Protein AF-A0A849ZE10-F1 (afdb_monomer_lite)

Secondary structure (DSSP, 8-state):
-----S-HHHHHHHHHHHHHS-S---TTTTTTTT-----TTSTTGGGS-HHHHHHHHHHHHHHHHHSS--SSHHHHHHHHHGGGSHHHHHHHHHHHHHHH-SS--S-SS---TT---HHHHHHHH-TTEEEEEEPPPGGG-SS---EEEEEE-TTTS-GGGGGS-HHHHHHHHHHHHHHHHHHHHHHHHHT-GGGGTSPPPHHHHHHHHHHHHHHHHHHHHHH---TTTSSSPPSS-SB---TTSPEEEE---TTTTHHHHHHHHHHHHHHHHHHHH-GGGGG-S-SEEEEETHHHHHHHHHHHHH-TT-PPPHHHHHHHHHHHT-SS--SSHHHHHHHHHHHHTT--GGGT-EE----HHHHHHH----TT------SEE-HHHIIIIIHHHHHHHHHHHHHB--EEEEEEEETTTTEEEEEEHHHHTT-----S------TTS-S---TTTHHHHHHHHHS--TTTBPPPSEE--SSSTT-EES-EEEGGGT-SS-HHHHHHHSPPPTT-SS---EEEEEEEESSPPPPSS--SHHHHHHHHHHHHHHHHHHHHHHHHHHHHHHHHHHHHHHHHHHHTPEEE----------TTSSEEEEEEPTTS-HHHHSTTS----HHHHHHHHHHHHHHHHHHHH-SSS-HHHHTT-HHHHHHHT-TTSHHHHHHHHHHHHHHHHHHHHHHHS--SHHHHHHHHHHHHHHHHTTTT----

Foldseek 3Di:
DDDDDDPPPVVVVVVCVLQPPDDDDDLLCLLQQNFDADDCPDPLVVVDDLLFLLLQSLLQRQLLLQAALAPALQLSLVQLLLCLDPVNLVLLQQLLLLVVCPDPPPDPDDDDPDDDPPVVSCCVSQPQKHKDFDADDCPVPDDDDTWIFIAGNCVPGDPSLVPGDLQNNLSSVLSSSSSSNSLNSVQCNHPNPVSSVDPHDPSNSNSNSLSSNLSSLLSSLVRDPDCPQWPDDDDALPADANLLFFEEWEFEALFFSLLVLLLLLLVLVLLVLLCVVPVCSLNHAHLEYEAFACRLVLQLLSLLLSLQPDAFDPVLQVLLCVQLVPPDGDRGSNVSSSSVSLSLLQDAVLQQKFFADADCPPDVPPDPPDPVPPGPNAGIERVSNLVSPLLVNCVRCVVSSSSHSHWYWFWKAFPSSRGTGTAILSLLRSADADDPPDDDDDLQDQDQDGSSVQSSNSNSLRHADPHHYFFRQFHANNSDNRGRGGGIHHSLLRALICLLSRLSRRHDDLVLPAFRAYEIEYRAALDDDQDPDQPDPVSVVVSSSSVSSNVNHVVSLVSSLVVRVVSSVSSVVSSSNSVSHIDDPDVPPPPPRDSPRRYDYDYQDPPPDVCLLPVPPRRHDSLSSLVSSLSSNVVQLVLLPDPVRNVCVSSVSVSSNCSLVPPVCNNVVVSVVSVVVSVVSVVVSVVVHQPDPVSSVVVVVVVVVVSVVRNPPDDD

Sequence (716 aa):
MSKWGWARPAIAATILGVIGASCFPSYKDAFVGATYSVPKDGPQWALFDPDAIVPMRVLATIGPYLVTGFDDPAKAGECIAGFSDDAQVARMRTFGTCLSETTPPAGPACAEPGGERWDQCMAASFEWITCSCVPTPATCAQGRPDTVSCSVDATKLPTACAALGGVDKLRMLTAIGHAAEAMVTYELETFGPAALEAPMAQDVRDSFKKAIGQAATTLRCDGTNSATQCATQSTSRARKIPADAPALALSGGAANGAYPAGFLYELLMARAEGIRVDARAKAEGFSVTTGTSVGALLAPIVDLALSDDTTPSAVALDWCKVRTRATTRPGTAHECALDFLEYVSKVNEWDLLCVEDASFLSDFVQGPSDADSAGKPSFGRFWPMEDDIVRPFYEYFGPVLSQNDMTRVVMTSDTQSKTLQGLDERTCRTAQTPAPNTTKYSCSAGAPGTQLDCLPCGVAASVPNPLFARAPNRIWSGVRATGEAGSFFDGGLRSGLPALRAVQLSAIRPDLKEYTAVLAFSTEKAQSTPSTAPRSGLELALVSLDSLVQQGHHWELGFASLFEQQRRKRARYASAAVLGQPVCTQGVAQPTPALGGAISFSFMPEKINGMELGAGGYQFDPTVTTGLFLAGRKAFLDQASSQKRNVLTFLRWKYVKQAIEAPDGSGKTWLAKRLDKYNADFATWDATFPKTPAAWKAHIQERHDLLDDKIEECPE

Structure (mmCIF, N/CA/C/O backbone):
data_AF-A0A849ZE10-F1
#
_entry.id   AF-A0A849ZE10-F1
#
loop_
_atom_site.group_PDB
_atom_site.id
_atom_site.type_symbol
_atom_site.label_atom_id
_atom_site.label_alt_id
_atom_site.label_comp_id
_atom_site.label_asym_id
_atom_site.label_entity_id
_atom_site.label_seq_id
_atom_site.pdbx_PDB_ins_code
_atom_site.Cartn_x
_atom_site.Cartn_y
_atom_site.Cartn_z
_atom_site.occupancy
_atom_site.B_iso_or_equiv
_atom_site.auth_seq_id
_atom_site.auth_comp_id
_atom_site.auth_asym_id
_atom_site.auth_atom_id
_atom_site.pdbx_PDB_model_num
ATOM 1 N N . MET A 1 1 ? 28.220 3.587 -37.598 1.00 35.00 1 MET A N 1
ATOM 2 C CA . MET A 1 1 ? 27.205 4.661 -37.482 1.00 35.00 1 MET A CA 1
ATOM 3 C C . MET A 1 1 ? 27.258 5.594 -38.700 1.00 35.00 1 MET A C 1
ATOM 5 O O . MET A 1 1 ? 28.093 6.483 -38.703 1.00 35.00 1 MET A O 1
ATOM 9 N N . SER A 1 2 ? 26.418 5.396 -39.729 1.00 29.62 2 SER A N 1
ATOM 10 C CA . SER A 1 2 ? 26.047 6.423 -40.740 1.00 29.62 2 SER A CA 1
ATOM 11 C C . SER A 1 2 ? 25.112 5.841 -41.816 1.00 29.62 2 SER A C 1
ATOM 13 O O . SER A 1 2 ? 25.544 5.554 -42.923 1.00 29.62 2 SER A O 1
ATOM 15 N N . LYS A 1 3 ? 23.825 5.622 -41.502 1.00 27.23 3 LYS A N 1
ATOM 16 C CA . LYS A 1 3 ? 22.769 5.332 -42.505 1.00 27.23 3 LYS A CA 1
ATOM 17 C C . LYS A 1 3 ? 21.362 5.354 -41.881 1.00 27.23 3 LYS A C 1
ATOM 19 O O . LYS A 1 3 ? 20.634 4.381 -41.953 1.00 27.23 3 LYS A O 1
ATOM 24 N N . TRP A 1 4 ? 20.973 6.452 -41.233 1.00 28.44 4 TRP A N 1
ATOM 25 C CA . TRP A 1 4 ? 19.593 6.627 -40.750 1.00 28.44 4 TRP A CA 1
ATOM 26 C C . TRP A 1 4 ? 19.150 8.069 -40.980 1.00 28.44 4 TRP A C 1
ATOM 28 O O . TRP A 1 4 ? 19.408 8.960 -40.173 1.00 28.44 4 TRP A O 1
ATOM 38 N N . GLY A 1 5 ? 18.543 8.300 -42.141 1.00 29.23 5 GLY A N 1
ATOM 39 C CA . GLY A 1 5 ? 17.979 9.578 -42.544 1.00 29.23 5 GLY A CA 1
ATOM 40 C C . GLY A 1 5 ? 16.455 9.498 -42.661 1.00 29.23 5 GLY A C 1
ATOM 41 O O . GLY A 1 5 ? 15.934 8.549 -43.233 1.00 29.23 5 GLY A O 1
ATOM 42 N N . TRP A 1 6 ? 15.786 10.545 -42.168 1.00 27.05 6 TRP A N 1
ATOM 43 C CA . TRP A 1 6 ? 14.471 11.030 -42.626 1.00 27.05 6 TRP A CA 1
ATOM 44 C C . TRP A 1 6 ? 13.155 10.379 -42.137 1.00 27.05 6 TRP A C 1
ATOM 46 O O . TRP A 1 6 ? 12.125 10.612 -42.756 1.00 27.05 6 TRP A O 1
ATOM 56 N N . ALA A 1 7 ? 13.105 9.716 -40.972 1.00 29.67 7 ALA A N 1
ATOM 57 C CA . ALA A 1 7 ? 11.830 9.263 -40.359 1.00 29.67 7 ALA A CA 1
ATOM 58 C C . ALA A 1 7 ? 11.433 9.986 -39.043 1.00 29.67 7 ALA A C 1
ATOM 60 O O . ALA A 1 7 ? 10.728 9.434 -38.206 1.00 29.67 7 ALA A O 1
ATOM 61 N N . ARG A 1 8 ? 11.906 11.217 -38.800 1.00 39.25 8 ARG A N 1
ATOM 62 C CA . ARG A 1 8 ? 11.860 11.854 -37.461 1.00 39.25 8 ARG A CA 1
ATOM 63 C C . ARG A 1 8 ? 10.528 12.507 -37.002 1.00 39.25 8 ARG A C 1
ATOM 65 O O . ARG A 1 8 ? 10.317 12.507 -35.794 1.00 39.25 8 ARG A O 1
ATOM 72 N N . PRO A 1 9 ? 9.614 13.025 -37.853 1.00 31.06 9 PRO A N 1
ATOM 73 C CA . PRO A 1 9 ? 8.391 13.685 -37.354 1.00 31.06 9 PRO A CA 1
ATOM 74 C C . PRO A 1 9 ? 7.225 12.737 -37.010 1.00 31.06 9 PRO A C 1
ATOM 76 O O . PRO A 1 9 ? 6.489 12.988 -36.061 1.00 31.06 9 PRO A O 1
ATOM 79 N N . ALA A 1 10 ? 7.056 11.635 -37.749 1.00 32.47 10 ALA A N 1
ATOM 80 C CA . ALA A 1 10 ? 5.913 10.724 -37.577 1.00 32.47 10 ALA A CA 1
ATOM 81 C C . ALA A 1 10 ? 6.025 9.832 -36.321 1.00 32.47 10 ALA A C 1
ATOM 83 O O . ALA A 1 10 ? 5.022 9.463 -35.711 1.00 32.47 10 ALA A O 1
ATOM 84 N N . ILE A 1 11 ? 7.256 9.533 -35.895 1.00 39.03 11 ILE A N 1
ATOM 85 C CA . ILE A 1 11 ? 7.554 8.685 -34.730 1.00 39.03 11 ILE A CA 1
ATOM 86 C C . ILE A 1 11 ? 7.250 9.426 -33.421 1.00 39.03 11 ILE A C 1
ATOM 88 O O . ILE A 1 11 ? 6.609 8.870 -32.531 1.00 39.03 11 ILE A O 1
ATOM 92 N N . ALA A 1 12 ? 7.616 10.711 -33.334 1.00 33.72 12 ALA A N 1
ATOM 93 C CA . ALA A 1 12 ? 7.243 11.558 -32.203 1.00 33.72 12 ALA A CA 1
ATOM 94 C C . ALA A 1 12 ? 5.716 11.690 -32.085 1.00 33.72 12 ALA A C 1
ATOM 96 O O . ALA A 1 12 ? 5.190 11.602 -30.984 1.00 33.72 12 ALA A O 1
ATOM 97 N N . ALA A 1 13 ? 4.998 11.809 -33.208 1.00 30.80 13 ALA A N 1
ATOM 98 C CA . ALA A 1 13 ? 3.537 11.898 -33.229 1.00 30.80 13 ALA A CA 1
ATOM 99 C C . ALA A 1 13 ? 2.822 10.592 -32.827 1.00 30.80 13 ALA A C 1
ATOM 101 O O . ALA A 1 13 ? 1.711 10.655 -32.316 1.00 30.80 13 ALA A O 1
ATOM 102 N N . THR A 1 14 ? 3.443 9.422 -33.011 1.00 37.62 14 THR A N 1
ATOM 103 C CA . THR A 1 14 ? 2.853 8.126 -32.617 1.00 37.62 14 THR A CA 1
ATOM 104 C C . THR A 1 14 ? 3.075 7.846 -31.130 1.00 37.62 14 THR A C 1
ATOM 106 O O . THR A 1 14 ? 2.138 7.474 -30.430 1.00 37.62 14 THR A O 1
ATOM 109 N N . ILE A 1 15 ? 4.274 8.141 -30.612 1.00 36.06 15 ILE A N 1
ATOM 110 C CA . ILE A 1 15 ? 4.567 8.104 -29.169 1.00 36.06 15 ILE A CA 1
ATOM 111 C C . ILE A 1 15 ? 3.700 9.138 -28.433 1.00 36.06 15 ILE A C 1
ATOM 113 O O . ILE A 1 15 ? 3.044 8.801 -27.455 1.00 36.06 15 ILE A O 1
ATOM 117 N N . LEU A 1 16 ? 3.583 10.362 -28.959 1.00 35.12 16 LEU A N 1
ATOM 118 C CA . LEU A 1 16 ? 2.656 11.382 -28.454 1.00 35.12 16 LEU A CA 1
ATOM 119 C C . LEU A 1 16 ? 1.181 11.069 -28.753 1.00 35.12 16 LEU A C 1
ATOM 121 O O . LEU A 1 16 ? 0.315 11.659 -28.130 1.00 35.12 16 LEU A O 1
ATOM 125 N N . GLY A 1 17 ? 0.855 10.159 -29.668 1.00 31.92 17 GLY A N 1
ATOM 126 C CA . GLY A 1 17 ? -0.521 9.721 -29.931 1.00 31.92 17 GLY A CA 1
ATOM 127 C C . GLY A 1 17 ? -0.997 8.677 -28.919 1.00 31.92 17 GLY A C 1
ATOM 128 O O . GLY A 1 17 ? -2.141 8.723 -28.474 1.00 31.92 17 GLY A O 1
ATOM 129 N N . VAL A 1 18 ? -0.092 7.787 -28.497 1.00 37.44 18 VAL A N 1
ATOM 130 C CA . VAL A 1 18 ? -0.307 6.831 -27.397 1.00 37.44 18 VAL A CA 1
ATOM 131 C C . VAL A 1 18 ? -0.253 7.534 -26.032 1.00 37.44 18 VAL A C 1
ATOM 133 O O . VAL A 1 18 ? -0.996 7.161 -25.128 1.00 37.44 18 VAL A O 1
ATOM 136 N N . ILE A 1 19 ? 0.573 8.580 -25.892 1.00 37.00 19 ILE A N 1
ATOM 137 C CA . ILE A 1 19 ? 0.791 9.311 -24.629 1.00 37.00 19 ILE A CA 1
ATOM 138 C C . ILE A 1 19 ? -0.075 10.585 -24.502 1.00 37.00 19 ILE A C 1
ATOM 140 O O . ILE A 1 19 ? -0.379 11.012 -23.394 1.00 37.00 19 ILE A O 1
ATOM 144 N N . GLY A 1 20 ? -0.503 11.208 -25.603 1.00 26.94 20 GLY A N 1
ATOM 145 C CA . GLY A 1 20 ? -0.954 12.611 -25.625 1.00 26.94 20 GLY A CA 1
ATOM 146 C C . GLY A 1 20 ? -2.387 12.885 -26.090 1.00 26.94 20 GLY A C 1
ATOM 147 O O . GLY A 1 20 ? -2.733 14.050 -26.268 1.00 26.94 20 GLY A O 1
ATOM 148 N N . ALA A 1 21 ? -3.252 11.880 -26.260 1.00 26.31 21 ALA A N 1
ATOM 149 C CA . ALA A 1 21 ? -4.639 12.130 -26.684 1.00 26.31 21 ALA A CA 1
ATOM 150 C C . ALA A 1 21 ? -5.613 12.554 -25.557 1.00 26.31 21 ALA A C 1
ATOM 152 O O . ALA A 1 21 ? -6.759 12.883 -25.851 1.00 26.31 21 ALA A O 1
ATOM 153 N N . SER A 1 22 ? -5.179 12.625 -24.293 1.00 30.33 22 SER A N 1
ATOM 154 C CA . SER A 1 22 ? -5.935 13.294 -23.219 1.00 30.33 22 SER A CA 1
ATOM 155 C C . SER A 1 22 ? -5.038 13.575 -22.009 1.00 30.33 22 SER A C 1
ATOM 157 O O . SER A 1 22 ? -5.073 12.866 -21.004 1.00 30.33 22 SER A O 1
ATOM 159 N N . CYS A 1 23 ? -4.205 14.613 -22.097 1.00 29.61 23 CYS A N 1
ATOM 160 C CA . CYS A 1 23 ? -3.684 15.245 -20.886 1.00 29.61 23 CYS A CA 1
ATOM 161 C C . CYS A 1 23 ? -4.893 15.760 -20.089 1.00 29.61 23 CYS A C 1
ATOM 163 O O . CYS A 1 23 ? -5.725 16.450 -20.669 1.00 29.61 23 CYS A O 1
ATOM 165 N N . PHE A 1 24 ? -4.962 15.429 -18.799 1.00 35.31 24 PHE A N 1
ATOM 166 C CA . PHE A 1 24 ? -6.081 15.615 -17.856 1.00 35.31 24 PHE A CA 1
ATOM 167 C C . PHE A 1 24 ? -7.096 14.460 -17.822 1.00 35.31 24 PHE A C 1
ATOM 169 O O . PHE A 1 24 ? -8.107 14.498 -18.525 1.00 35.31 24 PHE A O 1
ATOM 176 N N . PRO A 1 25 ? -6.890 13.475 -16.926 1.00 37.78 25 PRO A N 1
ATOM 177 C CA . PRO A 1 25 ? -8.000 12.719 -16.377 1.00 37.78 25 PRO A CA 1
ATOM 178 C C . PRO A 1 25 ? -8.882 13.707 -15.600 1.00 37.78 25 PRO A C 1
ATOM 180 O O . PRO A 1 25 ? -8.409 14.454 -14.739 1.00 37.78 25 PRO A O 1
ATOM 183 N N . SER A 1 26 ? -10.163 13.765 -15.929 1.00 35.25 26 SER A N 1
ATOM 184 C CA . SER A 1 26 ? -11.157 14.443 -15.106 1.00 35.25 26 SER A CA 1
ATOM 185 C C . SER A 1 26 ? -11.247 13.768 -13.727 1.00 35.25 26 SER A C 1
ATOM 187 O O . SER A 1 26 ? -10.808 12.634 -13.549 1.00 35.25 26 SER A O 1
ATOM 189 N N . TYR A 1 27 ? -11.870 14.426 -12.740 1.00 35.72 27 TYR A N 1
ATOM 190 C CA . TYR A 1 27 ? -12.186 13.831 -11.423 1.00 35.72 27 TYR A CA 1
ATOM 191 C C . TYR A 1 27 ? -12.869 12.446 -11.531 1.00 35.72 27 TYR A C 1
ATOM 193 O O . TYR A 1 27 ? -12.771 11.638 -10.613 1.00 35.72 27 TYR A O 1
ATOM 201 N N . LYS A 1 28 ? -13.514 12.173 -12.675 1.00 37.50 28 LYS A N 1
ATOM 202 C CA . LYS A 1 28 ? -14.145 10.908 -13.065 1.00 37.50 28 LYS A CA 1
ATOM 203 C C . LYS A 1 28 ? -13.110 9.782 -13.262 1.00 37.50 28 LYS A C 1
ATOM 205 O O . LYS A 1 28 ? -13.170 8.775 -12.568 1.00 37.50 28 LYS A O 1
ATOM 210 N N . ASP A 1 29 ? -12.062 10.037 -14.044 1.00 38.62 29 ASP A N 1
ATOM 211 C CA . ASP A 1 29 ? -11.053 9.048 -14.465 1.00 38.62 29 ASP A CA 1
ATOM 212 C C . ASP A 1 29 ? -10.135 8.553 -13.318 1.00 38.62 29 ASP A C 1
ATOM 214 O O . ASP A 1 29 ? -9.444 7.535 -13.442 1.00 38.62 29 ASP A O 1
ATOM 218 N N . ALA A 1 30 ? -10.120 9.264 -12.182 1.00 36.94 30 ALA A N 1
ATOM 219 C CA . ALA A 1 30 ? -9.412 8.872 -10.959 1.00 36.94 30 ALA A CA 1
ATOM 220 C C . ALA A 1 30 ? -10.169 7.812 -10.130 1.00 36.94 30 ALA A C 1
ATOM 222 O O . ALA A 1 30 ? -9.542 7.049 -9.393 1.00 36.94 30 ALA A O 1
ATOM 223 N N . PHE A 1 31 ? -11.502 7.735 -10.251 1.00 38.41 31 PHE A N 1
ATOM 224 C CA . PHE A 1 31 ? -12.320 6.738 -9.544 1.00 38.41 31 PHE A CA 1
ATOM 225 C C . PHE A 1 31 ? -12.229 5.344 -10.175 1.00 38.41 31 PHE A C 1
ATOM 227 O O . PHE A 1 31 ? -12.391 4.342 -9.477 1.00 38.41 31 PHE A O 1
ATOM 234 N N . VAL A 1 32 ? -11.936 5.280 -11.473 1.00 41.81 32 VAL A N 1
ATOM 235 C CA . VAL A 1 32 ? -11.876 4.049 -12.266 1.00 41.81 32 VAL A CA 1
ATOM 236 C C . VAL A 1 32 ? -10.515 4.004 -12.949 1.00 41.81 32 VAL A C 1
ATOM 238 O O . VAL A 1 32 ? -10.404 4.234 -14.144 1.00 41.81 32 VAL A O 1
ATOM 241 N N . GLY A 1 33 ? -9.458 3.785 -12.156 1.00 39.25 33 GLY A N 1
ATOM 242 C CA . GLY A 1 33 ? -8.046 3.770 -12.567 1.00 39.25 33 GLY A CA 1
ATOM 243 C C . GLY A 1 33 ? -7.787 3.899 -14.073 1.00 39.25 33 GLY A C 1
ATOM 244 O O . GLY A 1 33 ? -7.603 2.883 -14.736 1.00 39.25 33 GLY A O 1
ATOM 245 N N . ALA A 1 34 ? -7.789 5.130 -14.600 1.00 30.98 34 ALA A N 1
ATOM 246 C CA . ALA A 1 34 ? -7.516 5.485 -15.994 1.00 30.98 34 ALA A CA 1
ATOM 247 C C . ALA A 1 34 ? -8.028 4.470 -17.046 1.00 30.98 34 ALA A C 1
ATOM 249 O O . ALA A 1 34 ? -7.250 3.941 -17.856 1.00 30.98 34 ALA A O 1
ATOM 250 N N . THR A 1 35 ? -9.321 4.148 -17.059 1.00 35.31 35 THR A N 1
ATOM 251 C CA . THR A 1 35 ? -9.891 3.367 -18.162 1.00 35.31 35 THR A CA 1
ATOM 252 C C . THR A 1 35 ? -9.997 4.223 -19.417 1.00 35.31 35 THR A C 1
ATOM 254 O O . THR A 1 35 ? -10.880 5.062 -19.536 1.00 35.31 35 THR A O 1
ATOM 257 N N . TYR A 1 36 ? -9.149 3.970 -20.419 1.00 35.53 36 TYR A N 1
ATOM 258 C CA . TYR A 1 36 ? -9.509 4.416 -21.763 1.00 35.53 36 TYR A CA 1
ATOM 259 C C . TYR A 1 36 ? -10.661 3.523 -22.231 1.00 35.53 36 TYR A C 1
ATOM 261 O O . TYR A 1 36 ? -10.533 2.289 -22.277 1.00 35.53 36 TYR A O 1
ATOM 269 N N . SER A 1 37 ? -11.778 4.143 -22.588 1.00 36.19 37 SER A N 1
ATOM 270 C CA . SER A 1 37 ? -12.846 3.489 -23.325 1.00 36.19 37 SER A CA 1
ATOM 271 C C . SER A 1 37 ? -12.279 3.001 -24.663 1.00 36.19 37 SER A C 1
ATOM 273 O O . SER A 1 37 ? -11.759 3.770 -25.469 1.00 36.19 37 SER A O 1
ATOM 275 N N . VAL A 1 38 ? -12.304 1.686 -24.883 1.00 40.56 38 VAL A N 1
ATOM 276 C CA . VAL A 1 38 ? -12.194 1.127 -26.234 1.00 40.56 38 VAL A CA 1
ATOM 277 C C . VAL A 1 38 ? -13.640 1.010 -26.698 1.00 40.56 38 VAL A C 1
ATOM 279 O O . VAL A 1 38 ? -14.391 0.264 -26.067 1.00 40.56 38 VAL A O 1
ATOM 282 N N . PRO A 1 39 ? -14.074 1.771 -27.717 1.00 46.56 39 PRO A N 1
ATOM 283 C CA . PRO A 1 39 ? -15.421 1.636 -28.248 1.00 46.56 39 PRO A CA 1
ATOM 284 C C . PRO A 1 39 ? -15.670 0.175 -28.619 1.00 46.56 39 PRO A C 1
ATOM 286 O O . PRO A 1 39 ? -14.830 -0.437 -29.284 1.00 46.56 39 PRO A O 1
ATOM 289 N N . LYS A 1 40 ? -16.820 -0.369 -28.205 1.00 47.34 40 LYS A N 1
ATOM 290 C CA . LYS A 1 40 ? -17.232 -1.758 -28.477 1.00 47.34 40 LYS A CA 1
ATOM 291 C C . LYS A 1 40 ? -17.221 -2.095 -29.980 1.00 47.34 40 LYS A C 1
ATOM 293 O O . LYS A 1 40 ? -17.086 -3.255 -30.353 1.00 47.34 40 LYS A O 1
ATOM 298 N N . ASP A 1 41 ? -17.280 -1.062 -30.819 1.00 47.03 41 ASP A N 1
ATOM 299 C CA . ASP A 1 41 ? -17.350 -1.148 -32.279 1.00 47.03 41 ASP A CA 1
ATOM 300 C C . ASP A 1 41 ? -15.983 -0.941 -32.969 1.00 47.03 41 ASP A C 1
ATOM 302 O O . ASP A 1 41 ? -15.889 -0.942 -34.196 1.00 47.03 41 ASP A O 1
ATOM 306 N N . GLY A 1 42 ? -14.906 -0.727 -32.204 1.00 48.44 42 GLY A N 1
ATOM 307 C CA . GLY A 1 42 ? -13.561 -0.547 -32.747 1.00 48.44 42 GLY A CA 1
ATOM 308 C C . GLY A 1 42 ? -12.889 -1.883 -33.097 1.00 48.44 42 GLY A C 1
ATOM 309 O O . GLY A 1 42 ? -13.049 -2.853 -32.358 1.00 48.44 42 GLY A O 1
ATOM 310 N N . PRO A 1 43 ? -12.044 -1.953 -34.145 1.00 44.12 43 PRO A N 1
ATOM 311 C CA . PRO A 1 43 ? -11.319 -3.178 -34.520 1.00 44.12 43 PRO A CA 1
ATOM 312 C C . PRO A 1 43 ? -10.393 -3.706 -33.410 1.00 44.12 43 PRO A C 1
ATOM 314 O O . PRO A 1 43 ? -10.025 -4.875 -33.411 1.00 44.12 43 PRO A O 1
ATOM 317 N N . GLN A 1 44 ? -10.051 -2.859 -32.434 1.00 45.91 44 GLN A N 1
ATOM 318 C CA . GLN A 1 44 ? -9.290 -3.245 -31.249 1.00 45.91 44 GLN A CA 1
ATOM 319 C C . GLN A 1 44 ? -10.121 -4.089 -30.269 1.00 45.91 44 GLN A C 1
ATOM 321 O O . GLN A 1 44 ? -9.549 -4.936 -29.600 1.00 45.91 44 GLN A O 1
ATOM 326 N N . TRP A 1 45 ? -11.452 -3.925 -30.208 1.00 45.03 45 TRP A N 1
ATOM 327 C CA . TRP A 1 45 ? -12.328 -4.700 -29.315 1.00 45.03 45 TRP A CA 1
ATOM 328 C C . TRP A 1 45 ? -12.287 -6.208 -29.611 1.00 45.03 45 TRP A C 1
ATOM 330 O O . TRP A 1 45 ? -12.346 -7.018 -28.693 1.00 45.03 45 TRP A O 1
ATOM 340 N N . ALA A 1 46 ? -12.104 -6.585 -30.881 1.00 47.34 46 ALA A N 1
ATOM 341 C CA . ALA A 1 46 ? -12.003 -7.979 -31.320 1.00 47.34 46 ALA A CA 1
ATOM 342 C C . ALA A 1 46 ? -10.688 -8.679 -30.916 1.00 47.34 46 ALA A C 1
ATOM 344 O O . ALA A 1 46 ? -10.614 -9.903 -30.979 1.00 47.34 46 ALA A O 1
ATOM 345 N N . LEU A 1 47 ? -9.659 -7.926 -30.508 1.00 44.31 47 LEU A N 1
ATOM 346 C CA . LEU A 1 47 ? -8.390 -8.475 -30.006 1.00 44.31 47 LEU A CA 1
ATOM 347 C C . LEU A 1 47 ? -8.446 -8.821 -28.512 1.00 44.31 47 LEU A C 1
ATOM 349 O O . LEU A 1 47 ? -7.497 -9.390 -27.976 1.00 44.31 47 LEU A O 1
ATOM 353 N N . PHE A 1 48 ? -9.536 -8.466 -27.837 1.00 56.34 48 PHE A N 1
ATOM 354 C CA . PHE A 1 48 ? -9.692 -8.650 -26.406 1.00 56.34 48 PHE A CA 1
ATOM 355 C C . PHE A 1 48 ? -10.677 -9.776 -26.101 1.00 56.34 48 PHE A C 1
ATOM 357 O O . PHE A 1 48 ? -11.676 -9.929 -26.794 1.00 56.34 48 PHE A O 1
ATOM 364 N N . ASP A 1 49 ? -10.415 -10.535 -25.035 1.00 61.41 49 ASP A N 1
ATOM 365 C CA . ASP A 1 49 ? -11.399 -11.435 -24.430 1.00 61.41 49 ASP A CA 1
ATOM 366 C C . ASP A 1 49 ? -12.336 -10.588 -23.539 1.00 61.41 49 ASP A C 1
ATOM 368 O O . ASP A 1 49 ? -11.937 -10.201 -22.430 1.00 61.41 49 ASP A O 1
ATOM 372 N N . PRO A 1 50 ? -13.559 -10.232 -23.990 1.00 60.59 50 PRO A N 1
ATOM 373 C CA . PRO A 1 50 ? -14.482 -9.432 -23.188 1.00 60.59 50 PRO A CA 1
ATOM 374 C C . PRO A 1 50 ? -14.865 -10.139 -21.882 1.00 60.59 50 PRO A C 1
ATOM 376 O O . PRO A 1 50 ? -15.112 -9.460 -20.881 1.00 60.59 50 PRO A O 1
ATOM 379 N N . ASP A 1 51 ? -14.804 -11.475 -21.841 1.00 64.12 51 ASP A N 1
ATOM 380 C CA . ASP A 1 51 ? -15.046 -12.247 -20.625 1.00 64.12 51 ASP A CA 1
ATOM 381 C C . ASP A 1 51 ? -13.909 -12.079 -19.600 1.00 64.12 51 ASP A C 1
ATOM 383 O O . ASP A 1 51 ? -14.047 -12.522 -18.453 1.00 64.12 51 ASP A O 1
ATOM 387 N N . ALA A 1 52 ? -12.762 -11.494 -19.981 1.00 63.44 52 ALA A N 1
ATOM 388 C CA . ALA A 1 52 ? -11.599 -11.247 -19.114 1.00 63.44 52 ALA A CA 1
ATOM 389 C C . ALA A 1 52 ? -11.554 -9.817 -18.599 1.00 63.44 52 ALA A C 1
ATOM 391 O O . ALA A 1 52 ? -11.360 -9.569 -17.409 1.00 63.44 52 ALA A O 1
ATOM 392 N N . ILE A 1 53 ? -11.748 -8.868 -19.509 1.00 69.81 53 ILE A N 1
ATOM 393 C CA . ILE A 1 53 ? -11.484 -7.459 -19.233 1.00 69.81 53 ILE A CA 1
ATOM 394 C C . ILE A 1 53 ? -12.562 -6.849 -18.343 1.00 69.81 53 ILE A C 1
ATOM 396 O O . ILE A 1 53 ? -12.237 -6.090 -17.426 1.00 69.81 53 ILE A O 1
ATOM 400 N N . VAL A 1 54 ? -13.838 -7.167 -18.589 1.00 73.88 54 VAL A N 1
ATOM 401 C CA . VAL A 1 54 ? -14.949 -6.580 -17.824 1.00 73.88 54 VAL A CA 1
ATOM 402 C C . VAL A 1 54 ? -14.891 -7.012 -16.351 1.00 73.88 54 VAL A C 1
ATOM 404 O O . VAL A 1 54 ? -14.885 -6.123 -15.495 1.00 73.88 54 VAL A O 1
ATOM 407 N N . PRO A 1 55 ? -14.729 -8.309 -16.009 1.00 75.94 55 PRO A N 1
ATOM 408 C CA . PRO A 1 55 ? -14.586 -8.726 -14.614 1.00 75.94 55 PRO A CA 1
ATOM 409 C C . PRO A 1 55 ? -13.386 -8.101 -13.902 1.00 75.94 55 PRO A C 1
ATOM 411 O O . PRO A 1 55 ? -13.527 -7.658 -12.765 1.00 75.94 55 PRO A O 1
ATOM 414 N N . MET A 1 56 ? -12.227 -8.012 -14.563 1.00 73.12 56 MET A N 1
ATOM 415 C CA . MET A 1 56 ? -11.030 -7.390 -13.986 1.00 73.12 56 MET A CA 1
ATOM 416 C C . MET A 1 56 ? -11.211 -5.896 -13.705 1.00 73.12 56 MET A C 1
ATOM 418 O O . MET A 1 56 ? -10.810 -5.409 -12.646 1.00 73.12 56 MET A O 1
ATOM 422 N N . ARG A 1 57 ? -11.821 -5.157 -14.640 1.00 77.56 57 ARG A N 1
ATOM 423 C CA . ARG A 1 57 ? -12.140 -3.731 -14.463 1.00 77.56 57 ARG A CA 1
ATOM 424 C C . ARG A 1 57 ? -13.079 -3.529 -13.284 1.00 77.56 57 ARG A C 1
ATOM 426 O O . ARG A 1 57 ? -12.824 -2.698 -12.415 1.00 77.56 57 ARG A O 1
ATOM 433 N N . VAL A 1 58 ? -14.137 -4.329 -13.235 1.00 81.00 58 VAL A N 1
ATOM 434 C CA . VAL A 1 58 ? -15.134 -4.274 -12.171 1.00 81.00 58 VAL A CA 1
ATOM 435 C C . VAL A 1 58 ? -14.519 -4.625 -10.812 1.00 81.00 58 VAL A C 1
ATOM 437 O O . VAL A 1 58 ? -14.728 -3.889 -9.847 1.00 81.00 58 VAL A O 1
ATOM 440 N N . LEU A 1 59 ? -13.697 -5.676 -10.726 1.00 80.12 59 LEU A N 1
ATOM 441 C CA . LEU A 1 59 ? -13.004 -6.047 -9.490 1.00 80.12 59 LEU A CA 1
ATOM 442 C C . LEU A 1 59 ? -12.103 -4.916 -8.984 1.00 80.12 59 LEU A C 1
ATOM 444 O O . LEU A 1 59 ? -12.207 -4.532 -7.820 1.00 80.12 59 LEU A O 1
ATOM 448 N N . ALA A 1 60 ? -11.254 -4.359 -9.853 1.00 77.00 60 ALA A N 1
ATOM 449 C CA . ALA A 1 60 ? -10.346 -3.268 -9.497 1.00 77.00 60 ALA A CA 1
ATOM 450 C C . ALA A 1 60 ? -11.086 -2.005 -9.019 1.00 77.00 60 ALA A C 1
ATOM 452 O O . ALA A 1 60 ? -10.536 -1.230 -8.228 1.00 77.00 60 ALA A O 1
ATOM 453 N N . THR A 1 61 ? -12.325 -1.832 -9.493 1.00 77.06 61 THR A N 1
ATOM 454 C CA . THR A 1 61 ? -13.211 -0.706 -9.184 1.00 77.06 61 THR A CA 1
ATOM 455 C C . THR A 1 61 ? -13.879 -0.864 -7.821 1.00 77.06 61 THR A C 1
ATOM 457 O O . THR A 1 61 ? -13.780 0.039 -6.995 1.00 77.06 61 THR A O 1
ATOM 460 N N . ILE A 1 62 ? -14.545 -1.995 -7.552 1.00 81.62 62 ILE A N 1
ATOM 461 C CA . ILE A 1 62 ? -15.381 -2.138 -6.344 1.00 81.62 62 ILE A CA 1
ATOM 462 C C . ILE A 1 62 ? -14.757 -2.979 -5.228 1.00 81.62 62 ILE A C 1
ATOM 464 O O . ILE A 1 62 ? -15.053 -2.751 -4.056 1.00 81.62 62 ILE A O 1
ATOM 468 N N . GLY A 1 63 ? -13.879 -3.926 -5.565 1.00 84.06 63 GLY A N 1
ATOM 469 C CA . GLY A 1 63 ? -13.261 -4.859 -4.617 1.00 84.06 63 GLY A CA 1
ATOM 470 C C . GLY A 1 63 ? -12.601 -4.191 -3.401 1.00 84.06 63 GLY A C 1
ATOM 471 O O . GLY A 1 63 ? -12.935 -4.569 -2.279 1.00 84.06 63 GLY A O 1
ATOM 472 N N . PRO A 1 64 ? -11.744 -3.166 -3.574 1.00 82.44 64 PRO A N 1
ATOM 473 C CA . PRO A 1 64 ? -11.019 -2.518 -2.476 1.00 82.44 64 PRO A CA 1
ATOM 474 C C . PRO A 1 64 ? -11.915 -1.962 -1.367 1.00 82.44 64 PRO A C 1
ATOM 476 O O . PRO A 1 64 ? -11.505 -1.920 -0.213 1.00 82.44 64 PRO A O 1
ATOM 479 N N . TYR A 1 65 ? -13.136 -1.539 -1.697 1.00 83.50 65 TYR A N 1
ATOM 480 C CA . TYR A 1 65 ? -14.073 -1.013 -0.705 1.00 83.50 65 TYR A CA 1
ATOM 481 C C . TYR A 1 65 ? -14.698 -2.109 0.149 1.00 83.50 65 TYR A C 1
ATOM 483 O O . TYR A 1 65 ? -15.099 -1.848 1.279 1.00 83.50 65 TYR A O 1
ATOM 491 N N . LEU A 1 66 ? -14.818 -3.315 -0.405 1.00 86.69 66 LEU A N 1
ATOM 492 C CA . LEU A 1 66 ? -15.591 -4.402 0.177 1.00 86.69 66 LEU A CA 1
ATOM 493 C C . LEU A 1 66 ? -14.755 -5.330 1.052 1.00 86.69 66 LEU A C 1
ATOM 495 O O . LEU A 1 66 ? -15.336 -6.091 1.810 1.00 86.69 66 LEU A O 1
ATOM 499 N N . VAL A 1 67 ? -13.425 -5.311 0.947 1.00 83.31 67 VAL A N 1
ATOM 500 C CA . VAL A 1 67 ? -12.588 -6.393 1.488 1.00 83.31 67 VAL A CA 1
ATOM 501 C C . VAL A 1 67 ? -11.875 -6.074 2.799 1.00 83.31 67 VAL A C 1
ATOM 503 O O . VAL A 1 67 ? -11.253 -6.972 3.352 1.00 83.31 67 VAL A O 1
ATOM 506 N N . THR A 1 68 ? -11.929 -4.866 3.357 1.00 78.12 68 THR A N 1
ATOM 507 C CA . THR A 1 68 ? -11.119 -4.522 4.546 1.00 78.12 68 THR A CA 1
ATOM 508 C C . THR A 1 68 ? -11.869 -3.778 5.642 1.00 78.12 68 THR A C 1
ATOM 510 O O . THR A 1 68 ? -12.936 -3.200 5.446 1.00 78.12 68 THR A O 1
ATOM 513 N N . GLY A 1 69 ? -11.244 -3.772 6.822 1.00 75.62 69 GLY A N 1
ATOM 514 C CA . GLY A 1 69 ? -11.600 -2.893 7.926 1.00 75.62 69 GLY A CA 1
ATOM 515 C C . GLY A 1 69 ? -12.685 -3.421 8.855 1.00 75.62 69 GLY A C 1
ATOM 516 O O . GLY A 1 69 ? -13.163 -2.639 9.663 1.00 75.62 69 GLY A O 1
ATOM 517 N N . PHE A 1 70 ? -13.071 -4.694 8.760 1.00 82.38 70 PHE A N 1
ATOM 518 C CA . PHE A 1 70 ? -14.080 -5.322 9.622 1.00 82.38 70 PHE A CA 1
ATOM 519 C C . PHE A 1 70 ? -13.444 -5.996 10.844 1.00 82.38 70 PHE A C 1
ATOM 521 O O . PHE A 1 70 ? -12.402 -6.636 10.715 1.00 82.38 70 PHE A O 1
ATOM 528 N N . ASP A 1 71 ? -14.087 -5.892 12.009 1.00 82.25 71 ASP A N 1
ATOM 529 C CA . ASP A 1 71 ? -13.661 -6.590 13.228 1.00 82.25 71 ASP A CA 1
ATOM 530 C C . ASP A 1 71 ? -14.007 -8.095 13.154 1.00 82.25 71 ASP A C 1
ATOM 532 O O . ASP A 1 71 ? -13.268 -8.931 13.677 1.00 82.25 71 ASP A O 1
ATOM 536 N N . ASP A 1 72 ? -15.111 -8.447 12.479 1.00 84.38 72 ASP A N 1
ATOM 537 C CA . ASP A 1 72 ? -15.514 -9.818 12.134 1.00 84.38 72 ASP A CA 1
ATOM 538 C C . ASP A 1 72 ? -15.625 -9.987 10.601 1.00 84.38 72 ASP A C 1
ATOM 540 O O . ASP A 1 72 ? -16.722 -9.909 10.025 1.00 84.38 72 ASP A O 1
ATOM 544 N N . PRO A 1 73 ? -14.491 -10.198 9.902 1.00 85.62 73 PRO A N 1
ATOM 545 C CA . PRO A 1 73 ? -14.479 -10.287 8.446 1.00 85.62 73 PRO A CA 1
ATOM 546 C C . PRO A 1 73 ? -15.292 -11.478 7.926 1.00 85.62 73 PRO A C 1
ATOM 548 O O . PRO A 1 73 ? -15.920 -11.365 6.878 1.00 85.62 73 PRO A O 1
ATOM 551 N N . ALA A 1 74 ? -15.387 -12.588 8.667 1.00 86.44 74 ALA A N 1
ATOM 552 C CA . ALA A 1 74 ? -16.171 -13.743 8.230 1.00 86.44 74 ALA A CA 1
ATOM 553 C C . ALA A 1 74 ? -17.664 -13.407 8.107 1.00 86.44 74 ALA A C 1
ATOM 555 O O . ALA A 1 74 ? -18.264 -13.635 7.052 1.00 86.44 74 ALA A O 1
ATOM 556 N N . LYS A 1 75 ? -18.250 -12.787 9.140 1.00 89.25 75 LYS A N 1
ATOM 557 C CA . LYS A 1 75 ? -19.647 -12.329 9.085 1.00 89.25 75 LYS A CA 1
ATOM 558 C C . LYS A 1 75 ? -19.852 -11.223 8.055 1.00 89.25 75 LYS A C 1
ATOM 560 O O . LYS A 1 75 ? -20.895 -11.178 7.401 1.00 89.25 75 LYS A O 1
ATOM 565 N N . ALA A 1 76 ? -18.868 -10.338 7.882 1.00 90.25 76 ALA A N 1
ATOM 566 C CA . ALA A 1 76 ? -18.911 -9.324 6.832 1.00 90.25 76 ALA A CA 1
ATOM 567 C C . ALA A 1 76 ? -18.982 -9.978 5.444 1.00 90.25 76 ALA A C 1
ATOM 569 O O . ALA A 1 76 ? -19.817 -9.589 4.630 1.00 90.25 76 ALA A O 1
ATOM 570 N N . GLY A 1 77 ? -18.197 -11.032 5.208 1.00 91.00 77 GLY A N 1
ATOM 571 C CA . GLY A 1 77 ? -18.239 -11.814 3.974 1.00 91.00 77 GLY A CA 1
ATOM 572 C C . GLY A 1 77 ? -19.565 -12.553 3.764 1.00 91.00 77 GLY A C 1
ATOM 573 O O . GLY A 1 77 ? -20.068 -12.617 2.644 1.00 91.00 77 GLY A O 1
ATOM 574 N N . GLU A 1 78 ? -20.190 -13.083 4.821 1.00 91.62 78 GLU A N 1
ATOM 575 C CA . GLU A 1 78 ? -21.549 -13.643 4.740 1.00 91.62 78 GLU A CA 1
ATOM 576 C C . GLU A 1 78 ? -22.593 -12.598 4.332 1.00 91.62 78 GLU A C 1
ATOM 578 O O . GLU A 1 78 ? -23.403 -12.861 3.443 1.00 91.62 78 GLU A O 1
ATOM 583 N N . CYS A 1 79 ? -22.533 -11.405 4.926 1.00 92.56 79 CYS A N 1
ATOM 584 C CA . CYS A 1 79 ? -23.393 -10.279 4.576 1.00 92.56 79 CYS A CA 1
ATOM 585 C C . CYS A 1 79 ? -23.165 -9.804 3.127 1.00 92.56 79 CYS A C 1
ATOM 587 O O . CYS A 1 79 ? -24.132 -9.694 2.373 1.00 92.56 79 CYS A O 1
ATOM 589 N N . ILE A 1 80 ? -21.908 -9.602 2.703 1.00 92.50 80 ILE A N 1
ATOM 590 C CA . ILE A 1 80 ? -21.552 -9.145 1.344 1.00 92.50 80 ILE A CA 1
ATOM 591 C C . ILE A 1 80 ? -22.023 -10.125 0.278 1.00 92.50 80 ILE A C 1
ATOM 593 O O . ILE A 1 80 ? -22.530 -9.696 -0.753 1.00 92.50 80 ILE A O 1
ATOM 597 N N . ALA A 1 81 ? -21.926 -11.433 0.520 1.00 92.50 81 ALA A N 1
ATOM 598 C CA . ALA A 1 81 ? -22.401 -12.418 -0.448 1.00 92.50 81 ALA A CA 1
ATOM 599 C C . ALA A 1 81 ? -23.890 -12.252 -0.780 1.00 92.50 81 ALA A C 1
ATOM 601 O O . ALA A 1 81 ? -24.295 -12.510 -1.911 1.00 92.50 81 ALA A O 1
ATOM 602 N N . GLY A 1 82 ? -24.695 -11.780 0.176 1.00 90.31 82 GLY A N 1
ATOM 603 C CA . GLY A 1 82 ? -26.104 -11.477 -0.049 1.00 90.31 82 GLY A CA 1
ATOM 604 C C . GLY A 1 82 ? -26.343 -10.335 -1.039 1.00 90.31 82 GLY A C 1
ATOM 605 O O . GLY A 1 82 ? -27.402 -10.285 -1.644 1.00 90.31 82 GLY A O 1
ATOM 606 N N . PHE A 1 83 ? -25.361 -9.461 -1.275 1.00 89.00 83 PHE A N 1
ATOM 607 C CA . PHE A 1 83 ? -25.456 -8.396 -2.280 1.00 89.00 83 PHE A CA 1
ATOM 608 C C . PHE A 1 83 ? -25.164 -8.869 -3.710 1.00 89.00 83 PHE A C 1
ATOM 610 O O . PHE A 1 83 ? -25.281 -8.086 -4.646 1.00 89.00 83 PHE A O 1
ATOM 617 N N . SER A 1 84 ? -24.796 -10.141 -3.901 1.00 89.75 84 SER A N 1
ATOM 618 C CA . SER A 1 84 ? -24.591 -10.718 -5.237 1.00 89.75 84 SER A CA 1
ATOM 619 C C . SER A 1 84 ? -25.892 -11.138 -5.931 1.00 89.75 84 SER A C 1
ATOM 621 O O . SER A 1 84 ? -25.846 -11.607 -7.068 1.00 89.75 84 SER A O 1
ATOM 623 N N . ASP A 1 85 ? -27.051 -10.993 -5.281 1.00 89.69 85 ASP A N 1
ATOM 624 C CA . ASP A 1 85 ? -28.341 -11.247 -5.921 1.00 89.69 85 ASP A CA 1
ATOM 625 C C . ASP A 1 85 ? -28.734 -10.108 -6.886 1.00 89.69 85 ASP A C 1
ATOM 627 O O . ASP A 1 85 ? -28.326 -8.955 -6.728 1.00 89.69 85 ASP A O 1
ATOM 631 N N . ASP A 1 86 ? -29.522 -10.426 -7.919 1.00 85.06 86 ASP A N 1
ATOM 632 C CA . ASP A 1 86 ? -29.864 -9.451 -8.966 1.00 85.06 86 ASP A CA 1
ATOM 633 C C . ASP A 1 86 ? -30.652 -8.249 -8.419 1.00 85.06 86 ASP A C 1
ATOM 635 O O . ASP A 1 86 ? -30.498 -7.132 -8.916 1.00 85.06 86 ASP A O 1
ATOM 639 N N . ALA A 1 87 ? -31.473 -8.451 -7.384 1.00 86.00 87 ALA A N 1
ATOM 640 C CA . ALA A 1 87 ? -32.259 -7.380 -6.784 1.00 86.00 87 ALA A CA 1
ATOM 641 C C . ALA A 1 87 ? -31.369 -6.407 -5.997 1.00 86.00 87 ALA A C 1
ATOM 643 O O . ALA A 1 87 ? -31.581 -5.199 -6.058 1.00 86.00 87 ALA A O 1
ATOM 644 N N . GLN A 1 88 ? -30.363 -6.904 -5.283 1.00 84.94 88 GLN A N 1
ATOM 645 C CA . GLN A 1 88 ? -29.408 -6.106 -4.526 1.00 84.94 88 GLN A CA 1
ATOM 646 C C . GLN A 1 88 ? -28.441 -5.374 -5.449 1.00 84.94 88 GLN A C 1
ATOM 648 O O . GLN A 1 88 ? -28.204 -4.189 -5.234 1.00 84.94 88 GLN A O 1
ATOM 653 N N . VAL A 1 89 ? -27.964 -6.006 -6.527 1.00 84.44 89 VAL A N 1
ATOM 654 C CA . VAL A 1 89 ? -27.153 -5.313 -7.542 1.00 84.44 89 VAL A CA 1
ATOM 655 C C . VAL A 1 89 ? -27.953 -4.188 -8.205 1.00 84.44 89 VAL A C 1
ATOM 657 O O . VAL A 1 89 ? -27.439 -3.081 -8.365 1.00 84.44 89 VAL A O 1
ATOM 660 N N . ALA A 1 90 ? -29.229 -4.423 -8.529 1.00 83.56 90 ALA A N 1
ATOM 661 C CA . ALA A 1 90 ? -30.109 -3.378 -9.050 1.00 83.56 90 ALA A CA 1
ATOM 662 C C . ALA A 1 90 ? -30.303 -2.230 -8.041 1.00 83.56 90 ALA A C 1
ATOM 664 O O . ALA A 1 90 ? -30.204 -1.065 -8.420 1.00 83.56 90 ALA A O 1
ATOM 665 N N . ARG A 1 91 ? -30.506 -2.538 -6.751 1.00 79.94 91 ARG A N 1
ATOM 666 C CA . ARG A 1 91 ? -30.590 -1.523 -5.683 1.00 79.94 91 ARG A CA 1
ATOM 667 C C . ARG A 1 91 ? -29.295 -0.724 -5.540 1.00 79.94 91 ARG A C 1
ATOM 669 O O . ARG A 1 91 ? -29.354 0.499 -5.453 1.00 79.94 91 ARG A O 1
ATOM 676 N N . MET A 1 92 ? -28.139 -1.391 -5.540 1.00 76.56 92 MET A N 1
ATOM 677 C CA . MET A 1 92 ? -26.825 -0.741 -5.493 1.00 76.56 92 MET A CA 1
ATOM 678 C C . MET A 1 92 ? -26.641 0.208 -6.676 1.00 76.56 92 MET A C 1
ATOM 680 O O . MET A 1 92 ? -26.195 1.335 -6.498 1.00 76.56 92 MET A O 1
ATOM 684 N N . ARG A 1 93 ? -27.043 -0.202 -7.880 1.00 78.44 93 ARG A N 1
ATOM 685 C CA . ARG A 1 93 ? -26.978 0.662 -9.058 1.00 78.44 93 ARG A CA 1
ATOM 686 C C . ARG A 1 93 ? -27.839 1.915 -8.906 1.00 78.44 93 ARG A C 1
ATOM 688 O O . ARG A 1 93 ? -27.319 3.014 -9.049 1.00 78.44 93 ARG A O 1
ATOM 695 N N . THR A 1 94 ? -29.121 1.757 -8.565 1.00 74.56 94 THR A N 1
ATOM 696 C CA . THR A 1 94 ? -30.034 2.889 -8.322 1.00 74.56 94 THR A CA 1
ATOM 697 C C . THR A 1 94 ? -29.455 3.850 -7.286 1.00 74.56 94 THR A C 1
ATOM 699 O O . THR A 1 94 ? -29.516 5.068 -7.454 1.00 74.56 94 THR A O 1
ATOM 702 N N . PHE A 1 95 ? -28.834 3.300 -6.240 1.00 68.25 95 PHE A N 1
ATOM 703 C CA . PHE A 1 95 ? -28.148 4.081 -5.224 1.00 68.25 95 PHE A CA 1
ATOM 704 C C . PHE A 1 95 ? -26.987 4.909 -5.802 1.00 68.25 95 PHE A C 1
ATOM 706 O O . PHE A 1 95 ? -26.913 6.114 -5.562 1.00 68.25 95 PHE A O 1
ATOM 713 N N . GLY A 1 96 ? -26.109 4.296 -6.601 1.00 63.59 96 GLY A N 1
ATOM 714 C CA . GLY A 1 96 ? -25.014 5.006 -7.265 1.00 63.59 96 GLY A CA 1
ATOM 715 C C . GLY A 1 96 ? -25.500 6.095 -8.231 1.00 63.59 96 GLY A C 1
ATOM 716 O O . GLY A 1 96 ? -24.898 7.164 -8.294 1.00 63.59 96 GLY A O 1
ATOM 717 N N . THR A 1 97 ? -26.616 5.871 -8.938 1.00 68.12 97 THR A N 1
ATOM 718 C CA . THR A 1 97 ? -27.172 6.834 -9.902 1.00 68.12 97 THR A CA 1
ATOM 719 C C . THR A 1 97 ? -27.575 8.121 -9.200 1.00 68.12 97 THR A C 1
ATOM 721 O O . THR A 1 97 ? -27.160 9.200 -9.620 1.00 68.12 97 THR A O 1
ATOM 724 N N . CYS A 1 98 ? -28.271 8.019 -8.068 1.00 63.69 98 CYS A N 1
ATOM 725 C CA . CYS A 1 98 ? -28.671 9.200 -7.311 1.00 63.69 98 CYS A CA 1
ATOM 726 C C . CYS A 1 98 ? -27.486 9.934 -6.657 1.00 63.69 98 CYS A C 1
ATOM 728 O O . CYS A 1 98 ? -27.538 11.150 -6.489 1.00 63.69 98 CYS A O 1
ATOM 730 N N . LEU A 1 99 ? -26.392 9.235 -6.328 1.00 59.44 99 LEU A N 1
ATOM 731 C CA . LEU A 1 99 ? -25.149 9.897 -5.911 1.00 59.44 99 LEU A CA 1
ATOM 732 C C . LEU A 1 99 ? -24.469 10.655 -7.063 1.00 59.44 99 LEU A C 1
ATOM 734 O O . LEU A 1 99 ? -23.819 11.670 -6.819 1.00 59.44 99 LEU A O 1
ATOM 738 N N . SER A 1 100 ? -24.601 10.159 -8.297 1.00 55.66 100 SER A N 1
ATOM 739 C CA . SER A 1 100 ? -23.956 10.728 -9.488 1.00 55.66 100 SER A CA 1
ATOM 740 C C . SER A 1 100 ? -24.710 11.913 -10.108 1.00 55.66 100 SER A C 1
ATOM 742 O O . SER A 1 100 ? -24.102 12.739 -10.795 1.00 55.66 100 SER A O 1
ATOM 744 N N . GLU A 1 101 ? -26.019 12.024 -9.866 1.00 55.97 101 GLU A N 1
ATOM 745 C CA . GLU A 1 101 ? -26.848 13.129 -10.348 1.00 55.97 101 GLU A CA 1
ATOM 746 C C . GLU A 1 101 ? -26.499 14.432 -9.611 1.00 55.97 101 GLU A C 1
ATOM 748 O O . GLU A 1 101 ? -27.068 14.798 -8.587 1.00 55.97 101 GLU A O 1
ATOM 753 N N . THR A 1 102 ? -25.565 15.191 -10.181 1.00 44.00 102 THR A N 1
ATOM 754 C CA . THR A 1 102 ? -25.272 16.580 -9.783 1.00 44.00 102 THR A CA 1
ATOM 755 C C . THR A 1 102 ? -26.373 17.567 -10.192 1.00 44.00 102 THR A C 1
ATOM 757 O O . THR A 1 102 ? -26.319 18.743 -9.832 1.00 44.00 102 THR A O 1
ATOM 760 N N . THR A 1 103 ? -27.398 17.097 -10.909 1.00 37.72 103 THR A N 1
ATOM 761 C CA . THR A 1 103 ? -28.558 17.888 -11.327 1.00 37.72 103 THR A CA 1
ATOM 762 C C . THR A 1 103 ? -29.815 17.153 -10.877 1.00 37.72 103 THR A C 1
ATOM 764 O O . THR A 1 103 ? -30.043 16.047 -11.362 1.00 37.72 103 THR A O 1
ATOM 767 N N . PRO A 1 104 ? -30.624 17.717 -9.961 1.00 35.97 104 PRO A N 1
ATOM 768 C CA . PRO A 1 104 ? -31.864 17.076 -9.558 1.00 35.97 104 PRO A CA 1
ATOM 769 C C . PRO A 1 104 ? -32.787 16.954 -10.780 1.00 35.97 104 PRO A C 1
ATOM 771 O O . PRO A 1 104 ? -32.770 17.850 -11.636 1.00 35.97 104 PRO A O 1
ATOM 774 N N . PRO A 1 105 ? -33.618 15.900 -10.868 1.00 34.84 105 PRO A N 1
ATOM 775 C CA . PRO A 1 105 ? -34.646 15.819 -11.893 1.00 34.84 105 PRO A CA 1
ATOM 776 C C . PRO A 1 105 ? -35.467 17.109 -11.867 1.00 34.84 105 PRO A C 1
ATOM 778 O O . PRO A 1 105 ? -35.810 17.618 -10.796 1.00 34.84 105 PRO A O 1
ATOM 781 N N . ALA A 1 106 ? -35.733 17.662 -13.051 1.00 29.56 106 ALA A N 1
ATOM 782 C CA . ALA A 1 106 ? -36.474 18.900 -13.254 1.00 29.56 106 ALA A CA 1
ATOM 783 C C . ALA A 1 106 ? -37.931 18.756 -12.769 1.00 29.56 106 ALA A C 1
ATOM 785 O O . ALA A 1 106 ? -38.860 18.578 -13.549 1.00 29.56 106 ALA A O 1
ATOM 786 N N . GLY A 1 107 ? -38.121 18.806 -11.453 1.00 31.16 107 GLY A N 1
ATOM 787 C CA . GLY A 1 107 ? -39.395 18.824 -10.755 1.00 31.16 107 GLY A CA 1
ATOM 788 C C . GLY A 1 107 ? -39.516 20.124 -9.953 1.00 31.16 107 GLY A C 1
ATOM 789 O O . GLY A 1 107 ? -38.583 20.495 -9.232 1.00 31.16 107 GLY A O 1
ATOM 790 N N . PRO A 1 108 ? -40.636 20.858 -10.054 1.00 32.22 108 PRO A N 1
ATOM 791 C CA . PRO A 1 108 ? -40.786 22.135 -9.379 1.00 32.22 108 PRO A CA 1
ATOM 792 C C . PRO A 1 108 ? -41.163 21.896 -7.913 1.00 32.22 108 PRO A C 1
ATOM 794 O O . PRO A 1 108 ? -42.328 21.652 -7.627 1.00 32.22 108 PRO A O 1
ATOM 797 N N . ALA A 1 109 ? -40.177 21.932 -7.007 1.00 30.17 109 ALA A N 1
ATOM 798 C CA . ALA A 1 109 ? -40.279 22.470 -5.633 1.00 30.17 109 ALA A CA 1
ATOM 799 C C . ALA A 1 109 ? -39.142 21.975 -4.717 1.00 30.17 109 ALA A C 1
ATOM 801 O O . ALA A 1 109 ? -39.414 21.437 -3.652 1.00 30.17 109 ALA A O 1
ATOM 802 N N . CYS A 1 110 ? -37.867 22.116 -5.088 1.00 30.53 110 CYS A N 1
ATOM 803 C CA . CYS A 1 110 ? -36.770 21.686 -4.202 1.00 30.53 110 CYS A CA 1
ATOM 804 C C . CYS A 1 110 ? -35.463 22.490 -4.364 1.00 30.53 110 CYS A C 1
ATOM 806 O O . CYS A 1 110 ? -34.390 21.975 -4.068 1.00 30.53 110 CYS A O 1
ATOM 808 N N . ALA A 1 111 ? -35.531 23.743 -4.823 1.00 28.70 111 ALA A N 1
ATOM 809 C CA . ALA A 1 111 ? -34.349 24.569 -5.069 1.00 28.70 111 ALA A CA 1
ATOM 810 C C . ALA A 1 111 ? -34.276 25.755 -4.091 1.00 28.70 111 ALA A C 1
ATOM 812 O O . ALA A 1 111 ? -34.986 26.742 -4.267 1.00 28.70 111 ALA A O 1
ATOM 813 N N . GLU A 1 112 ? -33.386 25.679 -3.096 1.00 33.25 112 GLU A N 1
ATOM 814 C CA . GLU A 1 112 ? -32.713 26.880 -2.586 1.00 33.25 112 GLU A CA 1
ATOM 815 C C . GLU A 1 112 ? -31.299 26.952 -3.188 1.00 33.25 112 GLU A C 1
ATOM 817 O O . GLU A 1 112 ? -30.641 25.919 -3.352 1.00 33.25 112 GLU A O 1
ATOM 822 N N . PRO A 1 113 ? -30.812 28.152 -3.540 1.00 32.25 113 PRO A N 1
ATOM 823 C CA . PRO A 1 113 ? -29.521 28.316 -4.184 1.00 32.25 113 PRO A CA 1
ATOM 824 C C . PRO A 1 113 ? -28.392 28.207 -3.148 1.00 32.25 113 PRO A C 1
ATOM 826 O O . PRO A 1 113 ? -28.233 29.085 -2.304 1.00 32.25 113 PRO A O 1
ATOM 829 N N . GLY A 1 114 ? -27.581 27.146 -3.238 1.00 39.28 114 GLY A N 1
ATOM 830 C CA . GLY A 1 114 ? -26.257 27.094 -2.597 1.00 39.28 114 GLY A CA 1
ATOM 831 C C . GLY A 1 114 ? -25.981 25.980 -1.579 1.00 39.28 114 GLY A C 1
ATOM 832 O O . GLY A 1 114 ? -24.989 26.086 -0.863 1.00 39.28 114 GLY A O 1
ATOM 833 N N . GLY A 1 115 ? -26.785 24.916 -1.496 1.00 39.75 115 GLY A N 1
ATOM 834 C CA . GLY A 1 115 ? -26.508 23.779 -0.604 1.00 39.75 115 GLY A CA 1
ATOM 835 C C . GLY A 1 115 ? -26.692 22.428 -1.293 1.00 39.75 115 GLY A C 1
ATOM 836 O O . GLY A 1 115 ? -27.790 22.108 -1.733 1.00 39.75 115 GLY A O 1
ATOM 837 N N . GLU A 1 116 ? -25.628 21.626 -1.375 1.00 44.75 116 GLU A N 1
ATOM 838 C CA . GLU A 1 116 ? -25.689 20.224 -1.809 1.00 44.75 116 GLU A CA 1
ATOM 839 C C . GLU A 1 116 ? -26.647 19.430 -0.901 1.00 44.75 116 GLU A C 1
ATOM 841 O O . GLU A 1 116 ? -26.346 19.209 0.277 1.00 44.75 116 GLU A O 1
ATOM 846 N N . ARG A 1 117 ? -27.783 18.969 -1.443 1.00 54.31 117 ARG A N 1
ATOM 847 C CA . ARG A 1 117 ? -28.790 18.148 -0.739 1.00 54.31 117 ARG A CA 1
ATOM 848 C C . ARG A 1 117 ? -28.381 16.678 -0.624 1.00 54.31 117 ARG A C 1
ATOM 850 O O . ARG A 1 117 ? -29.080 15.758 -1.043 1.00 54.31 117 ARG A O 1
ATOM 857 N N . TRP A 1 118 ? -27.207 16.464 -0.042 1.00 46.84 118 TRP A N 1
ATOM 858 C CA . TRP A 1 118 ? -26.669 15.135 0.242 1.00 46.84 118 TRP A CA 1
ATOM 859 C C . TRP A 1 118 ? -27.587 14.342 1.189 1.00 46.84 118 TRP A C 1
ATOM 861 O O . TRP A 1 118 ? -27.737 13.138 1.051 1.00 46.84 118 TRP A O 1
ATOM 871 N N . ASP A 1 119 ? -28.253 15.029 2.114 1.00 45.31 119 ASP A N 1
ATOM 872 C CA . ASP A 1 119 ? -29.269 14.515 3.036 1.00 45.31 119 ASP A CA 1
ATOM 873 C C . ASP A 1 119 ? -30.503 13.931 2.327 1.00 45.31 119 ASP A C 1
ATOM 875 O O . ASP A 1 119 ? -31.022 12.896 2.749 1.00 45.31 119 ASP A O 1
ATOM 879 N N . GLN A 1 120 ? -30.938 14.535 1.220 1.00 47.75 120 GLN A N 1
ATOM 880 C CA . GLN A 1 120 ? -32.083 14.047 0.447 1.00 47.75 120 GLN A CA 1
ATOM 881 C C . GLN A 1 120 ? -31.722 12.914 -0.503 1.00 47.75 120 GLN A C 1
ATOM 883 O O . GLN A 1 120 ? -32.483 11.955 -0.588 1.00 47.75 120 GLN A O 1
ATOM 888 N N . CYS A 1 121 ? -30.545 12.962 -1.140 1.00 48.88 121 CYS A N 1
ATOM 889 C CA . CYS A 1 121 ? -30.015 11.797 -1.849 1.00 48.88 121 CYS A CA 1
ATOM 890 C C . CYS A 1 121 ? -29.851 10.625 -0.875 1.00 48.88 121 CYS A C 1
ATOM 892 O O . CYS A 1 121 ? -30.302 9.529 -1.171 1.00 48.88 121 CYS A O 1
ATOM 894 N N . MET A 1 122 ? -29.313 10.827 0.329 1.00 49.38 122 MET A N 1
ATOM 895 C CA . MET A 1 122 ? -29.217 9.756 1.330 1.00 49.38 122 MET A CA 1
ATOM 896 C C . MET A 1 122 ? -30.583 9.162 1.692 1.00 49.38 122 MET A C 1
ATOM 898 O O . MET A 1 122 ? -30.735 7.945 1.666 1.00 49.38 122 MET A O 1
ATOM 902 N N . ALA A 1 123 ? -31.572 10.008 1.990 1.00 46.75 123 ALA A N 1
ATOM 903 C CA . ALA A 1 123 ? -32.915 9.581 2.382 1.00 46.75 123 ALA A CA 1
ATOM 904 C C . ALA A 1 123 ? -33.704 8.899 1.247 1.00 46.75 123 ALA A C 1
ATOM 906 O O . ALA A 1 123 ? -34.513 8.014 1.514 1.00 46.75 123 ALA A O 1
ATOM 907 N N . ALA A 1 124 ? -33.490 9.320 -0.004 1.00 43.97 124 ALA A N 1
ATOM 908 C CA . ALA A 1 124 ? -34.172 8.783 -1.181 1.00 43.97 124 ALA A CA 1
ATOM 909 C C . ALA A 1 124 ? -33.465 7.557 -1.788 1.00 43.97 124 ALA A C 1
ATOM 911 O O . ALA A 1 124 ? -34.120 6.726 -2.413 1.00 43.97 124 ALA A O 1
ATOM 912 N N . SER A 1 125 ? -32.148 7.427 -1.601 1.00 44.25 125 SER A N 1
ATOM 913 C CA . SER A 1 125 ? -31.325 6.430 -2.310 1.00 44.25 125 SER A CA 1
ATOM 914 C C . SER A 1 125 ? -30.985 5.224 -1.460 1.00 44.25 125 SER A C 1
ATOM 916 O O . SER A 1 125 ? -30.829 4.122 -1.985 1.00 44.25 125 SER A O 1
ATOM 918 N N . PHE A 1 126 ? -30.864 5.396 -0.145 1.00 54.50 126 PHE A N 1
ATOM 919 C CA . PHE A 1 126 ? -30.777 4.250 0.737 1.00 54.50 126 PHE A CA 1
ATOM 920 C C . PHE A 1 126 ? -32.188 3.730 0.974 1.00 54.50 126 PHE A C 1
ATOM 922 O O . PHE A 1 126 ? -32.831 4.076 1.958 1.00 54.50 126 PHE A O 1
ATOM 929 N N . GLU A 1 127 ? -32.659 2.805 0.139 1.00 54.97 127 GLU A N 1
ATOM 930 C CA . GLU A 1 127 ? -33.848 2.031 0.508 1.00 54.97 127 GLU A CA 1
ATOM 931 C C . GLU A 1 127 ? -33.696 1.414 1.914 1.00 54.97 127 GLU A C 1
ATOM 933 O O . GLU A 1 127 ? -34.694 1.215 2.603 1.00 54.97 127 GLU A O 1
ATOM 938 N N . TRP A 1 128 ? -32.455 1.140 2.333 1.00 64.69 128 TRP A N 1
ATOM 939 C CA . TRP A 1 128 ? -32.078 0.521 3.602 1.00 64.69 128 TRP A CA 1
ATOM 940 C C . TRP A 1 128 ? -31.836 1.543 4.715 1.00 64.69 128 TRP A C 1
ATOM 942 O O . TRP A 1 128 ? -31.538 1.124 5.824 1.00 64.69 128 TRP A O 1
ATOM 952 N N . ILE A 1 129 ? -31.912 2.852 4.450 1.00 63.34 129 ILE A N 1
ATOM 953 C CA . ILE A 1 129 ? -31.813 3.914 5.458 1.00 63.34 129 ILE A CA 1
ATOM 954 C C . ILE A 1 129 ? -32.978 4.876 5.254 1.00 63.34 129 ILE A C 1
ATOM 956 O O . ILE A 1 129 ? -32.967 5.725 4.370 1.00 63.34 129 ILE A O 1
ATOM 960 N N . THR A 1 130 ? -33.974 4.787 6.121 1.00 64.81 130 THR A N 1
ATOM 961 C CA . THR A 1 130 ? -35.064 5.755 6.172 1.00 64.81 130 THR A CA 1
ATOM 962 C C . THR A 1 130 ? -34.638 6.954 7.001 1.00 64.81 130 THR A C 1
ATOM 964 O O . THR A 1 130 ? -34.421 6.821 8.204 1.00 64.81 130 THR A O 1
ATOM 967 N N . CYS A 1 131 ? -34.534 8.126 6.378 1.00 58.72 131 CYS A N 1
ATOM 968 C CA . CYS A 1 131 ? -34.329 9.381 7.093 1.00 58.72 131 CYS A CA 1
ATOM 969 C C . CYS A 1 131 ? -35.630 10.188 7.149 1.00 58.72 131 CYS A C 1
ATOM 971 O O . CYS A 1 131 ? -36.294 10.385 6.135 1.00 58.72 131 CYS A O 1
ATOM 973 N N . SER A 1 132 ? -35.991 10.669 8.334 1.00 60.38 132 SER A N 1
ATOM 974 C CA . SER A 1 132 ? -37.096 11.590 8.564 1.00 60.38 132 SER A CA 1
ATOM 975 C C . SER A 1 132 ? -36.570 12.906 9.136 1.00 60.38 132 SER A C 1
ATOM 977 O O . SER A 1 132 ? -35.729 12.936 10.038 1.00 60.38 132 SER A O 1
ATOM 979 N N . CYS A 1 133 ? -37.059 14.020 8.596 1.00 55.72 133 CYS A N 1
ATOM 980 C CA . CYS A 1 133 ? -36.855 15.329 9.202 1.00 55.72 133 CYS A CA 1
ATOM 981 C C . CYS A 1 133 ? -37.759 15.415 10.432 1.00 55.72 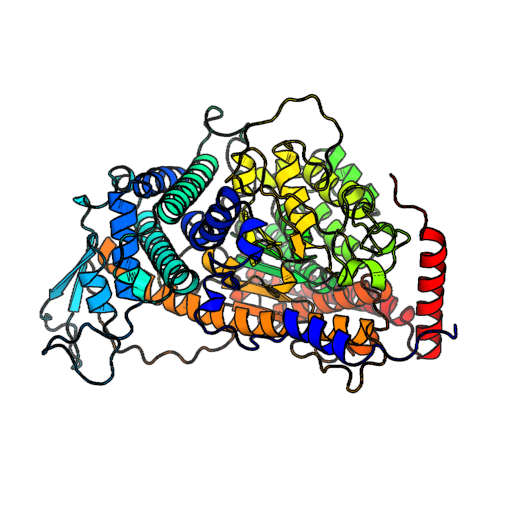133 CYS A C 1
ATOM 983 O O . CYS A 1 133 ? -38.985 15.394 10.314 1.00 55.72 133 CYS A O 1
ATOM 985 N N . VAL A 1 134 ? -37.156 15.489 11.614 1.00 55.53 134 VAL A N 1
ATOM 986 C CA . VAL A 1 134 ? -37.875 15.707 12.866 1.00 55.53 134 VAL A CA 1
ATOM 987 C C . VAL A 1 134 ? -37.831 17.209 13.165 1.00 55.53 134 VAL A C 1
ATOM 989 O O . VAL A 1 134 ? -36.734 17.758 13.313 1.00 55.53 134 VAL A O 1
ATOM 992 N N . PRO A 1 135 ? -38.987 17.892 13.272 1.00 51.06 135 PRO A N 1
ATOM 993 C CA . PRO A 1 135 ? -39.040 19.269 13.754 1.00 51.06 135 PRO A CA 1
ATOM 994 C C . PRO A 1 135 ? -38.400 19.342 15.144 1.00 51.06 135 PRO A C 1
ATOM 996 O O . PRO A 1 135 ? -38.762 18.582 16.045 1.00 51.06 135 PRO A O 1
ATOM 999 N N . THR A 1 136 ? -37.406 20.206 15.319 1.00 48.06 136 THR A N 1
ATOM 1000 C CA . THR A 1 136 ? -36.520 20.180 16.488 1.00 48.06 136 THR A CA 1
ATOM 1001 C C . THR A 1 136 ? -37.243 20.498 17.808 1.00 48.06 136 THR A C 1
ATOM 1003 O O . THR A 1 136 ? -37.962 21.496 17.885 1.00 48.06 136 THR A O 1
ATOM 1006 N N . PRO A 1 137 ? -36.970 19.762 18.904 1.00 45.06 137 PRO A N 1
ATOM 1007 C CA . PRO A 1 137 ? -37.066 20.286 20.267 1.00 45.06 137 PRO A CA 1
ATOM 1008 C C . PRO A 1 137 ? -36.001 21.377 20.495 1.00 45.06 137 PRO A C 1
ATOM 1010 O O . PRO A 1 137 ? -34.974 21.401 19.823 1.00 45.06 137 PRO A O 1
ATOM 1013 N N . ALA A 1 138 ? -36.209 22.268 21.467 1.00 49.16 138 ALA A N 1
ATOM 1014 C CA . ALA A 1 138 ? -35.444 23.504 21.714 1.00 49.16 138 ALA A CA 1
ATOM 1015 C C . ALA A 1 138 ? -33.908 23.388 21.938 1.00 49.16 138 ALA A C 1
ATOM 1017 O O . ALA A 1 138 ? -33.259 24.387 22.236 1.00 49.16 138 ALA A O 1
ATOM 1018 N N . THR A 1 139 ? -33.289 22.214 21.805 1.00 48.47 139 THR A N 1
ATOM 1019 C CA . THR A 1 139 ? -31.853 21.984 22.042 1.00 48.47 139 THR A CA 1
ATOM 1020 C C . THR A 1 139 ? -30.939 22.359 20.866 1.00 48.47 139 THR A C 1
ATOM 1022 O O . THR A 1 139 ? -29.744 22.537 21.082 1.00 48.47 139 THR A O 1
ATOM 1025 N N . CYS A 1 140 ? -31.462 22.584 19.653 1.00 46.00 140 CYS A N 1
ATOM 1026 C CA . CYS A 1 140 ? -30.709 23.168 18.523 1.00 46.00 140 CYS A CA 1
ATOM 1027 C C . CYS A 1 140 ? -30.885 24.699 18.433 1.00 46.00 140 CYS A C 1
ATOM 1029 O O . CYS A 1 140 ? -31.041 25.269 17.351 1.00 46.00 140 CYS A O 1
ATOM 1031 N N . ALA A 1 141 ? -30.916 25.378 19.582 1.00 42.50 141 ALA A N 1
ATOM 1032 C CA . ALA A 1 141 ? -31.164 26.812 19.699 1.00 42.50 141 ALA A CA 1
ATOM 1033 C C . ALA A 1 141 ? -29.980 27.657 19.196 1.00 42.50 141 ALA A C 1
ATOM 1035 O O . ALA A 1 141 ? -29.203 28.162 19.998 1.00 42.50 141 ALA A O 1
ATOM 1036 N N . GLN A 1 142 ? -29.837 27.811 17.873 1.00 47.03 142 GLN A N 1
ATOM 1037 C CA . GLN A 1 142 ? -29.040 28.887 17.251 1.00 47.03 142 GLN A CA 1
ATOM 1038 C C . GLN A 1 142 ? -29.363 29.137 15.757 1.00 47.03 142 GLN A C 1
ATOM 1040 O O . GLN A 1 142 ? -28.526 29.621 15.004 1.00 47.03 142 GLN A O 1
ATOM 1045 N N . GLY A 1 143 ? -30.603 28.875 15.323 1.00 43.16 143 GLY A N 1
ATOM 1046 C CA . GLY A 1 143 ? -31.168 29.533 14.134 1.00 43.16 143 GLY A CA 1
ATOM 1047 C C . GLY A 1 143 ? -30.805 28.998 12.736 1.00 43.16 143 GLY A C 1
ATOM 1048 O O . GLY A 1 143 ? -30.675 29.833 11.845 1.00 43.16 143 GLY A O 1
ATOM 1049 N N . ARG A 1 144 ? -30.672 27.668 12.527 1.00 42.84 144 ARG A N 1
ATOM 1050 C CA . ARG A 1 144 ? -30.818 26.887 11.248 1.00 42.84 144 ARG A CA 1
ATOM 1051 C C . ARG A 1 144 ? -30.302 25.430 11.419 1.00 42.84 144 ARG A C 1
ATOM 1053 O O . ARG A 1 144 ? -29.400 25.254 12.238 1.00 42.84 144 ARG A O 1
ATOM 1060 N N . PRO A 1 145 ? -30.644 24.456 10.539 1.00 52.16 145 PRO A N 1
ATOM 1061 C CA . PRO A 1 145 ? -31.949 23.952 10.084 1.00 52.16 145 PRO A CA 1
ATOM 1062 C C . PRO A 1 145 ? -32.273 22.559 10.709 1.00 52.16 145 PRO A C 1
ATOM 1064 O O . PRO A 1 145 ? -31.624 22.149 11.670 1.00 52.16 145 PRO A O 1
ATOM 1067 N N . ASP A 1 146 ? -33.312 21.891 10.197 1.00 51.50 146 ASP A N 1
ATOM 1068 C CA . ASP A 1 146 ? -33.967 20.658 10.675 1.00 51.50 146 ASP A CA 1
ATOM 1069 C C . ASP A 1 146 ? -33.048 19.522 11.159 1.00 51.50 146 ASP A C 1
ATOM 1071 O O . ASP A 1 146 ? -31.952 19.291 10.651 1.00 51.50 146 ASP A O 1
ATOM 1075 N N . THR A 1 147 ? -33.534 18.755 12.139 1.00 54.81 147 THR A N 1
ATOM 1076 C CA . THR A 1 147 ? -32.838 17.556 12.616 1.00 54.81 147 THR A CA 1
ATOM 1077 C C . THR A 1 147 ? -33.200 16.375 11.734 1.00 54.81 147 THR A C 1
ATOM 1079 O O . THR A 1 147 ? -34.370 16.006 11.648 1.00 54.81 147 THR A O 1
ATOM 1082 N N . VAL A 1 148 ? -32.211 15.746 11.104 1.00 57.78 148 VAL A N 1
ATOM 1083 C CA . VAL A 1 148 ? -32.443 14.520 10.334 1.00 57.78 148 VAL A CA 1
ATOM 1084 C C . VAL A 1 148 ? -32.220 13.325 11.258 1.00 57.78 148 VAL A C 1
ATOM 1086 O O . VAL A 1 148 ? -31.119 13.124 11.775 1.00 57.78 148 VAL A O 1
ATOM 1089 N N . SER A 1 149 ? -33.277 12.550 11.499 1.00 63.59 149 SER A N 1
ATOM 1090 C CA . SER A 1 149 ? -33.191 11.236 12.135 1.00 63.59 149 SER A CA 1
ATOM 1091 C C . SER A 1 149 ? -33.142 10.187 11.039 1.00 63.59 149 SER A C 1
ATOM 1093 O O . SER A 1 149 ? -34.021 10.161 10.189 1.00 63.59 149 SER A O 1
ATOM 1095 N N . CYS A 1 150 ? -32.125 9.333 11.041 1.00 66.31 150 CYS A N 1
ATOM 1096 C CA . CYS A 1 150 ? -32.028 8.219 10.107 1.00 66.31 150 CYS A CA 1
ATOM 1097 C C . CYS A 1 150 ? -32.134 6.895 10.868 1.00 66.31 150 CYS A C 1
ATOM 1099 O O . CYS A 1 150 ? -31.679 6.792 12.008 1.00 66.31 150 CYS A O 1
ATOM 1101 N N . SER A 1 151 ? -32.706 5.876 10.238 1.00 71.50 151 SER A N 1
ATOM 1102 C CA . SER A 1 151 ? -32.763 4.507 10.749 1.00 71.50 151 SER A CA 1
ATOM 1103 C C . SER A 1 151 ? -32.503 3.514 9.626 1.00 71.50 151 SER A C 1
ATOM 1105 O O . SER A 1 151 ? -32.897 3.744 8.487 1.00 71.50 151 SER A O 1
ATOM 1107 N N . VAL A 1 152 ? -31.833 2.404 9.935 1.00 75.50 152 VAL A N 1
ATOM 1108 C CA . VAL A 1 152 ? -31.597 1.329 8.963 1.00 75.50 152 VAL A CA 1
ATOM 1109 C C . VAL A 1 152 ? -32.834 0.426 8.864 1.00 75.50 152 VAL A C 1
ATOM 1111 O O . VAL A 1 152 ? -33.242 -0.166 9.864 1.00 75.50 152 VAL A O 1
ATOM 1114 N N . ASP A 1 153 ? -33.399 0.263 7.668 1.00 80.06 153 ASP A N 1
ATOM 1115 C CA . ASP A 1 153 ? -34.430 -0.736 7.380 1.00 80.06 153 ASP A CA 1
ATOM 1116 C C . ASP A 1 153 ? -33.783 -2.118 7.210 1.00 80.06 153 ASP A C 1
ATOM 1118 O O . ASP A 1 153 ? -33.326 -2.518 6.134 1.00 80.06 153 ASP A O 1
ATOM 1122 N N . ALA A 1 154 ? -33.745 -2.864 8.314 1.00 77.94 154 ALA A N 1
ATOM 1123 C CA . ALA A 1 154 ? -33.154 -4.194 8.367 1.00 77.94 154 ALA A CA 1
ATOM 1124 C C . ALA A 1 154 ? -33.841 -5.216 7.442 1.00 77.94 154 ALA A C 1
ATOM 1126 O O . ALA A 1 154 ? -33.233 -6.242 7.148 1.00 77.94 154 ALA A O 1
ATOM 1127 N N . THR A 1 155 ? -35.069 -4.960 6.971 1.00 80.62 155 THR A N 1
ATOM 1128 C CA . THR A 1 155 ? -35.796 -5.893 6.089 1.00 80.62 155 THR A CA 1
ATOM 1129 C C . THR A 1 155 ? -35.254 -5.915 4.664 1.00 80.62 155 THR A C 1
ATOM 1131 O O . THR A 1 155 ? -35.470 -6.884 3.939 1.00 80.62 155 THR A O 1
ATOM 1134 N N . LYS A 1 156 ? -34.532 -4.864 4.263 1.00 79.88 156 LYS A N 1
ATOM 1135 C CA . LYS A 1 156 ? -33.963 -4.735 2.915 1.00 79.88 156 LYS A CA 1
ATOM 1136 C C . LYS A 1 156 ? -32.494 -5.131 2.830 1.00 79.88 156 LYS A C 1
ATOM 1138 O O . LYS A 1 156 ? -31.967 -5.276 1.727 1.00 79.88 156 LYS A O 1
ATOM 1143 N N . LEU A 1 157 ? -31.846 -5.328 3.977 1.00 82.62 157 LEU A N 1
ATOM 1144 C CA . LEU A 1 157 ? -30.505 -5.893 4.045 1.00 82.62 157 LEU A CA 1
ATOM 1145 C C . LEU A 1 157 ? -30.563 -7.421 3.926 1.00 82.62 157 LEU A C 1
ATOM 1147 O O . LEU A 1 157 ? -31.513 -8.037 4.416 1.00 82.62 157 LEU A O 1
ATOM 1151 N N . PRO A 1 158 ? -29.528 -8.058 3.351 1.00 89.44 158 PRO A N 1
ATOM 1152 C CA . PRO A 1 158 ? -29.392 -9.503 3.438 1.00 89.44 158 PRO A CA 1
ATOM 1153 C C . PRO A 1 158 ? -29.481 -9.988 4.888 1.00 89.44 158 PRO A C 1
ATOM 1155 O O . PRO A 1 158 ? -28.889 -9.396 5.792 1.00 89.44 158 PRO A O 1
ATOM 1158 N N . THR A 1 159 ? -30.184 -11.098 5.123 1.00 89.31 159 THR A N 1
ATOM 1159 C CA . THR A 1 159 ? -30.445 -11.614 6.480 1.00 89.31 159 THR A CA 1
ATOM 1160 C C . THR A 1 159 ? -29.159 -11.857 7.276 1.00 89.31 159 THR A C 1
ATOM 1162 O O . THR A 1 159 ? -29.118 -11.594 8.477 1.00 89.31 159 THR A O 1
ATOM 1165 N N . ALA A 1 160 ? -28.078 -12.274 6.608 1.00 89.38 160 ALA A N 1
ATOM 1166 C CA . ALA A 1 160 ? -26.765 -12.473 7.224 1.00 89.38 160 ALA A CA 1
ATOM 1167 C C . ALA A 1 160 ? -26.189 -11.192 7.865 1.00 89.38 160 ALA A C 1
ATOM 1169 O O . ALA A 1 160 ? -25.477 -11.258 8.866 1.00 89.38 160 ALA A O 1
ATOM 1170 N N . CYS A 1 161 ? -26.557 -10.007 7.371 1.00 89.75 161 CYS A N 1
ATOM 1171 C CA . CYS A 1 161 ? -26.114 -8.727 7.925 1.00 89.75 161 CYS A CA 1
ATOM 1172 C C . CYS A 1 161 ? -26.678 -8.444 9.329 1.00 89.75 161 CYS A C 1
ATOM 1174 O O . CYS A 1 161 ? -26.176 -7.561 10.030 1.00 89.75 161 CYS A O 1
ATOM 1176 N N . ALA A 1 162 ? -27.700 -9.186 9.776 1.00 88.38 162 ALA A N 1
ATOM 1177 C CA . ALA A 1 162 ? -28.212 -9.095 11.142 1.00 88.38 162 ALA A CA 1
ATOM 1178 C C . ALA A 1 162 ? -27.175 -9.538 12.190 1.00 88.38 162 ALA A C 1
ATOM 1180 O O . ALA A 1 162 ? -27.211 -9.041 13.314 1.00 88.38 162 ALA A O 1
ATOM 1181 N N . ALA A 1 163 ? -26.234 -10.414 11.817 1.00 88.50 163 ALA A N 1
ATOM 1182 C CA . ALA A 1 163 ? -25.194 -10.930 12.706 1.00 88.50 163 ALA A CA 1
ATOM 1183 C C . ALA A 1 163 ? -24.012 -9.959 12.913 1.00 88.50 163 ALA A C 1
ATOM 1185 O O . ALA A 1 163 ? -23.162 -10.203 13.774 1.00 88.50 163 ALA A O 1
ATOM 1186 N N . LEU A 1 164 ? -23.944 -8.865 12.143 1.00 88.44 164 LEU A N 1
ATOM 1187 C CA . LEU A 1 164 ? -22.897 -7.853 12.274 1.00 88.44 164 LEU A CA 1
ATOM 1188 C C . LEU A 1 164 ? -23.110 -6.977 13.510 1.00 88.44 164 LEU A C 1
ATOM 1190 O O . LEU A 1 164 ? -24.208 -6.461 13.746 1.00 88.44 164 LEU A O 1
ATOM 1194 N N . GLY A 1 165 ? -22.025 -6.738 14.251 1.00 85.69 165 GLY A N 1
ATOM 1195 C CA . GLY A 1 165 ? -21.989 -5.714 15.295 1.00 85.69 165 GLY A CA 1
ATOM 1196 C C . GLY A 1 165 ? -22.222 -4.312 14.720 1.00 85.69 165 GLY A C 1
ATOM 1197 O O . GLY A 1 165 ? -22.058 -4.085 13.523 1.00 85.69 165 GLY A O 1
ATOM 1198 N N . GLY A 1 166 ? -22.595 -3.344 15.565 1.00 82.31 166 GLY A N 1
ATOM 1199 C CA . GLY A 1 166 ? -22.939 -1.986 15.109 1.00 82.31 166 GLY A CA 1
ATOM 1200 C C . GLY A 1 166 ? -21.825 -1.297 14.306 1.00 82.31 166 GLY A C 1
ATOM 1201 O O . GLY A 1 166 ? -22.103 -0.679 13.281 1.00 82.31 166 GLY A O 1
ATOM 1202 N N . VAL A 1 167 ? -20.565 -1.462 14.724 1.00 81.25 167 VAL A N 1
ATOM 1203 C CA . VAL A 1 167 ? -19.387 -0.905 14.033 1.00 81.25 167 VAL A CA 1
ATOM 1204 C C . VAL A 1 167 ? -19.187 -1.537 12.654 1.00 81.25 167 VAL A C 1
ATOM 1206 O O . VAL A 1 167 ? -19.058 -0.819 11.664 1.00 81.25 167 VAL A O 1
ATOM 1209 N N . ASP A 1 168 ? -19.224 -2.864 12.557 1.00 84.88 168 ASP A N 1
ATOM 1210 C CA . ASP A 1 168 ? -19.059 -3.549 11.272 1.00 84.88 168 ASP A CA 1
ATOM 1211 C C . ASP A 1 168 ? -20.245 -3.332 10.339 1.00 84.88 168 ASP A C 1
ATOM 1213 O O . ASP A 1 168 ? -20.058 -3.194 9.135 1.00 84.88 168 ASP A O 1
ATOM 1217 N N . LYS A 1 169 ? -21.461 -3.202 10.876 1.00 85.62 169 LYS A N 1
ATOM 1218 C CA . LYS A 1 169 ? -22.640 -2.815 10.095 1.00 85.62 169 LYS A CA 1
ATOM 1219 C C . LYS A 1 169 ? -22.479 -1.414 9.497 1.00 85.62 169 LYS A C 1
ATOM 1221 O O . LYS A 1 169 ? -22.784 -1.214 8.326 1.00 85.62 169 LYS A O 1
ATOM 1226 N N . LEU A 1 170 ? -21.952 -0.458 10.263 1.00 81.69 170 LEU A N 1
ATOM 1227 C CA . LEU A 1 170 ? -21.632 0.886 9.770 1.00 81.69 170 LEU A CA 1
ATOM 1228 C C . LEU A 1 170 ? -20.584 0.852 8.646 1.00 81.69 170 LEU A C 1
ATOM 1230 O O . LEU A 1 170 ? -20.762 1.474 7.593 1.00 81.69 170 LEU A O 1
ATOM 1234 N N . ARG A 1 171 ? -19.490 0.119 8.866 1.00 83.50 171 ARG A N 1
ATOM 1235 C CA . ARG A 1 171 ? -18.422 -0.051 7.873 1.00 83.50 171 ARG A CA 1
ATOM 1236 C C . ARG A 1 171 ? -18.955 -0.714 6.606 1.00 83.50 171 ARG A C 1
ATOM 1238 O O . ARG A 1 171 ? -18.663 -0.231 5.519 1.00 83.50 171 ARG A O 1
ATOM 1245 N N . MET A 1 172 ? -19.820 -1.718 6.756 1.00 87.31 172 MET A N 1
ATOM 1246 C CA . MET A 1 172 ? -20.479 -2.422 5.657 1.00 87.31 172 MET A CA 1
ATOM 1247 C C . MET A 1 172 ? -21.327 -1.485 4.802 1.00 87.31 172 MET A C 1
ATOM 1249 O O . MET A 1 172 ? -21.148 -1.416 3.591 1.00 87.31 172 MET A O 1
ATOM 1253 N N . LEU A 1 173 ? -22.225 -0.722 5.427 1.00 81.50 173 LEU A N 1
ATOM 1254 C CA . LEU A 1 173 ? -23.087 0.221 4.711 1.00 81.50 173 LEU A CA 1
ATOM 1255 C C . LEU A 1 173 ? -22.267 1.260 3.942 1.00 81.50 173 LEU A C 1
ATOM 1257 O O . LEU A 1 173 ? -22.600 1.607 2.811 1.00 81.50 173 LEU A O 1
ATOM 1261 N N . THR A 1 174 ? -21.164 1.723 4.532 1.00 79.69 174 THR A N 1
ATOM 1262 C CA . THR A 1 174 ? -20.291 2.689 3.862 1.00 79.69 174 THR A CA 1
ATOM 1263 C C . THR A 1 174 ? -19.501 2.051 2.714 1.00 79.69 174 THR A C 1
ATOM 1265 O O . THR A 1 174 ? -19.386 2.655 1.651 1.00 79.69 174 THR A O 1
ATOM 1268 N N . ALA A 1 175 ? -18.995 0.828 2.901 1.00 83.62 175 ALA A N 1
ATOM 1269 C CA . ALA A 1 175 ? -18.304 0.047 1.877 1.00 83.62 175 ALA A CA 1
ATOM 1270 C C . ALA A 1 175 ? -19.190 -0.194 0.649 1.00 83.62 175 ALA A C 1
ATOM 1272 O O . ALA A 1 175 ? -18.785 0.090 -0.477 1.00 83.62 175 ALA A O 1
ATOM 1273 N N . ILE A 1 176 ? -20.426 -0.643 0.871 1.00 84.25 176 ILE A N 1
ATOM 1274 C CA . ILE A 1 176 ? -21.398 -0.882 -0.196 1.00 84.25 176 ILE A CA 1
ATOM 1275 C C . ILE A 1 176 ? -21.779 0.424 -0.900 1.00 84.25 176 ILE A C 1
ATOM 1277 O O . ILE A 1 176 ? -21.890 0.450 -2.125 1.00 84.25 176 ILE A O 1
ATOM 1281 N N . GLY A 1 177 ? -21.914 1.523 -0.152 1.00 78.31 177 GLY A N 1
ATOM 1282 C CA . GLY A 1 177 ? -22.178 2.829 -0.743 1.00 78.31 177 GLY A CA 1
ATOM 1283 C C . GLY A 1 177 ? -21.055 3.306 -1.676 1.00 78.31 177 GLY A C 1
ATOM 1284 O O . GLY A 1 177 ? -21.333 3.809 -2.761 1.00 78.31 177 GLY A O 1
ATOM 1285 N N . HIS A 1 178 ? -19.787 3.110 -1.297 1.00 79.12 178 HIS A N 1
ATOM 1286 C CA . HIS A 1 178 ? -18.655 3.401 -2.187 1.00 79.12 178 HIS A CA 1
ATOM 1287 C C . HIS A 1 178 ? -18.607 2.468 -3.396 1.00 79.12 178 HIS A C 1
ATOM 1289 O O . HIS A 1 178 ? -18.361 2.929 -4.507 1.00 79.12 178 HIS A O 1
ATOM 1295 N N . ALA A 1 179 ? -18.859 1.171 -3.193 1.00 82.31 179 ALA A N 1
ATOM 1296 C CA . ALA A 1 179 ? -18.896 0.207 -4.283 1.00 82.31 179 ALA A CA 1
ATOM 1297 C C . ALA A 1 179 ? -19.939 0.618 -5.328 1.00 82.31 179 ALA A C 1
ATOM 1299 O O . ALA A 1 179 ? -19.607 0.723 -6.499 1.00 82.31 179 ALA A O 1
ATOM 1300 N N . ALA A 1 180 ? -21.159 0.937 -4.905 1.00 80.56 180 ALA A N 1
ATOM 1301 C CA . ALA A 1 180 ? -22.246 1.358 -5.779 1.00 80.56 180 ALA A CA 1
ATOM 1302 C C . ALA A 1 180 ? -21.963 2.644 -6.577 1.00 80.56 180 ALA A C 1
ATOM 1304 O O . ALA A 1 180 ? -22.251 2.703 -7.770 1.00 80.56 180 ALA A O 1
ATOM 1305 N N . GLU A 1 181 ? -21.367 3.663 -5.955 1.00 76.88 181 GLU A N 1
ATOM 1306 C CA . GLU A 1 181 ? -20.919 4.861 -6.679 1.00 76.88 181 GLU A CA 1
ATOM 1307 C C . GLU A 1 181 ? -19.871 4.505 -7.735 1.00 76.88 181 GLU A C 1
ATOM 1309 O O . GLU A 1 181 ? -19.974 4.923 -8.885 1.00 76.88 181 GLU A O 1
ATOM 1314 N N . ALA A 1 182 ? -18.899 3.668 -7.371 1.00 78.00 182 ALA A N 1
ATOM 1315 C CA . ALA A 1 182 ? -17.870 3.222 -8.295 1.00 78.00 182 ALA A CA 1
ATOM 1316 C C . ALA A 1 182 ? -18.458 2.375 -9.448 1.00 78.00 182 ALA A C 1
ATOM 1318 O O . ALA A 1 182 ? -18.000 2.502 -10.583 1.00 78.00 182 ALA A O 1
ATOM 1319 N N . MET A 1 183 ? -19.518 1.589 -9.201 1.00 81.75 183 MET A N 1
ATOM 1320 C CA . MET A 1 183 ? -20.263 0.882 -10.255 1.00 81.75 183 MET A CA 1
ATOM 1321 C C . MET A 1 183 ? -20.846 1.853 -11.285 1.00 81.75 183 MET A C 1
ATOM 1323 O O . MET A 1 183 ? -20.719 1.639 -12.489 1.00 81.75 183 MET A O 1
ATOM 1327 N N . VAL A 1 184 ? -21.492 2.918 -10.814 1.00 77.31 184 VAL A N 1
ATOM 1328 C CA . VAL A 1 184 ? -22.168 3.882 -11.687 1.00 77.31 184 VAL A CA 1
ATOM 1329 C C . VAL A 1 184 ? -21.175 4.754 -12.435 1.00 77.31 184 VAL A C 1
ATOM 1331 O O . VAL A 1 184 ? -21.360 5.001 -13.626 1.00 77.31 184 VAL A O 1
ATOM 1334 N N . THR A 1 185 ? -20.082 5.154 -11.788 1.00 75.75 185 THR A N 1
ATOM 1335 C CA . THR A 1 185 ? -18.978 5.833 -12.470 1.00 75.75 185 THR A CA 1
ATOM 1336 C C . THR A 1 185 ? -18.429 4.965 -13.601 1.00 75.75 185 THR A C 1
ATOM 1338 O O . THR A 1 185 ? -18.298 5.451 -14.723 1.00 75.75 185 THR A O 1
ATOM 1341 N N . TYR A 1 186 ? -18.224 3.666 -13.356 1.00 81.31 186 TYR A N 1
ATOM 1342 C CA . TYR A 1 186 ? -17.805 2.722 -14.393 1.00 81.31 186 TYR A CA 1
ATOM 1343 C C . TYR A 1 186 ? -18.795 2.653 -15.571 1.00 81.31 186 TYR A C 1
ATOM 1345 O O . TYR A 1 186 ? -18.373 2.710 -16.730 1.00 81.31 186 TYR A O 1
ATOM 1353 N N . GLU A 1 187 ? -20.105 2.565 -15.312 1.00 78.69 187 GLU A N 1
ATOM 1354 C CA . GLU A 1 187 ? -21.121 2.557 -16.376 1.00 78.69 187 GLU A CA 1
ATOM 1355 C C . GLU A 1 187 ? -21.118 3.868 -17.179 1.00 78.69 187 GLU A C 1
ATOM 1357 O O . GLU A 1 187 ? -21.140 3.844 -18.410 1.00 78.69 187 GLU A O 1
ATOM 1362 N N . LEU A 1 188 ? -21.026 5.009 -16.494 1.00 74.81 188 LEU A N 1
ATOM 1363 C CA . LEU A 1 188 ? -20.989 6.337 -17.104 1.00 74.81 188 LEU A CA 1
ATOM 1364 C C . LEU A 1 188 ? -19.748 6.586 -17.958 1.00 74.81 188 LEU A C 1
ATOM 1366 O O . LEU A 1 188 ? -19.788 7.421 -18.864 1.00 74.81 188 LEU A O 1
ATOM 1370 N N . GLU A 1 189 ? -18.621 5.966 -17.634 1.00 71.38 189 GLU A N 1
ATOM 1371 C CA . GLU A 1 189 ? -17.396 6.049 -18.434 1.00 71.38 189 GLU A CA 1
ATOM 1372 C C . GLU A 1 189 ? -17.417 5.083 -19.612 1.00 71.38 189 GLU A C 1
ATOM 1374 O O . GLU A 1 189 ? -17.011 5.439 -20.717 1.00 71.38 189 GLU A O 1
ATOM 1379 N N . THR A 1 190 ? -17.918 3.869 -19.386 1.00 74.38 190 THR A N 1
ATOM 1380 C CA . THR A 1 190 ? -17.890 2.807 -20.393 1.00 74.38 190 THR A CA 1
ATOM 1381 C C . THR A 1 190 ? -18.967 3.008 -21.459 1.00 74.38 190 THR A C 1
ATOM 1383 O O . THR A 1 190 ? -18.715 2.777 -22.640 1.00 74.38 190 THR A O 1
ATOM 1386 N N . PHE A 1 191 ? -20.158 3.454 -21.058 1.00 78.69 191 PHE A N 1
ATOM 1387 C CA . PHE A 1 191 ? -21.351 3.497 -21.910 1.00 78.69 191 PHE A CA 1
ATOM 1388 C C . PHE A 1 191 ? -21.966 4.902 -22.032 1.00 78.69 191 PHE A C 1
ATOM 1390 O O . PHE A 1 191 ? -22.924 5.096 -22.780 1.00 78.69 191 PHE A O 1
ATOM 1397 N N . GLY A 1 192 ? -21.414 5.896 -21.328 1.00 77.56 192 GLY A N 1
ATOM 1398 C CA . GLY A 1 192 ? -21.911 7.271 -21.337 1.00 77.56 192 GLY A CA 1
ATOM 1399 C C . GLY A 1 192 ? -23.200 7.480 -20.522 1.00 77.56 192 GLY A C 1
ATOM 1400 O O . GLY A 1 192 ? -23.687 6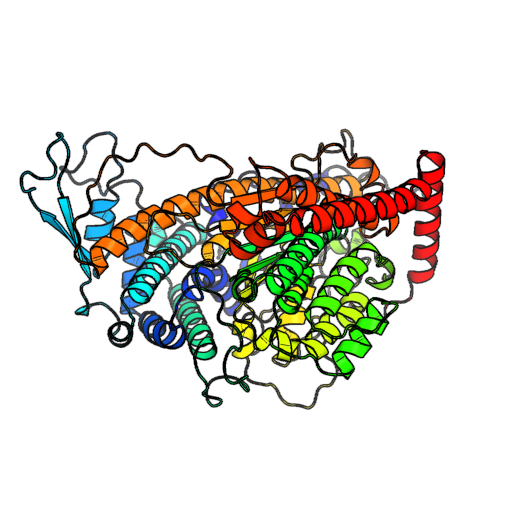.561 -19.864 1.00 77.56 192 GLY A O 1
ATOM 1401 N N . PRO A 1 193 ? -23.782 8.695 -20.552 1.00 77.81 193 PRO A N 1
ATOM 1402 C CA . PRO A 1 193 ? -24.943 9.057 -19.728 1.00 77.81 193 PRO A CA 1
ATOM 1403 C C . PRO A 1 193 ? -26.198 8.210 -19.971 1.00 77.81 193 PRO A C 1
ATOM 1405 O O . PRO A 1 193 ? -26.925 7.915 -19.028 1.00 77.81 193 PRO A O 1
ATOM 1408 N N . ALA A 1 194 ? -26.425 7.765 -21.213 1.00 77.06 194 ALA A N 1
ATOM 1409 C CA . ALA A 1 194 ? -27.585 6.947 -21.583 1.00 77.06 194 ALA A CA 1
ATOM 1410 C C . ALA A 1 194 ? -27.641 5.603 -20.834 1.00 77.06 194 ALA A C 1
ATOM 1412 O O . ALA A 1 194 ? -28.702 4.991 -20.718 1.00 77.06 194 ALA A O 1
ATOM 1413 N N . ALA A 1 195 ? -26.508 5.149 -20.291 1.00 77.38 195 ALA A N 1
ATOM 1414 C CA . ALA A 1 195 ? -26.443 3.943 -19.486 1.00 77.38 195 ALA A CA 1
ATOM 1415 C C . ALA A 1 195 ? -27.291 4.041 -18.216 1.00 77.38 195 ALA A C 1
ATOM 1417 O O . ALA A 1 195 ? -27.850 3.031 -17.806 1.00 77.38 195 ALA A O 1
ATOM 1418 N N . LEU A 1 196 ? -27.439 5.232 -17.623 1.00 76.62 196 LEU A N 1
ATOM 1419 C CA . LEU A 1 196 ? -28.223 5.418 -16.396 1.00 76.62 196 LEU A CA 1
ATOM 1420 C C . LEU A 1 196 ? -29.717 5.141 -16.604 1.00 76.62 196 LEU A C 1
ATOM 1422 O O . LEU A 1 196 ? -30.389 4.671 -15.690 1.00 76.62 196 LEU A O 1
ATOM 1426 N N . GLU A 1 197 ? -30.219 5.393 -17.812 1.00 77.25 197 GLU A N 1
ATOM 1427 C CA . GLU A 1 197 ? -31.628 5.209 -18.172 1.00 77.25 197 GLU A CA 1
ATOM 1428 C C . GLU A 1 197 ? -31.926 3.778 -18.648 1.00 77.25 197 GLU A C 1
ATOM 1430 O O . GLU A 1 197 ? -33.053 3.293 -18.533 1.00 77.25 197 GLU A O 1
ATOM 1435 N N . ALA A 1 198 ? -30.917 3.076 -19.170 1.00 79.75 198 ALA A N 1
ATOM 1436 C CA . ALA A 1 198 ? -31.043 1.703 -19.643 1.00 79.75 198 ALA A CA 1
ATOM 1437 C C . ALA A 1 198 ? -30.843 0.684 -18.506 1.00 79.75 198 ALA A C 1
ATOM 1439 O O . ALA A 1 198 ? -30.115 0.962 -17.551 1.00 79.75 198 ALA A O 1
ATOM 1440 N N . PRO A 1 199 ? -31.419 -0.531 -18.591 1.00 81.25 199 PRO A N 1
ATOM 1441 C CA . PRO A 1 199 ? -31.031 -1.636 -17.721 1.00 81.25 199 PRO A CA 1
ATOM 1442 C C . PRO A 1 199 ? -29.531 -1.929 -17.837 1.00 81.25 199 PRO A C 1
ATOM 1444 O O . PRO A 1 199 ? -28.979 -1.918 -18.938 1.00 81.25 199 PRO A O 1
ATOM 1447 N N . MET A 1 200 ? -28.890 -2.246 -16.710 1.00 81.62 200 MET A N 1
ATOM 1448 C CA . MET A 1 200 ? -27.483 -2.654 -16.689 1.00 81.62 200 MET A CA 1
ATOM 1449 C C . MET A 1 200 ? -27.258 -3.831 -17.641 1.00 81.62 200 MET A C 1
ATOM 1451 O O . MET A 1 200 ? -27.978 -4.837 -17.576 1.00 81.62 200 MET A O 1
ATOM 1455 N N . ALA A 1 201 ? -26.241 -3.710 -18.493 1.00 81.56 201 ALA A N 1
ATOM 1456 C CA . ALA A 1 201 ? -25.852 -4.770 -19.408 1.00 81.56 201 ALA A CA 1
ATOM 1457 C C . ALA A 1 201 ? -25.556 -6.071 -18.636 1.00 81.56 201 ALA A C 1
ATOM 1459 O O . ALA A 1 201 ? -25.005 -6.049 -17.532 1.00 81.56 201 ALA A O 1
ATOM 1460 N N . GLN A 1 202 ? -25.986 -7.210 -19.186 1.00 84.69 202 GLN A N 1
ATOM 1461 C CA . GLN A 1 202 ? -25.928 -8.510 -18.504 1.00 84.69 202 GLN A CA 1
ATOM 1462 C C . GLN A 1 202 ? -24.499 -8.890 -18.092 1.00 84.69 202 GLN A C 1
ATOM 1464 O O . GLN A 1 202 ? -24.273 -9.291 -16.956 1.00 84.69 202 GLN A O 1
ATOM 1469 N N . ASP A 1 203 ? -23.543 -8.715 -18.999 1.00 79.62 203 ASP A N 1
ATOM 1470 C CA . ASP A 1 203 ? -22.112 -8.968 -18.812 1.00 79.62 203 ASP A CA 1
ATOM 1471 C C . ASP A 1 203 ? -21.503 -8.124 -17.681 1.00 79.62 203 ASP A C 1
ATOM 1473 O O . ASP A 1 203 ? -20.746 -8.627 -16.845 1.00 79.62 203 ASP A O 1
ATOM 1477 N N . VAL A 1 204 ? -21.880 -6.848 -17.610 1.00 81.38 204 VAL A N 1
ATOM 1478 C CA . VAL A 1 204 ? -21.472 -5.920 -16.546 1.00 81.38 204 VAL A CA 1
ATOM 1479 C C . VAL A 1 204 ? -22.076 -6.336 -15.207 1.00 81.38 204 VAL A C 1
ATOM 1481 O O . VAL A 1 204 ? -21.366 -6.424 -14.204 1.00 81.38 204 VAL A O 1
ATOM 1484 N N . ARG A 1 205 ? -23.372 -6.669 -15.192 1.00 87.12 205 ARG A N 1
ATOM 1485 C CA . ARG A 1 205 ? -24.071 -7.160 -13.998 1.00 87.12 205 ARG A CA 1
ATOM 1486 C C . ARG A 1 205 ? -23.436 -8.437 -13.458 1.00 87.12 205 ARG A C 1
ATOM 1488 O O . ARG A 1 205 ? -23.137 -8.518 -12.268 1.00 87.12 205 ARG A O 1
ATOM 1495 N N . ASP A 1 206 ? -23.180 -9.412 -14.321 1.00 87.81 206 ASP A N 1
ATOM 1496 C CA . ASP A 1 206 ? -22.550 -10.675 -13.938 1.00 87.81 206 ASP A CA 1
ATOM 1497 C C . ASP A 1 206 ? -21.116 -10.462 -13.434 1.00 87.81 206 ASP A C 1
ATOM 1499 O O . ASP A 1 206 ? -20.681 -11.128 -12.492 1.00 87.81 206 ASP A O 1
ATOM 1503 N N . SER A 1 207 ? -20.401 -9.482 -13.989 1.00 85.50 207 SER A N 1
ATOM 1504 C CA . SER A 1 207 ? -19.079 -9.072 -13.506 1.00 85.50 207 SER A CA 1
ATOM 1505 C C . SER A 1 207 ? -19.133 -8.446 -12.109 1.00 85.50 207 SER A C 1
ATOM 1507 O O . SER A 1 207 ? -18.306 -8.791 -11.262 1.00 85.50 207 SER A O 1
ATOM 1509 N N . PHE A 1 208 ? -20.131 -7.605 -11.813 1.00 87.50 208 PHE A N 1
ATOM 1510 C CA . PHE A 1 208 ? -20.339 -7.076 -10.458 1.00 87.50 208 PHE A CA 1
ATOM 1511 C C . PHE A 1 208 ? -20.653 -8.184 -9.459 1.00 87.50 208 PHE A C 1
ATOM 1513 O O . PHE A 1 208 ? -20.048 -8.234 -8.390 1.00 87.50 208 PHE A O 1
ATOM 1520 N N . LYS A 1 209 ? -21.519 -9.130 -9.830 1.00 90.81 209 LYS A N 1
ATOM 1521 C CA . LYS A 1 209 ? -21.834 -10.295 -8.991 1.00 90.81 209 LYS A CA 1
ATOM 1522 C C . LYS A 1 209 ? -20.589 -11.125 -8.692 1.00 90.81 209 LYS A C 1
ATOM 1524 O O . LYS A 1 209 ? -20.373 -11.500 -7.541 1.00 90.81 209 LYS A O 1
ATOM 1529 N N . LYS A 1 210 ? -19.739 -11.363 -9.698 1.00 87.94 210 LYS A N 1
ATOM 1530 C CA . LYS A 1 210 ? -18.451 -12.055 -9.526 1.00 87.94 210 LYS A CA 1
ATOM 1531 C C . LYS A 1 210 ? -17.518 -11.297 -8.581 1.00 87.94 210 LYS A C 1
ATOM 1533 O O . LYS A 1 210 ? -16.978 -11.910 -7.667 1.00 87.94 210 LYS A O 1
ATOM 1538 N N . ALA A 1 211 ? -17.364 -9.984 -8.746 1.00 86.69 211 ALA A N 1
ATOM 1539 C CA . ALA A 1 211 ? -16.512 -9.176 -7.871 1.00 86.69 211 ALA A CA 1
ATOM 1540 C C . ALA A 1 211 ? -17.023 -9.136 -6.417 1.00 86.69 211 ALA A C 1
ATOM 1542 O O . ALA A 1 211 ? -16.227 -9.279 -5.489 1.00 86.69 211 ALA A O 1
ATOM 1543 N N . ILE A 1 212 ? -18.340 -9.028 -6.205 1.00 90.56 212 ILE A N 1
ATOM 1544 C CA . ILE A 1 212 ? -18.968 -9.119 -4.874 1.00 90.56 212 ILE A CA 1
ATOM 1545 C C . ILE A 1 212 ? -18.742 -10.510 -4.267 1.00 90.56 212 ILE A C 1
ATOM 1547 O O . ILE A 1 212 ? -18.349 -10.625 -3.106 1.00 90.56 212 ILE A O 1
ATOM 1551 N N . GLY A 1 213 ? -18.941 -11.573 -5.051 1.00 89.62 213 GLY A N 1
ATOM 1552 C CA . GLY A 1 213 ? -18.687 -12.949 -4.623 1.00 89.62 213 GLY A CA 1
ATOM 1553 C C . GLY A 1 213 ? -17.222 -13.191 -4.247 1.00 89.62 213 GLY A C 1
ATOM 1554 O O . GLY A 1 213 ? -16.942 -13.848 -3.240 1.00 89.62 213 GLY A O 1
ATOM 1555 N N . GLN A 1 214 ? -16.286 -12.604 -4.995 1.00 86.19 214 GLN A N 1
ATOM 1556 C CA . GLN A 1 214 ? -14.857 -12.688 -4.703 1.00 86.19 214 GLN A CA 1
ATOM 1557 C C . GLN A 1 214 ? -14.486 -11.924 -3.429 1.00 86.19 214 GLN A C 1
ATOM 1559 O O . GLN A 1 214 ? -13.760 -12.453 -2.584 1.00 86.19 214 GLN A O 1
ATOM 1564 N N . ALA A 1 215 ? -15.029 -10.719 -3.233 1.00 88.50 215 ALA A N 1
ATOM 1565 C CA . ALA A 1 215 ? -14.848 -9.961 -1.998 1.00 88.50 215 ALA A CA 1
ATOM 1566 C C . ALA A 1 215 ? -15.397 -10.716 -0.774 1.00 88.50 215 ALA A C 1
ATOM 1568 O O . ALA A 1 215 ? -14.715 -10.838 0.245 1.00 88.50 215 ALA A O 1
ATOM 1569 N N . ALA A 1 216 ? -16.594 -11.299 -0.897 1.00 89.88 216 ALA A N 1
ATOM 1570 C CA . ALA A 1 216 ? -17.194 -12.123 0.146 1.00 89.88 216 ALA A CA 1
ATOM 1571 C C . ALA A 1 216 ? -16.335 -13.347 0.491 1.00 89.88 216 ALA A C 1
ATOM 1573 O O . ALA A 1 216 ? -16.132 -13.651 1.666 1.00 89.88 216 ALA A O 1
ATOM 1574 N N . THR A 1 217 ? -15.814 -14.041 -0.523 1.00 85.88 217 THR A N 1
ATOM 1575 C CA . THR A 1 217 ? -14.952 -15.219 -0.339 1.00 85.88 217 THR A CA 1
ATOM 1576 C C . THR A 1 217 ? -13.641 -14.837 0.343 1.00 85.88 217 THR A C 1
ATOM 1578 O O . THR A 1 217 ? -13.243 -15.486 1.309 1.00 85.88 217 THR A O 1
ATOM 1581 N N . THR A 1 218 ? -13.027 -13.734 -0.091 1.00 84.50 218 THR A N 1
ATOM 1582 C CA . THR A 1 218 ? -11.806 -13.177 0.508 1.00 84.50 218 THR A CA 1
ATOM 1583 C C . THR A 1 218 ? -11.998 -12.924 2.004 1.00 84.50 218 THR A C 1
ATOM 1585 O O . THR A 1 218 ? -11.211 -13.397 2.819 1.00 84.50 218 THR A O 1
ATOM 1588 N N . LEU A 1 219 ? -13.096 -12.263 2.379 1.00 86.00 219 LEU A N 1
ATOM 1589 C CA . LEU A 1 219 ? -13.432 -11.957 3.770 1.00 86.00 219 LEU A CA 1
ATOM 1590 C C . LEU A 1 219 ? -13.755 -13.191 4.625 1.00 86.00 219 LEU A C 1
ATOM 1592 O O . LEU A 1 219 ? -13.328 -13.280 5.776 1.00 86.00 219 LEU A O 1
ATOM 1596 N N . ARG A 1 220 ? -14.470 -14.178 4.070 1.00 84.75 220 ARG A N 1
ATOM 1597 C CA . ARG A 1 220 ? -14.734 -15.455 4.759 1.00 84.75 220 ARG A CA 1
ATOM 1598 C C . ARG A 1 220 ? -13.448 -16.224 5.040 1.00 84.75 220 ARG A C 1
ATOM 1600 O O . ARG A 1 220 ? -13.295 -16.779 6.130 1.00 84.75 220 ARG A O 1
ATOM 1607 N N . CYS A 1 221 ? -12.517 -16.228 4.089 1.00 76.19 221 CYS A N 1
ATOM 1608 C CA . CYS A 1 221 ? -11.211 -16.852 4.282 1.00 76.19 221 CYS A CA 1
ATOM 1609 C C . CYS A 1 221 ? -10.314 -16.088 5.256 1.00 76.19 221 CYS A C 1
ATOM 1611 O O . CYS A 1 221 ? -9.395 -16.682 5.814 1.00 76.19 221 CYS A O 1
ATOM 1613 N N . ASP A 1 222 ? -10.609 -14.814 5.506 1.00 72.38 222 ASP A N 1
ATOM 1614 C CA . ASP A 1 222 ? -9.860 -13.987 6.444 1.00 72.38 222 ASP A CA 1
ATOM 1615 C C . ASP A 1 222 ? -10.219 -14.253 7.917 1.00 72.38 222 ASP A C 1
ATOM 1617 O O . ASP A 1 222 ? -9.397 -14.037 8.805 1.00 72.38 222 ASP A O 1
ATOM 1621 N N . GLY A 1 223 ? -11.443 -14.731 8.185 1.00 57.69 223 GLY A N 1
ATOM 1622 C CA . GLY A 1 223 ? -11.970 -14.898 9.546 1.00 57.69 223 GLY A CA 1
ATOM 1623 C C . GLY A 1 223 ? -12.257 -16.332 10.004 1.00 57.69 223 GLY A C 1
ATOM 1624 O O . GLY A 1 223 ? -12.643 -16.523 11.156 1.00 57.69 223 GLY A O 1
ATOM 1625 N N . THR A 1 224 ? -12.114 -17.347 9.148 1.00 54.47 224 THR A N 1
ATOM 1626 C CA . THR A 1 224 ? -12.487 -18.733 9.492 1.00 54.47 224 THR A CA 1
ATOM 1627 C C . THR A 1 224 ? -11.275 -19.636 9.744 1.00 54.47 224 THR A C 1
ATOM 1629 O O . THR A 1 224 ? -10.197 -19.393 9.222 1.00 54.47 224 THR A O 1
ATOM 1632 N N . ASN A 1 225 ? -11.477 -20.700 10.537 1.00 49.22 225 ASN A N 1
ATOM 1633 C CA . ASN A 1 225 ? -10.577 -21.863 10.669 1.00 49.22 225 ASN A CA 1
ATOM 1634 C C . ASN A 1 225 ? -11.090 -23.075 9.842 1.00 49.22 225 ASN A C 1
ATOM 1636 O O . ASN A 1 225 ? -10.716 -24.223 10.092 1.00 49.22 225 ASN A O 1
ATOM 1640 N N . SER A 1 226 ? -11.999 -22.844 8.882 1.00 45.72 226 SER A N 1
ATOM 1641 C CA . SER A 1 226 ? -12.525 -23.900 8.014 1.00 45.72 226 SER A CA 1
ATOM 1642 C C . SER A 1 226 ? -11.602 -24.170 6.818 1.00 45.72 226 SER A C 1
ATOM 1644 O O . SER A 1 226 ? -11.672 -23.501 5.787 1.00 45.72 226 SER A O 1
ATOM 1646 N N . ALA A 1 227 ? -10.804 -25.234 6.927 1.00 48.62 227 ALA A N 1
ATOM 1647 C CA . ALA A 1 227 ? -9.977 -25.774 5.842 1.00 48.62 227 ALA A CA 1
ATOM 1648 C C . ALA A 1 227 ? -10.783 -26.288 4.626 1.00 48.62 227 ALA A C 1
ATOM 1650 O O . ALA A 1 227 ? -10.199 -26.668 3.618 1.00 48.62 227 ALA A O 1
ATOM 1651 N N . THR A 1 228 ? -12.119 -26.348 4.712 1.00 53.16 228 THR A N 1
ATOM 1652 C CA . THR A 1 228 ? -12.978 -26.903 3.652 1.00 53.16 228 THR A CA 1
ATOM 1653 C C . THR A 1 228 ? -13.323 -25.881 2.562 1.00 53.16 228 THR A C 1
ATOM 1655 O O . THR A 1 228 ? -13.643 -26.282 1.448 1.00 53.16 228 THR A O 1
ATOM 1658 N N . GLN A 1 229 ? -13.264 -24.576 2.861 1.00 54.50 229 GLN A N 1
ATOM 1659 C CA . GLN A 1 229 ? -13.539 -23.497 1.894 1.00 54.50 229 GLN A CA 1
ATOM 1660 C C . GLN A 1 229 ? -12.292 -22.719 1.458 1.00 54.50 229 GLN A C 1
ATOM 1662 O O . GLN A 1 229 ? -12.327 -22.068 0.418 1.00 54.50 229 GLN A O 1
ATOM 1667 N N . CYS A 1 230 ? -11.202 -22.790 2.221 1.00 63.00 230 CYS A N 1
ATOM 1668 C CA . CYS A 1 230 ? -9.985 -22.024 1.974 1.00 63.00 230 CYS A CA 1
ATOM 1669 C C . CYS A 1 230 ? -8.791 -22.978 1.952 1.00 63.00 230 CYS A C 1
ATOM 1671 O O . CYS A 1 230 ? -8.714 -23.887 2.784 1.00 63.00 230 CYS A O 1
ATOM 1673 N N . ALA A 1 231 ? -7.867 -22.787 1.009 1.00 54.53 231 ALA A N 1
ATOM 1674 C CA . ALA A 1 231 ? -6.680 -23.623 0.902 1.00 54.53 231 ALA A CA 1
ATOM 1675 C C . ALA A 1 231 ? -5.831 -23.470 2.181 1.00 54.53 231 ALA A C 1
ATOM 1677 O O . ALA A 1 231 ? -5.344 -22.382 2.475 1.00 54.53 231 ALA A O 1
ATOM 1678 N N . THR A 1 232 ? -5.755 -24.551 2.973 1.00 46.69 232 THR A N 1
ATOM 1679 C CA . THR A 1 232 ? -4.892 -24.773 4.158 1.00 46.69 232 THR A CA 1
ATOM 1680 C C . THR A 1 232 ? -4.564 -23.528 4.997 1.00 46.69 232 THR A C 1
ATOM 1682 O O . THR A 1 232 ? -3.641 -22.774 4.706 1.00 46.69 232 THR A O 1
ATOM 1685 N N . GLN A 1 233 ? -5.305 -23.337 6.090 1.00 44.94 233 GLN A N 1
ATOM 1686 C CA . GLN A 1 233 ? -5.193 -22.171 6.971 1.00 44.94 233 GLN A CA 1
ATOM 1687 C C . GLN A 1 233 ? -4.063 -22.251 8.000 1.00 44.94 233 GLN A C 1
ATOM 1689 O O . GLN A 1 233 ? -3.840 -23.286 8.628 1.00 44.94 233 GLN A O 1
ATOM 1694 N N . SER A 1 234 ? -3.468 -21.087 8.277 1.00 40.84 234 SER A N 1
ATOM 1695 C CA . SER A 1 234 ? -2.866 -20.798 9.577 1.00 40.84 234 SER A CA 1
ATOM 1696 C C . SER A 1 234 ? -3.979 -20.489 10.581 1.00 40.84 234 SER A C 1
ATOM 1698 O O . SER A 1 234 ? -4.715 -19.513 10.439 1.00 40.84 234 SER A O 1
ATOM 1700 N N . THR A 1 235 ? -4.105 -21.334 11.598 1.00 41.88 235 THR A N 1
ATOM 1701 C CA . THR A 1 235 ? -5.010 -21.162 12.736 1.00 41.88 235 THR A CA 1
ATOM 1702 C C . THR A 1 235 ? -4.597 -19.945 13.564 1.00 41.88 235 THR A C 1
ATOM 1704 O O . THR A 1 235 ? -3.483 -19.913 14.078 1.00 41.88 235 THR A O 1
ATOM 1707 N N . SER A 1 236 ? -5.508 -18.982 13.734 1.00 46.75 236 SER A N 1
ATOM 1708 C CA . SER A 1 236 ? -5.356 -17.737 14.510 1.00 46.75 236 SER A CA 1
ATOM 1709 C C . SER A 1 236 ? -4.268 -16.767 14.020 1.00 46.75 236 SER A C 1
ATOM 1711 O O . SER A 1 236 ? -3.077 -17.060 14.061 1.00 46.75 236 SER A O 1
ATOM 1713 N N . ARG A 1 237 ? -4.671 -15.553 13.621 1.00 55.84 237 ARG A N 1
ATOM 1714 C CA . ARG A 1 237 ? -3.744 -14.414 13.531 1.00 55.84 237 ARG A CA 1
ATOM 1715 C C . ARG A 1 237 ? -3.152 -14.186 14.923 1.00 55.84 237 ARG A C 1
ATOM 1717 O O . ARG A 1 237 ? -3.892 -13.842 15.847 1.00 55.84 237 ARG A O 1
ATOM 1724 N N . ALA A 1 238 ? -1.851 -14.427 15.081 1.00 51.47 238 ALA A N 1
ATOM 1725 C CA . ALA A 1 238 ? -1.166 -14.337 16.373 1.00 51.47 238 ALA A CA 1
ATOM 1726 C C . ALA A 1 238 ? -1.186 -12.899 16.921 1.00 51.47 238 ALA A C 1
ATOM 1728 O O . ALA A 1 238 ? -1.293 -12.682 18.128 1.00 51.47 238 ALA A O 1
ATOM 1729 N N . ARG A 1 239 ? -1.166 -11.914 16.015 1.00 61.31 239 ARG A N 1
ATOM 1730 C CA . ARG A 1 239 ? -1.210 -10.486 16.320 1.00 61.31 239 ARG A CA 1
ATOM 1731 C C . ARG A 1 239 ? -2.494 -9.871 15.771 1.00 61.31 239 ARG A C 1
ATOM 1733 O O . ARG A 1 239 ? -2.709 -9.906 14.569 1.00 61.31 239 ARG A O 1
ATOM 1740 N N . LYS A 1 240 ? -3.307 -9.249 16.632 1.00 67.50 240 LYS A N 1
ATOM 1741 C CA . LYS A 1 240 ? -4.441 -8.406 16.215 1.00 67.50 240 LYS A CA 1
ATOM 1742 C C . LYS A 1 240 ? -3.991 -6.954 16.139 1.00 67.50 240 LYS A C 1
ATOM 1744 O O . LYS A 1 240 ? -3.831 -6.302 17.172 1.00 67.50 240 LYS A O 1
ATOM 1749 N N . ILE A 1 241 ? -3.762 -6.459 14.929 1.00 70.62 241 ILE A N 1
ATOM 1750 C CA . ILE A 1 241 ? -3.606 -5.024 14.697 1.00 70.62 241 ILE A CA 1
ATOM 1751 C C . ILE A 1 241 ? -5.017 -4.424 14.706 1.00 70.62 241 ILE A C 1
ATOM 1753 O O . ILE A 1 241 ? -5.916 -5.003 14.096 1.00 70.62 241 ILE A O 1
ATOM 1757 N N . PRO A 1 242 ? -5.264 -3.308 15.416 1.00 75.50 242 PRO A N 1
ATOM 1758 C CA . PRO A 1 242 ? -6.558 -2.645 15.336 1.00 75.50 242 PRO A CA 1
ATOM 1759 C C . PRO A 1 242 ? -6.910 -2.358 13.874 1.00 75.50 242 PRO A C 1
ATOM 1761 O O . PRO A 1 242 ? -6.073 -1.841 13.133 1.00 75.50 242 PRO A O 1
ATOM 1764 N N . ALA A 1 243 ? -8.142 -2.662 13.455 1.00 70.00 243 ALA A N 1
ATOM 1765 C CA . ALA A 1 243 ? -8.584 -2.422 12.078 1.00 70.00 243 ALA A CA 1
ATOM 1766 C C . ALA A 1 243 ? -8.403 -0.948 11.658 1.00 70.00 243 ALA A C 1
ATOM 1768 O O . ALA A 1 243 ? -8.250 -0.633 10.481 1.00 70.00 243 ALA A O 1
ATOM 1769 N N . ASP A 1 244 ? -8.399 -0.041 12.635 1.00 75.75 244 ASP A N 1
ATOM 1770 C CA . ASP A 1 244 ? -8.225 1.393 12.471 1.00 75.75 244 ASP A CA 1
ATOM 1771 C C . ASP A 1 244 ? -6.779 1.895 12.654 1.00 75.75 244 ASP A C 1
ATOM 1773 O O . ASP A 1 244 ? -6.552 3.108 12.729 1.00 75.75 244 ASP A O 1
ATOM 1777 N N . ALA A 1 245 ? -5.801 0.988 12.724 1.00 87.38 245 ALA A N 1
ATOM 1778 C CA . ALA A 1 245 ? -4.390 1.346 12.688 1.00 87.38 245 ALA A CA 1
ATOM 1779 C C . ALA A 1 245 ? -4.038 2.049 11.361 1.00 87.38 245 ALA A C 1
ATOM 1781 O O . ALA A 1 245 ? -4.725 1.838 10.354 1.00 87.38 245 ALA A O 1
ATOM 1782 N N . PRO A 1 246 ? -2.969 2.869 11.332 1.00 91.56 246 PRO A N 1
ATOM 1783 C CA . PRO A 1 246 ? -2.549 3.577 10.129 1.00 91.56 246 PRO A CA 1
ATOM 1784 C C . PRO A 1 246 ? -2.353 2.659 8.921 1.00 91.56 246 PRO A C 1
ATOM 1786 O O . PRO A 1 246 ? -2.006 1.486 9.061 1.00 91.56 246 PRO A O 1
ATOM 1789 N N . ALA A 1 247 ? -2.510 3.225 7.730 1.00 92.62 247 ALA A N 1
ATOM 1790 C CA . ALA A 1 247 ? -2.144 2.575 6.482 1.00 92.62 247 ALA A CA 1
ATOM 1791 C C . ALA A 1 247 ? -0.822 3.138 5.945 1.00 92.62 247 ALA A C 1
ATOM 1793 O O . ALA A 1 247 ? -0.437 4.275 6.235 1.00 92.62 247 ALA A O 1
ATOM 1794 N N . LEU A 1 248 ? -0.143 2.335 5.136 1.00 94.31 248 LEU A N 1
ATOM 1795 C CA . LEU A 1 248 ? 1.113 2.673 4.487 1.00 94.31 248 LEU A CA 1
ATOM 1796 C C . LEU A 1 248 ? 0.935 2.614 2.966 1.00 94.31 248 LEU A C 1
ATOM 1798 O O . LEU A 1 248 ? 0.431 1.626 2.430 1.00 94.31 248 LEU A O 1
ATOM 1802 N N . ALA A 1 249 ? 1.363 3.660 2.268 1.00 93.06 249 ALA A N 1
ATOM 1803 C CA . ALA A 1 249 ? 1.448 3.691 0.813 1.00 93.06 249 ALA A CA 1
ATOM 1804 C C . ALA A 1 249 ? 2.912 3.818 0.398 1.00 93.06 249 ALA A C 1
ATOM 1806 O O . ALA A 1 249 ? 3.593 4.772 0.776 1.00 93.06 249 ALA A O 1
ATOM 1807 N N . LEU A 1 250 ? 3.397 2.839 -0.355 1.00 90.62 250 LEU A N 1
ATOM 1808 C CA . LEU A 1 250 ? 4.781 2.730 -0.780 1.00 90.62 250 LEU A CA 1
ATOM 1809 C C . LEU A 1 250 ? 4.849 2.834 -2.293 1.00 90.62 250 LEU A C 1
ATOM 1811 O O . LEU A 1 250 ? 4.261 2.036 -3.019 1.00 90.62 250 LEU A O 1
ATOM 1815 N N . SER A 1 251 ? 5.617 3.806 -2.747 1.00 84.88 251 SER A N 1
ATOM 1816 C CA . SER A 1 251 ? 6.083 3.897 -4.117 1.00 84.88 251 SER A CA 1
ATOM 1817 C C . SER A 1 251 ? 7.597 3.826 -4.153 1.00 84.88 251 SER A C 1
ATOM 1819 O O . SER A 1 251 ? 8.258 4.147 -3.164 1.00 84.88 251 SER A O 1
ATOM 1821 N N . GLY A 1 252 ? 8.138 3.436 -5.301 1.00 69.44 252 GLY A N 1
ATOM 1822 C CA . GLY A 1 252 ? 9.499 3.794 -5.662 1.00 69.44 252 GLY A CA 1
ATOM 1823 C C . GLY A 1 252 ? 9.926 3.183 -6.977 1.00 69.44 252 GLY A C 1
ATOM 1824 O O . GLY A 1 252 ? 9.900 1.968 -7.091 1.00 69.44 252 GLY A O 1
ATOM 1825 N N . GLY A 1 253 ? 10.357 3.985 -7.952 1.00 64.44 253 GLY A N 1
ATOM 1826 C CA . GLY A 1 253 ? 10.976 3.476 -9.183 1.00 64.44 253 GLY A CA 1
ATOM 1827 C C . GLY A 1 253 ? 12.215 2.613 -8.901 1.00 64.44 253 GLY A C 1
ATOM 1828 O O . GLY A 1 253 ? 12.718 2.599 -7.776 1.00 64.44 253 GLY A O 1
ATOM 1829 N N . ALA A 1 254 ? 12.718 1.934 -9.931 1.00 51.75 254 ALA A N 1
ATOM 1830 C CA . ALA A 1 254 ? 13.872 1.032 -9.885 1.00 51.75 254 ALA A CA 1
ATOM 1831 C C . ALA A 1 254 ? 15.054 1.535 -8.999 1.00 51.75 254 ALA A C 1
ATOM 1833 O O . ALA A 1 254 ? 15.504 0.782 -8.154 1.00 51.75 254 ALA A O 1
ATOM 1834 N N . ALA A 1 255 ? 15.418 2.830 -8.963 1.00 50.03 255 ALA A N 1
ATOM 1835 C CA . ALA A 1 255 ? 16.480 3.344 -8.047 1.00 50.03 255 ALA A CA 1
ATOM 1836 C C . ALA A 1 255 ? 16.112 3.639 -6.615 1.00 50.03 255 ALA A C 1
ATOM 1838 O O . ALA A 1 255 ? 16.977 3.759 -5.747 1.00 50.03 255 ALA A O 1
ATOM 1839 N N . ASN A 1 256 ? 14.841 3.837 -6.338 1.00 60.03 256 ASN A N 1
ATOM 1840 C CA . ASN A 1 256 ? 14.535 4.870 -5.374 1.00 60.03 256 ASN A CA 1
ATOM 1841 C C . ASN A 1 256 ? 13.809 4.322 -4.134 1.00 60.03 256 ASN A C 1
ATOM 1843 O O . ASN A 1 256 ? 13.719 5.030 -3.131 1.00 60.03 256 ASN A O 1
ATOM 1847 N N . GLY A 1 257 ? 13.447 3.029 -4.094 1.00 74.12 257 GLY A N 1
ATOM 1848 C CA . GLY A 1 257 ? 12.953 2.352 -2.879 1.00 74.12 257 GLY A CA 1
ATOM 1849 C C . GLY A 1 257 ? 13.903 2.426 -1.668 1.00 74.12 257 GLY A C 1
ATOM 1850 O O . GLY A 1 257 ? 13.473 2.254 -0.528 1.00 74.12 257 GLY A O 1
ATOM 1851 N N . ALA A 1 258 ? 15.174 2.776 -1.884 1.00 83.00 258 ALA A N 1
ATOM 1852 C CA . ALA A 1 258 ? 16.155 2.988 -0.829 1.00 83.00 258 ALA A CA 1
ATOM 1853 C C . ALA A 1 258 ? 15.770 4.112 0.154 1.00 83.00 258 ALA A C 1
ATOM 1855 O O . ALA A 1 258 ? 15.944 3.942 1.360 1.00 83.00 258 ALA A O 1
ATOM 1856 N N . TYR A 1 259 ? 15.202 5.234 -0.314 1.00 85.88 259 TYR A N 1
ATOM 1857 C CA . TYR A 1 259 ? 14.772 6.316 0.585 1.00 85.88 259 TYR A CA 1
ATOM 1858 C C . TYR A 1 259 ? 13.644 5.871 1.542 1.00 85.88 259 TYR A C 1
ATOM 1860 O O . TYR A 1 259 ? 13.819 6.003 2.759 1.00 85.88 259 TYR A O 1
ATOM 1868 N N . PRO A 1 260 ? 12.525 5.285 1.061 1.00 88.06 260 PRO A N 1
ATOM 1869 C CA . PRO A 1 260 ? 11.514 4.692 1.928 1.00 88.06 260 PRO A CA 1
ATOM 1870 C C . PRO A 1 260 ? 12.098 3.613 2.831 1.00 88.06 260 PRO A C 1
ATOM 1872 O O . PRO A 1 260 ? 11.783 3.605 4.016 1.00 88.06 260 PRO A O 1
ATOM 1875 N N . ALA A 1 261 ? 12.982 2.748 2.319 1.00 90.88 261 ALA A N 1
ATOM 1876 C CA . ALA A 1 261 ? 13.617 1.708 3.122 1.00 90.88 261 ALA A CA 1
ATOM 1877 C C . ALA A 1 261 ? 14.405 2.295 4.301 1.00 90.88 261 ALA A C 1
ATOM 1879 O O . ALA A 1 261 ? 14.268 1.815 5.422 1.00 90.88 261 ALA A O 1
ATOM 1880 N N . GLY A 1 262 ? 15.157 3.380 4.089 1.00 92.12 262 GLY A N 1
ATOM 1881 C CA . GLY A 1 262 ? 15.896 4.069 5.149 1.00 92.12 262 GLY A CA 1
ATOM 1882 C C . GLY A 1 262 ? 14.995 4.734 6.184 1.00 92.12 262 GLY A C 1
ATOM 1883 O O . GLY A 1 262 ? 15.272 4.671 7.383 1.00 92.12 262 GLY A O 1
ATOM 1884 N N . PHE A 1 263 ? 13.885 5.334 5.748 1.00 93.25 263 PHE A N 1
ATOM 1885 C CA . PHE A 1 263 ? 12.898 5.887 6.675 1.00 93.25 263 PHE A CA 1
ATOM 1886 C C . PHE A 1 263 ? 12.244 4.778 7.510 1.00 93.25 263 PHE A C 1
ATOM 1888 O O . PHE A 1 263 ? 12.174 4.876 8.736 1.00 93.25 263 PHE A O 1
ATOM 1895 N N . LEU A 1 264 ? 11.782 3.713 6.847 1.00 94.62 264 LEU A N 1
ATOM 1896 C CA . LEU A 1 264 ? 11.151 2.554 7.476 1.00 94.62 264 LEU A CA 1
ATOM 1897 C C . LEU A 1 264 ? 12.112 1.850 8.43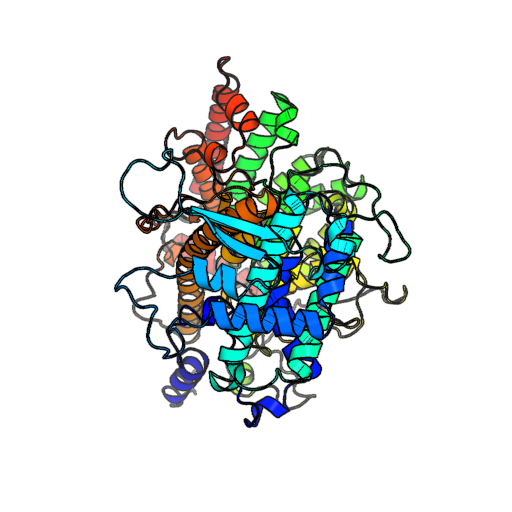6 1.00 94.62 264 LEU A C 1
ATOM 1899 O O . LEU A 1 264 ? 11.689 1.458 9.518 1.00 94.62 264 LEU A O 1
ATOM 1903 N N . TYR A 1 265 ? 13.398 1.761 8.092 1.00 95.75 265 TYR A N 1
ATOM 1904 C CA . TYR A 1 265 ? 14.435 1.196 8.951 1.00 95.75 265 TYR A CA 1
ATOM 1905 C C . TYR A 1 265 ? 14.473 1.909 10.309 1.00 95.75 265 TYR A C 1
ATOM 1907 O O . TYR A 1 265 ? 14.372 1.265 11.351 1.00 95.75 265 TYR A O 1
ATOM 1915 N N . GLU A 1 266 ? 14.565 3.244 10.332 1.00 95.88 266 GLU A N 1
ATOM 1916 C CA . GLU A 1 266 ? 14.603 3.979 11.606 1.00 95.88 266 GLU A CA 1
ATOM 1917 C C . GLU A 1 266 ? 13.246 3.981 12.326 1.00 95.88 266 GLU A C 1
ATOM 1919 O O . GLU A 1 266 ? 13.212 3.915 13.556 1.00 95.88 266 GLU A O 1
ATOM 1924 N N . LEU A 1 267 ? 12.130 3.993 11.587 1.00 95.75 267 LEU A N 1
ATOM 1925 C CA . LEU A 1 267 ? 10.787 3.861 12.159 1.00 95.75 267 LEU A CA 1
ATOM 1926 C C . LEU A 1 267 ? 10.611 2.523 12.896 1.00 95.75 267 LEU A C 1
ATOM 1928 O O . LEU A 1 267 ? 10.068 2.482 14.001 1.00 95.75 267 LEU A O 1
ATOM 1932 N N . LEU A 1 268 ? 11.083 1.429 12.302 1.00 95.62 268 LEU A N 1
ATOM 1933 C CA . LEU A 1 268 ? 10.998 0.086 12.871 1.00 95.62 268 LEU A CA 1
ATOM 1934 C C . LEU A 1 268 ? 11.997 -0.106 14.021 1.00 95.62 268 LEU A C 1
ATOM 1936 O O . LEU A 1 268 ? 11.633 -0.691 15.039 1.00 95.62 268 LEU A O 1
ATOM 1940 N N . MET A 1 269 ? 13.194 0.481 13.932 1.00 95.12 269 MET A N 1
ATOM 1941 C CA . MET A 1 269 ? 14.145 0.549 15.050 1.00 95.12 269 MET A CA 1
ATOM 1942 C C . MET A 1 269 ? 13.570 1.314 16.249 1.00 95.12 269 MET A C 1
ATOM 1944 O O . MET A 1 269 ? 13.714 0.883 17.394 1.00 95.12 269 MET A O 1
ATOM 1948 N N . ALA A 1 270 ? 12.900 2.443 16.000 1.00 94.81 270 ALA A N 1
ATOM 1949 C CA . ALA A 1 270 ? 12.197 3.202 17.031 1.00 94.81 270 ALA A CA 1
ATOM 1950 C C . ALA A 1 270 ? 11.100 2.358 17.684 1.00 94.81 270 ALA A C 1
ATOM 1952 O O . ALA A 1 270 ? 10.958 2.356 18.907 1.00 94.81 270 ALA A O 1
ATOM 1953 N N . ARG A 1 271 ? 10.354 1.594 16.880 1.00 94.12 271 ARG A N 1
ATOM 1954 C CA . ARG A 1 271 ? 9.338 0.672 17.384 1.00 94.12 271 ARG A CA 1
ATOM 1955 C C . ARG A 1 271 ? 9.926 -0.422 18.273 1.00 94.12 271 ARG A C 1
ATOM 1957 O O . ARG A 1 271 ? 9.375 -0.671 19.342 1.00 94.12 271 ARG A O 1
ATOM 1964 N N . ALA A 1 272 ? 11.034 -1.041 17.870 1.00 92.88 272 ALA A N 1
ATOM 1965 C CA . ALA A 1 272 ? 11.718 -2.054 18.673 1.00 92.88 272 ALA A CA 1
ATOM 1966 C C . ALA A 1 272 ? 12.172 -1.500 20.032 1.00 92.88 272 ALA A C 1
ATOM 1968 O O . ALA A 1 272 ? 11.967 -2.139 21.065 1.00 92.88 272 ALA A O 1
ATOM 1969 N N . GLU A 1 273 ? 12.707 -0.276 20.053 1.00 92.75 273 GLU A N 1
ATOM 1970 C CA . GLU A 1 273 ? 13.025 0.415 21.306 1.00 92.75 273 GLU A CA 1
ATOM 1971 C C . GLU A 1 273 ? 11.766 0.686 22.140 1.00 92.75 273 GLU A C 1
ATOM 1973 O O . GLU A 1 273 ? 11.756 0.459 23.350 1.00 92.75 273 GLU A O 1
ATOM 1978 N N . GLY A 1 274 ? 10.674 1.087 21.486 1.00 93.00 274 GLY A N 1
ATOM 1979 C CA . GLY A 1 274 ? 9.358 1.211 22.102 1.00 93.00 274 GLY A CA 1
ATOM 1980 C C . GLY A 1 274 ? 8.914 -0.065 22.809 1.00 93.00 274 GLY A C 1
ATOM 1981 O O . GLY A 1 274 ? 8.519 -0.002 23.966 1.00 93.00 274 GLY A O 1
ATOM 1982 N N . ILE A 1 275 ? 9.044 -1.223 22.158 1.00 92.31 275 ILE A N 1
ATOM 1983 C CA . ILE A 1 275 ? 8.685 -2.538 22.718 1.00 92.31 275 ILE A CA 1
ATOM 1984 C C . ILE A 1 275 ? 9.565 -2.901 23.913 1.00 92.31 275 ILE A C 1
ATOM 1986 O O . ILE A 1 275 ? 9.069 -3.457 24.895 1.00 92.31 275 ILE A O 1
ATOM 1990 N N . ARG A 1 276 ? 10.861 -2.575 23.846 1.00 91.31 276 ARG A N 1
ATOM 1991 C CA . ARG A 1 276 ? 11.812 -2.804 24.940 1.00 91.31 276 ARG A CA 1
ATOM 1992 C C . ARG A 1 276 ? 11.421 -2.033 26.205 1.00 91.31 276 ARG A C 1
ATOM 1994 O O . ARG A 1 276 ? 11.644 -2.528 27.307 1.00 91.31 276 ARG A O 1
ATOM 2001 N N . VAL A 1 277 ? 10.874 -0.828 26.046 1.00 91.19 277 VAL A N 1
ATOM 2002 C CA . VAL A 1 277 ? 10.460 0.050 27.153 1.00 91.19 277 VAL A CA 1
ATOM 2003 C C . VAL A 1 277 ? 9.026 -0.243 27.611 1.00 91.19 277 VAL A C 1
ATOM 2005 O O . VAL A 1 277 ? 8.764 -0.296 28.810 1.00 91.19 277 VAL A O 1
ATOM 2008 N N . ASP A 1 278 ? 8.101 -0.451 26.676 1.00 91.56 278 ASP A N 1
ATOM 2009 C CA . ASP A 1 278 ? 6.688 -0.734 26.925 1.00 91.56 278 ASP A CA 1
ATOM 2010 C C . ASP A 1 278 ? 6.167 -1.777 25.927 1.00 91.56 278 ASP A C 1
ATOM 2012 O O . ASP A 1 278 ? 5.958 -1.500 24.744 1.00 91.56 278 ASP A O 1
ATOM 2016 N N . ALA A 1 279 ? 5.870 -2.981 26.423 1.00 90.69 279 ALA A N 1
ATOM 2017 C CA . ALA A 1 279 ? 5.373 -4.085 25.605 1.00 90.69 279 ALA A CA 1
ATOM 2018 C C . ALA A 1 279 ? 4.081 -3.750 24.830 1.00 90.69 279 ALA A C 1
ATOM 2020 O O . ALA A 1 279 ? 3.795 -4.398 23.824 1.00 90.69 279 ALA A O 1
ATOM 2021 N N . ARG A 1 280 ? 3.308 -2.729 25.238 1.00 91.00 280 ARG A N 1
ATOM 2022 C CA . ARG A 1 280 ? 2.115 -2.275 24.500 1.00 91.00 280 ARG A CA 1
ATOM 2023 C C . ARG A 1 280 ? 2.448 -1.675 23.134 1.00 91.00 280 ARG A C 1
ATOM 2025 O O . ARG A 1 280 ? 1.596 -1.719 22.250 1.00 91.00 280 ARG A O 1
ATOM 2032 N N . ALA A 1 281 ? 3.680 -1.206 22.917 1.00 90.75 281 ALA A N 1
ATOM 2033 C CA . ALA A 1 281 ? 4.161 -0.786 21.599 1.00 90.75 281 ALA A CA 1
ATOM 2034 C C . ALA A 1 281 ? 4.090 -1.917 20.553 1.00 90.75 281 ALA A C 1
ATOM 2036 O O . ALA A 1 281 ? 4.014 -1.640 19.357 1.00 90.75 281 ALA A O 1
ATOM 2037 N N . LYS A 1 282 ? 4.017 -3.191 20.977 1.00 89.50 282 LYS A N 1
ATOM 2038 C CA . LYS A 1 282 ? 3.770 -4.321 20.070 1.00 89.50 282 LYS A CA 1
ATOM 2039 C C . LYS A 1 282 ? 2.459 -4.182 19.296 1.00 89.50 282 LYS A C 1
ATOM 2041 O O . LYS A 1 282 ? 2.390 -4.616 18.155 1.00 89.50 282 LYS A O 1
ATOM 2046 N N . ALA A 1 283 ? 1.428 -3.555 19.864 1.00 86.75 283 ALA A N 1
ATOM 2047 C CA . ALA A 1 283 ? 0.159 -3.353 19.165 1.00 86.75 283 ALA A CA 1
ATOM 2048 C C . ALA A 1 283 ? 0.246 -2.272 18.069 1.00 86.75 283 ALA A C 1
ATOM 2050 O O . ALA A 1 283 ? -0.567 -2.268 17.148 1.00 86.75 283 ALA A O 1
ATOM 2051 N N . GLU A 1 284 ? 1.246 -1.389 18.124 1.00 91.00 284 GLU A N 1
ATOM 2052 C CA . GLU A 1 284 ? 1.419 -0.279 17.183 1.00 91.00 284 GLU A CA 1
ATOM 2053 C C . GLU A 1 284 ? 2.037 -0.787 15.874 1.00 91.00 284 GLU A C 1
ATOM 2055 O O . GLU A 1 284 ? 3.012 -1.542 15.874 1.00 91.00 284 GLU A O 1
ATOM 2060 N N . GLY A 1 285 ? 1.430 -0.449 14.740 1.00 92.31 285 GLY A N 1
ATOM 2061 C CA . GLY A 1 285 ? 1.802 -0.978 13.428 1.00 92.31 285 GLY A CA 1
ATOM 2062 C C . GLY A 1 285 ? 0.922 -0.408 12.324 1.00 92.31 285 GLY A C 1
ATOM 2063 O O . GLY A 1 285 ? 0.298 0.638 12.518 1.00 92.31 285 GLY A O 1
ATOM 2064 N N . PHE A 1 286 ? 0.877 -1.105 11.190 1.00 92.25 286 PHE A N 1
ATOM 2065 C CA . PHE A 1 286 ? 0.031 -0.766 10.049 1.00 92.25 286 PHE A CA 1
ATOM 2066 C C . PHE A 1 286 ? -1.035 -1.841 9.847 1.00 92.25 286 PHE A C 1
ATOM 2068 O O . PHE A 1 286 ? -0.728 -3.022 9.953 1.00 92.25 286 PHE A O 1
ATOM 2075 N N . SER A 1 287 ? -2.274 -1.440 9.560 1.00 87.31 287 SER A N 1
ATOM 2076 C CA . SER A 1 287 ? -3.359 -2.376 9.203 1.00 87.31 287 SER A CA 1
ATOM 2077 C C . SER A 1 287 ? -3.309 -2.765 7.723 1.00 87.31 287 SER A C 1
ATOM 2079 O O . SER A 1 287 ? -3.706 -3.864 7.335 1.00 87.31 287 SER A O 1
ATOM 2081 N N . VAL A 1 288 ? -2.811 -1.850 6.889 1.00 90.25 288 VAL A N 1
ATOM 2082 C CA . VAL A 1 288 ? -2.765 -1.978 5.435 1.00 90.25 288 VAL A CA 1
ATOM 2083 C C . VAL A 1 288 ? -1.431 -1.462 4.920 1.00 90.25 288 VAL A C 1
ATOM 2085 O O . VAL A 1 288 ? -0.981 -0.386 5.321 1.00 90.25 288 VAL A O 1
ATOM 2088 N N . THR A 1 289 ? -0.850 -2.177 3.964 1.00 92.75 289 THR A N 1
ATOM 2089 C CA . THR A 1 289 ? 0.225 -1.668 3.117 1.00 92.75 289 THR A CA 1
ATOM 2090 C C . THR A 1 289 ? -0.169 -1.806 1.651 1.00 92.75 289 THR A C 1
ATOM 2092 O O . THR A 1 289 ? -0.675 -2.832 1.197 1.00 92.75 289 THR A O 1
ATOM 2095 N N . THR A 1 290 ? 0.037 -0.731 0.902 1.00 92.25 290 THR A N 1
ATOM 2096 C CA . THR A 1 290 ? -0.159 -0.695 -0.547 1.00 92.25 290 THR A CA 1
ATOM 2097 C C . THR A 1 290 ? 1.171 -0.358 -1.189 1.00 92.25 290 THR A C 1
ATOM 2099 O O . THR A 1 290 ? 1.864 0.545 -0.719 1.00 92.25 290 THR A O 1
ATOM 2102 N N . GLY A 1 291 ? 1.560 -1.109 -2.210 1.00 91.25 291 GLY A N 1
ATOM 2103 C CA . GLY A 1 291 ? 2.872 -0.985 -2.830 1.00 91.25 291 GLY A CA 1
ATOM 2104 C C . GLY A 1 291 ? 2.775 -0.945 -4.343 1.00 91.25 291 GLY A C 1
ATOM 2105 O O . GLY A 1 291 ? 2.037 -1.729 -4.927 1.00 91.25 291 GLY A O 1
ATOM 2106 N N . THR A 1 292 ? 3.536 -0.053 -4.963 1.00 87.81 292 THR A N 1
ATOM 2107 C CA . THR A 1 292 ? 3.782 -0.018 -6.409 1.00 87.81 292 THR A CA 1
ATOM 2108 C C . THR A 1 292 ? 5.286 0.012 -6.673 1.00 87.81 292 THR A C 1
ATOM 2110 O O . THR A 1 292 ? 6.039 0.485 -5.813 1.00 87.81 292 THR A O 1
ATOM 2113 N N . SER A 1 293 ? 5.744 -0.471 -7.831 1.00 85.12 293 SER A N 1
ATOM 2114 C CA . SER A 1 293 ? 7.172 -0.619 -8.138 1.00 85.12 293 SER A CA 1
ATOM 2115 C C . SER A 1 293 ? 7.944 -1.310 -6.999 1.00 85.12 293 SER A C 1
ATOM 2117 O O . SER A 1 293 ? 7.464 -2.280 -6.409 1.00 85.12 293 SER A O 1
ATOM 2119 N N . VAL A 1 294 ? 9.114 -0.800 -6.609 1.00 83.06 294 VAL A N 1
ATOM 2120 C CA . VAL A 1 294 ? 9.904 -1.290 -5.470 1.00 83.06 294 VAL A CA 1
ATOM 2121 C C . VAL A 1 294 ? 9.140 -1.151 -4.146 1.00 83.06 294 VAL A C 1
ATOM 2123 O O . VAL A 1 294 ? 9.376 -1.909 -3.208 1.00 83.06 294 VAL A O 1
ATOM 2126 N N . GLY A 1 295 ? 8.149 -0.261 -4.055 1.00 87.12 295 GLY A N 1
ATOM 2127 C CA . GLY A 1 295 ? 7.235 -0.204 -2.913 1.00 87.12 295 GLY A CA 1
ATOM 2128 C C . GLY A 1 295 ? 6.478 -1.518 -2.673 1.00 87.12 295 GLY A C 1
ATOM 2129 O O . GLY A 1 295 ? 6.229 -1.872 -1.518 1.00 87.12 295 GLY A O 1
ATOM 2130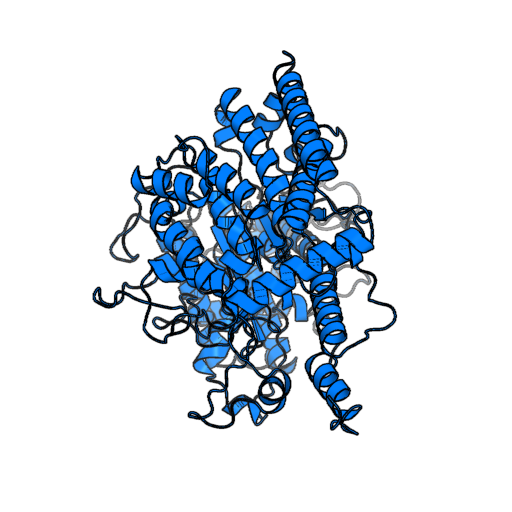 N N . ALA A 1 296 ? 6.183 -2.286 -3.730 1.00 88.44 296 ALA A N 1
ATOM 2131 C CA . ALA A 1 296 ? 5.604 -3.626 -3.617 1.00 88.44 296 ALA A CA 1
ATOM 2132 C C . ALA A 1 296 ? 6.570 -4.647 -2.989 1.00 88.44 296 ALA A C 1
ATOM 2134 O O . ALA A 1 296 ? 6.119 -5.554 -2.292 1.00 88.44 296 ALA A O 1
ATOM 2135 N N . LEU A 1 297 ? 7.887 -4.476 -3.174 1.00 87.50 297 LEU A N 1
ATOM 2136 C CA . LEU A 1 297 ? 8.929 -5.293 -2.534 1.00 87.50 297 LEU A CA 1
ATOM 2137 C C . LEU A 1 297 ? 9.118 -4.935 -1.054 1.00 87.50 297 LEU A C 1
ATOM 2139 O O . LEU A 1 297 ? 9.384 -5.807 -0.230 1.00 87.50 297 LEU A O 1
ATOM 2143 N N . LEU A 1 298 ? 8.962 -3.658 -0.696 1.00 89.69 298 LEU A N 1
ATOM 2144 C CA . LEU A 1 298 ? 9.125 -3.185 0.682 1.00 89.69 298 LEU A CA 1
ATOM 2145 C C . LEU A 1 298 ? 7.948 -3.563 1.590 1.00 89.69 298 LEU A C 1
ATOM 2147 O O . LEU A 1 298 ? 8.150 -3.828 2.774 1.00 89.69 298 LEU A O 1
ATOM 2151 N N . ALA A 1 299 ? 6.725 -3.607 1.055 1.00 89.75 299 ALA A N 1
ATOM 2152 C CA . ALA A 1 299 ? 5.516 -3.953 1.805 1.00 89.75 299 ALA A CA 1
ATOM 2153 C C . ALA A 1 299 ? 5.619 -5.269 2.616 1.00 89.75 299 ALA A C 1
ATOM 2155 O O . ALA A 1 299 ? 5.329 -5.237 3.816 1.00 89.75 299 ALA A O 1
ATOM 2156 N N . PRO A 1 300 ? 6.049 -6.410 2.039 1.00 89.50 300 PRO A N 1
ATOM 2157 C CA . PRO A 1 300 ? 6.204 -7.655 2.791 1.00 89.50 300 PRO A CA 1
ATOM 2158 C C . PRO A 1 300 ? 7.402 -7.639 3.761 1.00 89.50 300 PRO A C 1
ATOM 2160 O O . PRO A 1 300 ? 7.366 -8.319 4.782 1.00 89.50 300 PRO A O 1
ATOM 2163 N N . ILE A 1 301 ? 8.437 -6.826 3.513 1.00 92.44 301 ILE A N 1
ATOM 2164 C CA . ILE A 1 301 ? 9.552 -6.643 4.460 1.00 92.44 301 ILE A CA 1
ATOM 2165 C C . ILE A 1 301 ? 9.070 -5.890 5.710 1.00 92.44 301 ILE A C 1
ATOM 2167 O O . ILE A 1 301 ? 9.401 -6.270 6.832 1.00 92.44 301 ILE A O 1
ATOM 2171 N N . VAL A 1 302 ? 8.241 -4.854 5.537 1.00 92.81 302 VAL A N 1
ATOM 2172 C CA . VAL A 1 302 ? 7.606 -4.148 6.663 1.00 92.81 302 VAL A CA 1
ATOM 2173 C C . VAL A 1 302 ? 6.729 -5.098 7.472 1.00 92.81 302 VAL A C 1
ATOM 2175 O O . VAL A 1 302 ? 6.765 -5.048 8.698 1.00 92.81 302 VAL A O 1
ATOM 2178 N N . ASP A 1 303 ? 5.982 -5.983 6.812 1.00 90.88 303 ASP A N 1
ATOM 2179 C CA . ASP A 1 303 ? 5.188 -6.992 7.510 1.00 90.88 303 ASP A CA 1
ATOM 2180 C C . ASP A 1 303 ? 6.055 -7.916 8.367 1.00 90.88 303 ASP A C 1
ATOM 2182 O O . ASP A 1 303 ? 5.787 -8.110 9.551 1.00 90.88 303 ASP A O 1
ATOM 2186 N N . LEU A 1 304 ? 7.145 -8.430 7.792 1.00 92.38 304 LEU A N 1
ATOM 2187 C CA . LEU A 1 304 ? 8.084 -9.290 8.504 1.00 92.38 304 LEU A CA 1
ATOM 2188 C C . LEU A 1 304 ? 8.656 -8.585 9.745 1.00 92.38 304 LEU A C 1
ATOM 2190 O O . LEU A 1 304 ? 8.790 -9.197 10.806 1.00 92.38 304 LEU A O 1
ATOM 2194 N N . ALA A 1 305 ? 8.920 -7.278 9.644 1.00 92.06 305 ALA A N 1
ATOM 2195 C CA . ALA A 1 305 ? 9.381 -6.463 10.767 1.00 92.06 305 ALA A CA 1
ATOM 2196 C C . ALA A 1 305 ? 8.342 -6.297 11.887 1.00 92.06 305 ALA A C 1
ATOM 2198 O O . ALA A 1 305 ? 8.688 -5.912 13.007 1.00 92.06 305 ALA A O 1
ATOM 2199 N N . LEU A 1 306 ? 7.071 -6.548 11.579 1.00 90.94 306 LEU A N 1
ATOM 2200 C CA . LEU A 1 306 ? 5.932 -6.475 12.483 1.00 90.94 306 LEU A CA 1
ATOM 2201 C C . LEU A 1 306 ? 5.536 -7.864 13.037 1.00 90.94 306 LEU A C 1
ATOM 2203 O O . LEU A 1 306 ? 4.679 -7.940 13.921 1.00 90.94 306 LEU A O 1
ATOM 2207 N N . SER A 1 307 ? 6.181 -8.955 12.611 1.00 87.06 307 SER A N 1
ATOM 2208 C CA . SER A 1 307 ? 5.931 -10.329 13.085 1.00 87.06 307 SER A CA 1
ATOM 2209 C C . SER A 1 307 ? 6.589 -10.659 14.439 1.00 87.06 307 SER A C 1
ATOM 2211 O O . SER A 1 307 ? 7.236 -11.695 14.577 1.00 87.06 307 SER A O 1
ATOM 2213 N N . ASP A 1 308 ? 6.437 -9.806 15.459 1.00 78.56 308 ASP A N 1
ATOM 2214 C CA . ASP A 1 308 ? 7.186 -9.915 16.731 1.00 78.56 308 ASP A CA 1
ATOM 2215 C C . ASP A 1 308 ? 6.988 -11.245 17.485 1.00 78.56 308 ASP A C 1
ATOM 2217 O O . ASP A 1 308 ? 7.872 -11.675 18.225 1.00 78.56 308 ASP A O 1
ATOM 2221 N N . ASP A 1 309 ? 5.820 -11.875 17.337 1.00 73.00 309 ASP A N 1
ATOM 2222 C CA . ASP A 1 309 ? 5.438 -13.073 18.097 1.00 73.00 309 ASP A CA 1
ATOM 2223 C C . ASP A 1 309 ? 5.621 -14.374 17.294 1.00 73.00 309 ASP A C 1
ATOM 2225 O O . ASP A 1 309 ? 5.415 -15.468 17.819 1.00 73.00 309 ASP A O 1
ATOM 2229 N N . THR A 1 310 ? 6.038 -14.274 16.027 1.00 77.94 310 THR A N 1
ATOM 2230 C CA . THR A 1 310 ? 6.249 -15.435 15.158 1.00 77.94 310 THR A CA 1
ATOM 2231 C C . THR A 1 310 ? 7.736 -15.661 14.947 1.00 77.94 310 THR A C 1
ATOM 2233 O O . THR A 1 310 ? 8.456 -14.782 14.479 1.00 77.94 310 THR A O 1
ATOM 2236 N N . THR A 1 311 ? 8.217 -16.857 15.280 1.00 82.19 311 THR A N 1
ATOM 2237 C CA . THR A 1 311 ? 9.624 -17.214 15.070 1.00 82.19 311 THR A CA 1
ATOM 2238 C C . THR A 1 311 ? 9.802 -17.791 13.664 1.00 82.19 311 THR A C 1
ATOM 2240 O O . THR A 1 311 ? 9.191 -18.820 13.365 1.00 82.19 311 THR A O 1
ATOM 2243 N N . PRO A 1 312 ? 10.626 -17.179 12.792 1.00 86.75 312 PRO A N 1
ATOM 2244 C CA . PRO A 1 312 ? 10.940 -17.769 11.498 1.00 86.75 312 PRO A CA 1
ATOM 2245 C C . PRO A 1 312 ? 11.684 -19.094 11.654 1.00 86.75 312 PRO A C 1
ATOM 2247 O O . PRO A 1 312 ? 12.349 -19.344 12.663 1.00 86.75 312 PRO A O 1
ATOM 2250 N N . SER A 1 313 ? 11.613 -19.943 10.630 1.00 90.00 313 SER A N 1
ATOM 2251 C CA . SER A 1 313 ? 12.361 -21.197 10.639 1.00 90.00 313 SER A CA 1
ATOM 2252 C C . SER A 1 313 ? 13.870 -20.938 10.679 1.00 90.00 313 SER A C 1
ATOM 2254 O O . SER A 1 313 ? 14.376 -19.907 10.225 1.00 90.00 313 SER A O 1
ATOM 2256 N N . ALA A 1 314 ? 14.625 -21.912 11.190 1.00 90.00 314 ALA A N 1
ATOM 2257 C CA . ALA A 1 314 ? 16.074 -21.803 11.197 1.00 90.00 314 ALA A CA 1
ATOM 2258 C C . ALA A 1 314 ? 16.657 -21.667 9.776 1.00 90.00 314 ALA A C 1
ATOM 2260 O O . ALA A 1 314 ? 17.683 -21.012 9.611 1.00 90.00 314 ALA A O 1
ATOM 2261 N N . VAL A 1 315 ? 16.003 -22.256 8.775 1.00 90.69 315 VAL A N 1
ATOM 2262 C CA . VAL A 1 315 ? 16.399 -22.144 7.366 1.00 90.69 315 VAL A CA 1
ATOM 2263 C C . VAL A 1 315 ? 16.131 -20.731 6.846 1.00 90.69 315 VAL A C 1
ATOM 2265 O O . VAL A 1 315 ? 17.012 -20.142 6.232 1.00 90.69 315 VAL A O 1
ATOM 2268 N N . ALA A 1 316 ? 14.980 -20.140 7.180 1.00 89.00 316 ALA A N 1
ATOM 2269 C CA . ALA A 1 316 ? 14.635 -18.775 6.783 1.00 89.00 316 ALA A CA 1
ATOM 2270 C C . ALA A 1 316 ? 15.633 -17.736 7.325 1.00 89.00 316 ALA A C 1
ATOM 2272 O O . ALA A 1 316 ? 16.081 -16.853 6.596 1.00 89.00 316 ALA A O 1
ATOM 2273 N N . LEU A 1 317 ? 16.034 -17.859 8.597 1.00 90.12 317 LEU A N 1
ATOM 2274 C CA . LEU A 1 317 ? 17.026 -16.958 9.204 1.00 90.12 317 LEU A CA 1
ATOM 2275 C C . LEU A 1 317 ? 18.431 -17.133 8.607 1.00 90.12 317 LEU A C 1
ATOM 2277 O O . LEU A 1 317 ? 19.184 -16.164 8.523 1.00 90.12 317 LEU A O 1
ATOM 2281 N N . ASP A 1 318 ? 18.796 -18.355 8.213 1.00 90.19 318 ASP A N 1
ATOM 2282 C CA . ASP A 1 318 ? 20.082 -18.618 7.563 1.00 90.19 318 ASP A CA 1
ATOM 2283 C C . ASP A 1 318 ? 20.107 -18.061 6.135 1.00 90.19 318 ASP A C 1
ATOM 2285 O O . ASP A 1 318 ? 21.033 -17.334 5.779 1.00 90.19 318 ASP A O 1
ATOM 2289 N N . TRP A 1 319 ? 19.032 -18.286 5.370 1.00 91.00 319 TRP A N 1
ATOM 2290 C CA . TRP A 1 319 ? 18.838 -17.671 4.057 1.00 91.00 319 TRP A CA 1
ATOM 2291 C C . TRP A 1 319 ? 18.914 -16.146 4.141 1.00 91.00 319 TRP A C 1
ATOM 2293 O O . TRP A 1 319 ? 19.641 -15.527 3.367 1.00 91.00 319 TRP A O 1
ATOM 2303 N N . CYS A 1 320 ? 18.246 -15.548 5.132 1.00 91.00 320 CYS A N 1
ATOM 2304 C CA . CYS A 1 320 ? 18.301 -14.112 5.372 1.00 91.00 320 CYS A CA 1
ATOM 2305 C C . CYS A 1 320 ? 19.737 -13.627 5.575 1.00 91.00 320 CYS A C 1
ATOM 2307 O O . CYS A 1 320 ? 20.192 -12.763 4.835 1.00 91.00 320 CYS A O 1
ATOM 2309 N N . LYS A 1 321 ? 20.485 -14.244 6.501 1.00 90.94 321 LYS A N 1
ATOM 2310 C CA . LYS A 1 321 ? 21.890 -13.899 6.762 1.00 90.94 321 LYS A CA 1
ATOM 2311 C C . LYS A 1 321 ? 22.745 -13.974 5.497 1.00 90.94 321 LYS A C 1
ATOM 2313 O O . LYS A 1 321 ? 23.534 -13.069 5.230 1.00 90.94 321 LYS A O 1
ATOM 2318 N N . VAL A 1 322 ? 22.625 -15.072 4.749 1.00 88.62 322 VAL A N 1
ATOM 2319 C CA . VAL A 1 322 ? 23.406 -15.300 3.526 1.00 88.62 322 VAL A CA 1
ATOM 2320 C C . VAL A 1 322 ? 23.062 -14.244 2.481 1.00 88.62 322 VAL A C 1
ATOM 2322 O O . VAL A 1 322 ? 23.969 -13.635 1.913 1.00 88.62 322 VAL A O 1
ATOM 2325 N N . ARG A 1 323 ? 21.769 -13.982 2.259 1.00 88.12 323 ARG A N 1
ATOM 2326 C CA . ARG A 1 323 ? 21.317 -13.056 1.220 1.00 88.12 323 ARG A CA 1
ATOM 2327 C C . ARG A 1 323 ? 21.650 -11.605 1.551 1.00 88.12 323 ARG A C 1
ATOM 2329 O O . ARG A 1 323 ? 22.194 -10.911 0.698 1.00 88.12 323 ARG A O 1
ATOM 2336 N N . THR A 1 324 ? 21.385 -11.159 2.777 1.00 84.62 324 THR A N 1
ATOM 2337 C CA . THR A 1 324 ? 21.662 -9.778 3.211 1.00 84.62 324 THR A CA 1
ATOM 2338 C C . THR A 1 324 ? 23.143 -9.535 3.502 1.00 84.62 324 THR A C 1
ATOM 2340 O O . THR A 1 324 ? 23.554 -8.393 3.712 1.00 84.62 324 THR A O 1
ATOM 2343 N N . ARG A 1 325 ? 23.964 -10.598 3.489 1.00 85.50 325 ARG A N 1
ATOM 2344 C CA . ARG A 1 325 ? 25.378 -10.591 3.892 1.00 85.50 325 ARG A CA 1
ATOM 2345 C C . ARG A 1 325 ? 25.564 -10.050 5.315 1.00 85.50 325 ARG A C 1
ATOM 2347 O O . ARG A 1 325 ? 26.571 -9.404 5.614 1.00 85.50 325 ARG A O 1
ATOM 2354 N N . ALA A 1 326 ? 24.595 -10.310 6.194 1.00 82.00 326 ALA A N 1
ATOM 2355 C CA . ALA A 1 326 ? 24.661 -9.900 7.588 1.00 82.00 326 ALA A CA 1
ATOM 2356 C C . ALA A 1 326 ? 25.845 -10.579 8.298 1.00 82.00 326 ALA A C 1
ATOM 2358 O O . ALA A 1 326 ? 26.100 -11.780 8.153 1.00 82.00 326 ALA A O 1
ATOM 2359 N N . THR A 1 327 ? 26.582 -9.804 9.098 1.00 78.31 327 THR A N 1
ATOM 2360 C CA . THR A 1 327 ? 27.759 -10.291 9.842 1.00 78.31 327 THR A CA 1
ATOM 2361 C C . THR A 1 327 ? 27.378 -11.306 10.917 1.00 78.31 327 THR A C 1
ATOM 2363 O O . THR A 1 327 ? 28.143 -12.218 11.235 1.00 78.31 327 THR A O 1
ATOM 2366 N N . THR A 1 328 ? 26.164 -11.183 11.443 1.00 77.50 328 THR A N 1
ATOM 2367 C CA . THR A 1 328 ? 25.574 -12.064 12.443 1.00 77.50 328 THR A CA 1
ATOM 2368 C C . THR A 1 328 ? 24.255 -12.607 11.931 1.00 77.50 328 THR A C 1
ATOM 2370 O O . THR A 1 328 ? 23.545 -11.943 11.187 1.00 77.50 328 THR A O 1
ATOM 2373 N N . ARG A 1 329 ? 23.921 -13.832 12.334 1.00 74.69 329 ARG A N 1
ATOM 2374 C CA . ARG A 1 329 ? 22.623 -14.412 12.001 1.00 74.69 329 ARG A CA 1
ATOM 2375 C C . ARG A 1 329 ? 21.524 -13.638 12.743 1.00 74.69 329 ARG A C 1
ATOM 2377 O O . ARG A 1 329 ? 21.670 -13.509 13.960 1.00 74.69 329 ARG A O 1
ATOM 2384 N N . PRO A 1 330 ? 20.449 -13.187 12.073 1.00 81.94 330 PRO A N 1
ATOM 2385 C CA . PRO A 1 330 ? 19.327 -12.578 12.770 1.00 81.94 330 PRO A CA 1
ATOM 2386 C C . PRO A 1 330 ? 18.699 -13.618 13.703 1.00 81.94 330 PRO A C 1
ATOM 2388 O O . PRO A 1 330 ? 18.485 -14.773 13.325 1.00 81.94 330 PRO A O 1
ATOM 2391 N N . GLY A 1 331 ? 18.449 -13.219 14.943 1.00 83.06 331 GLY A N 1
ATOM 2392 C CA . GLY A 1 331 ? 17.736 -14.010 15.938 1.00 83.06 331 GLY A CA 1
ATOM 2393 C C . GLY A 1 331 ? 16.219 -13.910 15.789 1.00 83.06 331 GLY A C 1
ATOM 2394 O O . GLY A 1 331 ? 15.503 -14.766 16.305 1.00 83.06 331 GLY A O 1
ATOM 2395 N N . THR A 1 332 ? 15.719 -12.894 15.076 1.00 88.50 332 THR A N 1
ATOM 2396 C CA . THR A 1 332 ? 14.281 -12.614 14.941 1.00 88.50 332 THR A CA 1
ATOM 2397 C C . THR A 1 332 ? 13.865 -12.249 13.511 1.00 88.50 332 THR A C 1
ATOM 2399 O O . THR A 1 332 ? 14.688 -11.848 12.687 1.00 88.50 332 THR A O 1
ATOM 2402 N N . ALA A 1 333 ? 12.559 -12.350 13.225 1.00 89.88 333 ALA A N 1
ATOM 2403 C CA . ALA A 1 333 ? 11.952 -11.832 11.992 1.00 89.88 333 ALA A CA 1
ATOM 2404 C C . ALA A 1 333 ? 12.236 -10.333 11.807 1.00 89.88 333 ALA A C 1
ATOM 2406 O O . ALA A 1 333 ? 12.583 -9.891 10.715 1.00 89.88 333 ALA A O 1
ATOM 2407 N N . HIS A 1 334 ? 12.155 -9.578 12.905 1.00 91.44 334 HIS A N 1
ATOM 2408 C CA . HIS A 1 334 ? 12.405 -8.144 12.928 1.00 91.44 334 HIS A CA 1
ATOM 2409 C C . HIS A 1 334 ? 13.823 -7.783 12.482 1.00 91.44 334 HIS A C 1
ATOM 2411 O O . HIS A 1 334 ? 13.995 -6.956 11.592 1.00 91.44 334 HIS A O 1
ATOM 2417 N N . GLU A 1 335 ? 14.835 -8.431 13.058 1.00 91.00 335 GLU A N 1
ATOM 2418 C CA . GLU A 1 335 ? 16.235 -8.213 12.675 1.00 91.00 335 GLU A CA 1
ATOM 2419 C C . GLU A 1 335 ? 16.475 -8.571 11.208 1.00 91.00 335 GLU A C 1
ATOM 2421 O O . GLU A 1 335 ? 17.083 -7.791 10.483 1.00 91.00 335 GLU A O 1
ATOM 2426 N N . CYS A 1 336 ? 15.915 -9.691 10.739 1.00 92.88 336 CYS A N 1
ATOM 2427 C CA . CYS A 1 336 ? 16.007 -10.065 9.332 1.00 92.88 336 CYS A CA 1
ATOM 2428 C C . CYS A 1 336 ? 15.374 -9.011 8.404 1.00 92.88 336 CYS A C 1
ATOM 2430 O O . CYS A 1 336 ? 15.941 -8.665 7.369 1.00 92.88 336 CYS A O 1
ATOM 2432 N N . ALA A 1 337 ? 14.216 -8.463 8.773 1.00 92.88 337 ALA A N 1
ATOM 2433 C CA . ALA A 1 337 ? 13.566 -7.420 7.992 1.00 92.88 337 ALA A CA 1
ATOM 2434 C C . ALA A 1 337 ? 14.400 -6.128 7.932 1.00 92.88 337 ALA A C 1
ATOM 2436 O O . ALA A 1 337 ? 14.518 -5.525 6.866 1.00 92.88 337 ALA A O 1
ATOM 2437 N N . LEU A 1 338 ? 15.016 -5.721 9.047 1.00 93.31 338 LEU A N 1
ATOM 2438 C CA . LEU A 1 338 ? 15.934 -4.579 9.076 1.00 93.31 338 LEU A CA 1
ATOM 2439 C C . LEU A 1 338 ? 17.165 -4.814 8.191 1.00 93.31 338 LEU A C 1
ATOM 2441 O O . LEU A 1 338 ? 17.540 -3.917 7.432 1.00 93.31 338 LEU A O 1
ATOM 2445 N N . ASP A 1 339 ? 17.740 -6.018 8.236 1.00 91.88 339 ASP A N 1
ATOM 2446 C CA . ASP A 1 339 ? 18.849 -6.411 7.365 1.00 91.88 339 ASP A CA 1
ATOM 2447 C C . ASP A 1 339 ? 18.439 -6.360 5.886 1.00 91.88 339 ASP A C 1
ATOM 2449 O O . ASP A 1 339 ? 19.224 -5.917 5.051 1.00 91.88 339 ASP A O 1
ATOM 2453 N N . PHE A 1 340 ? 17.206 -6.752 5.545 1.00 90.31 340 PHE A N 1
ATOM 2454 C CA . PHE A 1 340 ? 16.675 -6.635 4.184 1.00 90.31 340 PHE A CA 1
ATOM 2455 C C . PHE A 1 340 ? 16.500 -5.180 3.738 1.00 90.31 340 PHE A C 1
ATOM 2457 O O . PHE A 1 340 ? 16.888 -4.840 2.621 1.00 90.31 340 PHE A O 1
ATOM 2464 N N . LEU A 1 341 ? 15.960 -4.307 4.595 1.00 90.75 341 LEU A N 1
ATOM 2465 C CA . LEU A 1 341 ? 15.823 -2.878 4.283 1.00 90.75 341 LEU A CA 1
ATOM 2466 C C . LEU A 1 341 ? 17.184 -2.218 4.029 1.00 90.75 341 LEU A C 1
ATOM 2468 O O . LEU A 1 341 ? 17.305 -1.389 3.129 1.00 90.75 341 LEU A O 1
ATOM 2472 N N . GLU A 1 342 ? 18.209 -2.595 4.795 1.00 89.56 342 GLU A N 1
ATOM 2473 C CA . GLU A 1 342 ? 19.581 -2.128 4.583 1.00 89.56 342 GLU A CA 1
ATOM 2474 C C . GLU A 1 342 ? 20.234 -2.786 3.355 1.00 89.56 342 GLU A C 1
ATOM 2476 O O . GLU A 1 342 ? 20.951 -2.125 2.606 1.00 89.56 342 GLU A O 1
ATOM 2481 N N . TYR A 1 343 ? 19.969 -4.070 3.104 1.00 86.50 343 TYR A N 1
ATOM 2482 C CA . TYR A 1 343 ? 20.459 -4.786 1.927 1.00 86.50 343 TYR A CA 1
ATOM 2483 C C . TYR A 1 343 ? 19.989 -4.116 0.638 1.00 86.50 343 TYR A C 1
ATOM 2485 O O . TYR A 1 343 ? 20.826 -3.873 -0.225 1.00 86.50 343 TYR A O 1
ATOM 2493 N N . VAL A 1 344 ? 18.711 -3.722 0.540 1.00 77.25 344 VAL A N 1
ATOM 2494 C CA . VAL A 1 344 ? 18.144 -3.019 -0.632 1.00 77.25 344 VAL A CA 1
ATOM 2495 C C . VAL A 1 344 ? 18.931 -1.753 -0.995 1.00 77.25 344 VAL A C 1
ATOM 2497 O O . VAL A 1 344 ? 19.006 -1.408 -2.169 1.00 77.25 344 VAL A O 1
ATOM 2500 N N . SER A 1 345 ? 19.583 -1.078 -0.039 1.00 77.25 345 SER A N 1
ATOM 2501 C CA . SER A 1 345 ? 20.419 0.090 -0.353 1.00 77.25 345 SER A CA 1
ATOM 2502 C C . SER A 1 345 ? 21.802 -0.262 -0.907 1.00 77.25 345 SER A C 1
ATOM 2504 O O . SER A 1 345 ? 22.498 0.632 -1.381 1.00 77.25 345 SER A O 1
ATOM 2506 N N . LYS A 1 346 ? 22.228 -1.522 -0.797 1.00 80.94 346 LYS A N 1
ATOM 2507 C CA . LYS A 1 346 ? 23.571 -2.011 -1.141 1.00 80.94 346 LYS A CA 1
ATOM 2508 C C . LYS A 1 346 ? 23.575 -2.967 -2.332 1.00 80.94 346 LYS A C 1
ATOM 2510 O O . LYS A 1 346 ? 24.655 -3.277 -2.834 1.00 80.94 346 LYS A O 1
ATOM 2515 N N . VAL A 1 347 ? 22.410 -3.471 -2.745 1.00 76.69 347 VAL A N 1
ATOM 2516 C CA . VAL A 1 347 ? 22.306 -4.371 -3.898 1.00 76.69 347 VAL A CA 1
ATOM 2517 C C . VAL A 1 347 ? 22.626 -3.618 -5.172 1.00 76.69 347 VAL A C 1
ATOM 2519 O O . VAL A 1 347 ? 22.208 -2.478 -5.352 1.00 76.69 347 VAL A O 1
ATOM 2522 N N . ASN A 1 348 ? 23.358 -4.284 -6.053 1.00 72.62 348 ASN A N 1
ATOM 2523 C CA . ASN A 1 348 ? 23.601 -3.802 -7.394 1.00 72.62 348 ASN A CA 1
ATOM 2524 C C . ASN A 1 348 ? 22.459 -4.253 -8.319 1.00 72.62 348 ASN A C 1
ATOM 2526 O O . ASN A 1 348 ? 22.106 -5.432 -8.301 1.00 72.62 348 ASN A O 1
ATOM 2530 N N . GLU A 1 349 ? 21.913 -3.348 -9.137 1.00 65.81 349 GLU A N 1
ATOM 2531 C CA . GLU A 1 349 ? 20.889 -3.649 -10.161 1.00 65.81 349 GLU A CA 1
ATOM 2532 C C . GLU A 1 349 ? 21.248 -4.887 -10.988 1.00 65.81 349 GLU A C 1
ATOM 2534 O O . GLU A 1 349 ? 20.406 -5.726 -11.291 1.00 65.81 349 GLU A O 1
ATOM 2539 N N . TRP A 1 350 ? 22.532 -5.034 -11.304 1.00 65.56 350 TRP A N 1
ATOM 2540 C CA . TRP A 1 350 ? 23.059 -6.106 -12.145 1.00 65.56 350 TRP A CA 1
ATOM 2541 C C . TRP A 1 350 ? 23.084 -7.480 -11.473 1.00 65.56 350 TRP A C 1
ATOM 2543 O O . TRP A 1 350 ? 23.383 -8.473 -12.129 1.00 65.56 350 TRP A O 1
ATOM 2553 N N . ASP A 1 351 ? 22.822 -7.547 -10.169 1.00 73.62 351 ASP A N 1
ATOM 2554 C CA . ASP A 1 351 ? 22.585 -8.804 -9.454 1.00 73.62 351 ASP A CA 1
ATOM 2555 C C . ASP A 1 351 ? 21.078 -9.133 -9.385 1.00 73.62 351 ASP A C 1
ATOM 2557 O O . ASP A 1 351 ? 20.690 -10.174 -8.857 1.00 73.62 351 ASP A O 1
ATOM 2561 N N . LEU A 1 352 ? 20.225 -8.228 -9.877 1.00 75.31 352 LEU A N 1
ATOM 2562 C CA . LEU A 1 352 ? 18.760 -8.315 -9.879 1.00 75.31 352 LEU A CA 1
ATOM 2563 C C . LEU A 1 352 ? 18.179 -8.457 -11.291 1.00 75.31 352 LEU A C 1
ATOM 2565 O O . LEU A 1 352 ? 17.068 -8.962 -11.461 1.00 75.31 352 LEU A O 1
ATOM 2569 N N . LEU A 1 353 ? 18.932 -8.021 -12.296 1.00 73.81 353 LEU A N 1
ATOM 2570 C CA . LEU A 1 353 ? 18.574 -8.049 -13.703 1.00 73.81 353 LEU A CA 1
ATOM 2571 C C . LEU A 1 353 ? 19.533 -8.935 -14.490 1.00 73.81 353 LEU A C 1
ATOM 2573 O O . LEU A 1 353 ? 20.733 -8.943 -14.231 1.00 73.81 353 LEU A O 1
ATOM 2577 N N . CYS A 1 354 ? 19.001 -9.616 -15.498 1.00 75.12 354 CYS A N 1
ATOM 2578 C CA . CYS A 1 354 ? 19.792 -10.115 -16.618 1.00 75.12 354 CYS A CA 1
ATOM 2579 C C . CYS A 1 354 ? 19.385 -9.350 -17.884 1.00 75.12 354 CYS A C 1
ATOM 2581 O O . CYS A 1 354 ? 18.264 -8.836 -17.960 1.00 75.12 354 CYS A O 1
ATOM 2583 N N . VAL A 1 355 ? 20.288 -9.245 -18.856 1.00 69.75 355 VAL A N 1
ATOM 2584 C CA . VAL A 1 355 ? 20.078 -8.492 -20.100 1.00 69.75 355 VAL A CA 1
ATOM 2585 C C . VAL A 1 355 ? 19.951 -9.460 -21.276 1.00 69.75 355 VAL A C 1
ATOM 2587 O O . VAL A 1 355 ? 20.567 -10.521 -21.277 1.00 69.75 355 VAL A O 1
ATOM 2590 N N . GLU A 1 356 ? 19.111 -9.122 -22.253 1.00 65.69 356 GLU A N 1
ATOM 2591 C CA . GLU A 1 356 ? 19.000 -9.838 -23.525 1.00 65.69 356 GLU A CA 1
ATOM 2592 C C . GLU A 1 356 ? 19.381 -8.923 -24.690 1.00 65.69 356 GLU A C 1
ATOM 2594 O O . GLU A 1 356 ? 19.094 -7.724 -24.673 1.00 65.69 356 GLU A O 1
ATOM 2599 N N . ASP A 1 357 ? 19.959 -9.506 -25.743 1.00 60.38 357 ASP A N 1
ATOM 2600 C CA . ASP A 1 357 ? 20.162 -8.804 -27.009 1.00 60.38 357 ASP A CA 1
ATOM 2601 C C . ASP A 1 357 ? 18.798 -8.481 -27.651 1.00 60.38 357 ASP A C 1
ATOM 2603 O O . ASP A 1 357 ? 18.047 -9.377 -28.059 1.00 60.38 357 ASP A O 1
ATOM 2607 N N . ALA A 1 358 ? 18.449 -7.192 -27.672 1.00 57.81 358 ALA A N 1
ATOM 2608 C CA . ALA A 1 358 ? 17.149 -6.682 -28.093 1.00 57.81 358 ALA A CA 1
ATOM 2609 C C . ALA A 1 358 ? 17.282 -5.414 -28.950 1.00 57.81 358 ALA A C 1
ATOM 2611 O O . ALA A 1 358 ? 18.106 -4.529 -28.707 1.00 57.81 358 ALA A O 1
ATOM 2612 N N . SER A 1 359 ? 16.407 -5.288 -29.951 1.00 55.16 359 SER A N 1
ATOM 2613 C CA . SER A 1 359 ? 16.328 -4.132 -30.849 1.00 55.16 359 SER A CA 1
ATOM 2614 C C . SER A 1 359 ? 15.154 -3.228 -30.448 1.00 55.16 359 SER A C 1
ATOM 2616 O O . SER A 1 359 ? 13.998 -3.494 -30.768 1.00 55.16 359 SER A O 1
ATOM 2618 N N . PHE A 1 360 ? 15.452 -2.097 -29.793 1.00 48.19 360 PHE A N 1
ATOM 2619 C CA . PHE A 1 360 ? 14.445 -1.111 -29.351 1.00 48.19 360 PHE A CA 1
ATOM 2620 C C . PHE A 1 360 ? 13.499 -0.627 -30.469 1.00 48.19 360 PHE A C 1
ATOM 2622 O O . PHE A 1 360 ? 12.343 -0.295 -30.214 1.00 48.19 360 PHE A O 1
ATOM 2629 N N . LEU A 1 361 ? 13.992 -0.537 -31.712 1.00 47.38 361 LEU A N 1
ATOM 2630 C CA . LEU A 1 361 ? 13.284 0.109 -32.826 1.00 47.38 361 LEU A CA 1
ATOM 2631 C C . LEU A 1 361 ? 12.398 -0.832 -33.652 1.00 47.38 361 LEU A C 1
ATOM 2633 O O . LEU A 1 361 ? 11.449 -0.341 -34.263 1.00 47.38 361 LEU A O 1
ATOM 2637 N N . SER A 1 362 ? 12.688 -2.135 -33.710 1.00 44.72 362 SER A N 1
ATOM 2638 C CA . SER A 1 362 ? 11.846 -3.079 -34.463 1.00 44.72 362 SER A CA 1
ATOM 2639 C C . SER A 1 362 ? 10.556 -3.402 -33.709 1.00 44.72 362 SER A C 1
ATOM 2641 O O . SER A 1 362 ? 9.485 -3.392 -34.310 1.00 44.72 362 SER A O 1
ATOM 2643 N N . ASP A 1 363 ? 10.626 -3.569 -32.387 1.00 46.88 363 ASP A N 1
ATOM 2644 C CA . ASP A 1 363 ? 9.568 -4.281 -31.661 1.00 46.88 363 ASP A CA 1
ATOM 2645 C C . ASP A 1 363 ? 8.533 -3.343 -31.015 1.00 46.88 363 ASP A C 1
ATOM 2647 O O . ASP A 1 363 ? 7.342 -3.654 -30.995 1.00 46.88 363 ASP A O 1
ATOM 2651 N N . PHE A 1 364 ? 8.938 -2.140 -30.579 1.00 43.78 364 PHE A N 1
ATOM 2652 C CA . PHE A 1 364 ? 8.007 -1.130 -30.043 1.00 43.78 364 PHE A CA 1
ATOM 2653 C C . PHE A 1 364 ? 7.112 -0.512 -31.136 1.00 43.78 364 PHE A C 1
ATOM 2655 O O . PHE A 1 364 ? 6.029 -0.007 -30.847 1.00 43.78 364 PHE A O 1
ATOM 2662 N N . VAL A 1 365 ? 7.561 -0.532 -32.399 1.00 44.09 365 VAL A N 1
ATOM 2663 C CA . VAL A 1 365 ? 6.875 0.120 -33.531 1.00 44.09 365 VAL A CA 1
ATOM 2664 C C . VAL A 1 365 ? 6.055 -0.862 -34.371 1.00 44.09 365 VAL A C 1
ATOM 2666 O O . VAL A 1 365 ? 5.021 -0.463 -34.903 1.00 44.09 365 VAL A O 1
ATOM 2669 N N . GLN A 1 366 ? 6.484 -2.122 -34.518 1.00 39.12 366 GLN A N 1
ATOM 2670 C CA . GLN A 1 366 ? 5.834 -3.060 -35.447 1.00 39.12 366 GLN A CA 1
ATOM 2671 C C . GLN A 1 366 ? 4.775 -3.958 -34.794 1.00 39.12 366 GLN A C 1
ATOM 2673 O O . GLN A 1 366 ? 3.923 -4.484 -35.509 1.00 39.12 366 GLN A O 1
ATOM 2678 N N . GLY A 1 367 ? 4.763 -4.078 -33.460 1.00 40.78 367 GLY A N 1
ATOM 2679 C CA . GLY A 1 367 ? 3.894 -5.026 -32.758 1.00 40.78 367 GLY A CA 1
ATOM 2680 C C . GLY A 1 367 ? 4.249 -6.490 -33.079 1.00 40.78 367 GLY A C 1
ATOM 2681 O O . GLY A 1 367 ? 4.983 -6.761 -34.033 1.00 40.78 367 GLY A O 1
ATOM 2682 N N . PRO A 1 368 ? 3.761 -7.460 -32.287 1.00 40.00 368 PRO A N 1
ATOM 2683 C CA . PRO A 1 368 ? 4.024 -8.872 -32.544 1.00 40.00 368 PRO A CA 1
ATOM 2684 C C . PRO A 1 368 ? 3.320 -9.264 -33.848 1.00 40.00 368 PRO A C 1
ATOM 2686 O O . PRO A 1 368 ? 2.099 -9.405 -33.869 1.00 40.00 368 PRO A O 1
ATOM 2689 N N . SER A 1 369 ? 4.070 -9.360 -34.949 1.00 40.03 369 SER A N 1
ATOM 2690 C CA . SER A 1 369 ? 3.486 -9.603 -36.273 1.00 40.03 369 SER A CA 1
ATOM 2691 C C . SER A 1 369 ? 3.470 -11.068 -36.695 1.00 40.03 369 SER A C 1
ATOM 2693 O O . SER A 1 369 ? 2.647 -11.376 -37.540 1.00 40.03 369 SER A O 1
ATOM 2695 N N . ASP A 1 370 ? 4.211 -11.983 -36.058 1.00 41.19 370 ASP A N 1
ATOM 2696 C CA . ASP A 1 370 ? 4.013 -13.431 -36.222 1.00 41.19 370 ASP A CA 1
ATOM 2697 C C . ASP A 1 370 ? 4.426 -14.205 -34.956 1.00 41.19 370 ASP A C 1
ATOM 2699 O O . ASP A 1 370 ? 5.295 -13.781 -34.194 1.00 41.19 370 ASP A O 1
ATOM 2703 N N . ALA A 1 371 ? 3.806 -15.370 -34.731 1.00 45.31 371 ALA A N 1
ATOM 2704 C CA . ALA A 1 371 ? 4.047 -16.230 -33.564 1.00 45.31 371 ALA A CA 1
ATOM 2705 C C . ALA A 1 371 ? 5.485 -16.789 -33.480 1.00 45.31 371 ALA A C 1
ATOM 2707 O O . ALA A 1 371 ? 5.936 -17.136 -32.391 1.00 45.31 371 ALA A O 1
ATOM 2708 N N . ASP A 1 372 ? 6.205 -16.820 -34.607 1.00 40.53 372 ASP A N 1
ATOM 2709 C CA . ASP A 1 372 ? 7.571 -17.354 -34.711 1.00 40.53 372 ASP A CA 1
ATOM 2710 C C . ASP A 1 372 ? 8.648 -16.260 -34.835 1.00 40.53 372 ASP A C 1
ATOM 2712 O O . ASP A 1 372 ? 9.840 -16.541 -34.722 1.00 40.53 372 ASP A O 1
ATOM 2716 N N . SER A 1 373 ? 8.255 -14.992 -34.994 1.00 42.47 373 SER A N 1
ATOM 2717 C CA . SER A 1 373 ? 9.133 -13.820 -34.875 1.00 42.47 373 SER A CA 1
ATOM 2718 C C . SER A 1 373 ? 8.913 -13.122 -33.532 1.00 42.47 373 SER A C 1
ATOM 2720 O O . SER A 1 373 ? 8.842 -11.897 -33.452 1.00 42.47 373 SER A O 1
ATOM 2722 N N . ALA A 1 374 ? 8.855 -13.924 -32.460 1.00 42.81 374 ALA A N 1
ATOM 2723 C CA . ALA A 1 374 ? 8.870 -13.531 -31.047 1.00 42.81 374 ALA A CA 1
ATOM 2724 C C . ALA A 1 374 ? 10.199 -12.846 -30.633 1.00 42.81 374 ALA A C 1
ATOM 2726 O O . ALA A 1 374 ? 10.827 -13.213 -29.636 1.00 42.81 374 ALA A O 1
ATOM 2727 N N . GLY A 1 375 ? 10.635 -11.870 -31.437 1.00 42.09 375 GLY A N 1
ATOM 2728 C CA . GLY A 1 375 ? 11.741 -10.959 -31.201 1.00 42.09 375 GLY A CA 1
ATOM 2729 C C . GLY A 1 375 ? 11.540 -10.262 -29.867 1.00 42.09 375 GLY A C 1
ATOM 2730 O O . GLY A 1 375 ? 10.439 -9.826 -29.533 1.00 42.09 375 GLY A O 1
ATOM 2731 N N . LYS A 1 376 ? 12.596 -10.322 -29.063 1.00 47.94 376 LYS A N 1
ATOM 2732 C CA . LYS A 1 376 ? 12.640 -10.022 -27.638 1.00 47.94 376 LYS A CA 1
ATOM 2733 C C . LYS A 1 376 ? 12.503 -8.500 -27.452 1.00 47.94 376 LYS A C 1
ATOM 2735 O O . LYS A 1 376 ? 13.481 -7.789 -27.658 1.00 47.94 376 LYS A O 1
ATOM 2740 N N . PRO A 1 377 ? 11.338 -7.973 -27.029 1.00 46.09 377 PRO A N 1
ATOM 2741 C CA . PRO A 1 377 ? 11.058 -6.534 -27.076 1.00 46.09 377 PRO A CA 1
ATOM 2742 C C . PRO A 1 377 ? 11.685 -5.741 -25.915 1.00 46.09 377 PRO A C 1
ATOM 2744 O O . PRO A 1 377 ? 11.331 -4.584 -25.697 1.00 46.09 377 PRO A O 1
ATOM 2747 N N . SER A 1 378 ? 12.564 -6.353 -25.120 1.00 54.06 378 SER A N 1
ATOM 2748 C CA . SER A 1 378 ? 13.052 -5.799 -23.856 1.00 54.06 378 SER A CA 1
ATOM 2749 C C . SER A 1 378 ? 14.537 -6.058 -23.670 1.00 54.06 378 SER A C 1
ATOM 2751 O O . SER A 1 378 ? 14.982 -7.188 -23.846 1.00 54.06 378 SER A O 1
ATOM 2753 N N . PHE A 1 379 ? 15.263 -5.038 -23.218 1.00 59.72 379 PHE A N 1
ATOM 2754 C CA . PHE A 1 379 ? 16.679 -5.161 -22.883 1.00 59.72 379 PHE A CA 1
ATOM 2755 C C . PHE A 1 379 ? 16.928 -6.007 -21.631 1.00 59.72 379 PHE A C 1
ATOM 2757 O O . PHE A 1 379 ? 17.994 -6.583 -21.519 1.00 59.72 379 PHE A O 1
ATOM 2764 N N . GLY A 1 380 ? 15.984 -6.106 -20.691 1.00 69.38 380 GLY A N 1
ATOM 2765 C CA . GLY A 1 380 ? 16.201 -6.763 -19.403 1.00 69.38 380 GLY A CA 1
ATOM 2766 C C . GLY A 1 380 ? 15.092 -7.721 -18.974 1.00 69.38 380 GLY A C 1
ATOM 2767 O O . GLY A 1 380 ? 13.918 -7.575 -19.329 1.00 69.38 380 GLY A O 1
ATOM 2768 N N . ARG A 1 381 ? 15.466 -8.691 -18.137 1.00 71.88 381 ARG A N 1
ATOM 2769 C CA . ARG A 1 381 ? 14.545 -9.537 -17.374 1.00 71.88 381 ARG A CA 1
ATOM 2770 C C . ARG A 1 381 ? 14.848 -9.426 -15.887 1.00 71.88 381 ARG A C 1
ATOM 2772 O O . ARG A 1 381 ? 15.989 -9.566 -15.459 1.00 71.88 381 ARG A O 1
ATOM 2779 N N . PHE A 1 382 ? 13.791 -9.254 -15.096 1.00 74.44 382 PHE A N 1
ATOM 2780 C CA . PHE A 1 382 ? 13.834 -9.268 -13.629 1.00 74.44 382 PHE A CA 1
ATOM 2781 C C . PHE A 1 382 ? 13.869 -10.687 -13.041 1.00 74.44 382 PHE A C 1
ATOM 2783 O O . PHE A 1 382 ? 13.594 -10.871 -11.858 1.00 74.44 382 PHE A O 1
ATOM 2790 N N . TRP A 1 383 ? 14.192 -11.702 -13.845 1.00 76.88 383 TRP A N 1
ATOM 2791 C CA . TRP A 1 383 ? 14.234 -13.086 -13.383 1.00 76.88 383 TRP A CA 1
ATOM 2792 C C . TRP A 1 383 ? 15.213 -13.317 -12.236 1.00 76.88 383 TRP A C 1
ATOM 2794 O O . TRP A 1 383 ? 14.788 -13.955 -11.280 1.00 76.88 383 TRP A O 1
ATOM 2804 N N . PRO A 1 384 ? 16.446 -12.766 -12.228 1.00 79.88 384 PRO A N 1
ATOM 2805 C CA . PRO A 1 384 ? 17.321 -12.933 -11.070 1.00 79.88 384 PRO A CA 1
ATOM 2806 C C . PRO A 1 384 ? 16.695 -12.364 -9.792 1.00 79.88 384 PRO A C 1
ATOM 2808 O O . PRO A 1 384 ? 16.693 -13.019 -8.758 1.00 79.88 384 PRO A O 1
ATOM 2811 N N . MET A 1 385 ? 16.068 -11.185 -9.850 1.00 81.06 385 MET A N 1
ATOM 2812 C CA . MET A 1 385 ? 15.325 -10.638 -8.711 1.00 81.06 385 MET A CA 1
ATOM 2813 C C . MET A 1 385 ? 14.159 -11.542 -8.290 1.00 81.06 385 MET A C 1
ATOM 2815 O O . MET A 1 385 ? 13.955 -11.763 -7.095 1.00 81.06 385 MET A O 1
ATOM 2819 N N . GLU A 1 386 ? 13.384 -12.054 -9.246 1.00 80.19 386 GLU A N 1
ATOM 2820 C CA . GLU A 1 386 ? 12.255 -12.945 -8.979 1.00 80.19 386 GLU A CA 1
ATOM 2821 C C . GLU A 1 386 ? 12.715 -14.254 -8.319 1.00 80.19 386 GLU A C 1
ATOM 2823 O O . GLU A 1 386 ? 12.188 -14.626 -7.270 1.00 80.19 386 GLU A O 1
ATOM 2828 N N . ASP A 1 387 ? 13.711 -14.917 -8.901 1.00 80.88 387 ASP A N 1
ATOM 2829 C CA . ASP A 1 387 ? 14.179 -16.249 -8.520 1.00 80.88 387 ASP A CA 1
ATOM 2830 C C . ASP A 1 387 ? 15.088 -16.234 -7.285 1.00 80.88 387 ASP A C 1
ATOM 2832 O O . ASP A 1 387 ? 15.023 -17.166 -6.484 1.00 80.88 387 ASP A O 1
ATOM 2836 N N . ASP A 1 388 ? 15.886 -15.181 -7.080 1.00 81.50 388 ASP A N 1
ATOM 2837 C CA . ASP A 1 388 ? 16.845 -15.122 -5.971 1.00 81.50 388 ASP A CA 1
ATOM 2838 C C . ASP A 1 388 ? 16.332 -14.360 -4.747 1.00 81.50 388 ASP A C 1
ATOM 2840 O O . ASP A 1 388 ? 16.849 -14.548 -3.639 1.00 81.50 388 ASP A O 1
ATOM 2844 N N . ILE A 1 389 ? 15.364 -13.455 -4.932 1.00 83.81 389 ILE A N 1
ATOM 2845 C CA . ILE A 1 389 ? 14.857 -12.597 -3.854 1.00 83.81 389 ILE A CA 1
ATOM 2846 C C . ILE A 1 389 ? 13.372 -12.811 -3.639 1.00 83.81 389 ILE A C 1
ATOM 2848 O O . ILE A 1 389 ? 12.989 -13.242 -2.555 1.00 83.81 389 ILE A O 1
ATOM 2852 N N . VAL A 1 390 ? 12.533 -12.494 -4.627 1.00 85.50 390 VAL A N 1
ATOM 2853 C CA . VAL A 1 390 ? 11.082 -12.402 -4.408 1.00 85.50 390 VAL A CA 1
ATOM 2854 C C . VAL A 1 390 ? 10.506 -13.765 -4.044 1.00 85.50 390 VAL A C 1
ATOM 2856 O O . VAL A 1 390 ? 9.882 -13.903 -2.992 1.00 85.50 390 VAL A O 1
ATOM 2859 N N . ARG A 1 391 ? 10.730 -14.785 -4.874 1.00 83.94 391 ARG A N 1
ATOM 2860 C CA . ARG A 1 391 ? 10.174 -16.122 -4.656 1.00 83.94 391 ARG A CA 1
ATOM 2861 C C . ARG A 1 391 ? 10.742 -16.774 -3.390 1.00 83.94 391 ARG A C 1
ATOM 2863 O O . ARG A 1 391 ? 9.924 -17.162 -2.553 1.00 83.94 391 ARG A O 1
ATOM 2870 N N . PRO A 1 392 ? 12.070 -16.813 -3.152 1.00 87.06 392 PRO A N 1
ATOM 2871 C CA . PRO A 1 392 ? 12.602 -17.389 -1.920 1.00 87.06 392 PRO A CA 1
ATOM 2872 C C . PRO A 1 392 ? 12.139 -16.640 -0.668 1.00 87.06 392 PRO A C 1
ATOM 2874 O O . PRO A 1 392 ? 11.861 -17.268 0.349 1.00 87.06 392 PRO A O 1
ATOM 2877 N N . PHE A 1 393 ? 11.985 -15.310 -0.725 1.00 88.38 393 PHE A N 1
ATOM 2878 C CA . PHE A 1 393 ? 11.450 -14.549 0.405 1.00 88.38 393 PHE A CA 1
ATOM 2879 C C . PHE A 1 393 ? 10.059 -15.056 0.806 1.00 88.38 393 PHE A C 1
ATOM 2881 O O . PHE A 1 393 ? 9.824 -15.342 1.980 1.00 88.38 393 PHE A O 1
ATOM 2888 N N . TYR A 1 394 ? 9.145 -15.217 -0.154 1.00 85.12 394 TYR A N 1
ATOM 2889 C CA . TYR A 1 394 ? 7.806 -15.741 0.126 1.00 85.12 394 TYR A CA 1
ATOM 2890 C C . TYR A 1 394 ? 7.807 -17.234 0.479 1.00 85.12 394 TYR A C 1
ATOM 2892 O O . TYR A 1 394 ? 6.990 -17.649 1.297 1.00 85.12 394 TYR A O 1
ATOM 2900 N N . GLU A 1 395 ? 8.734 -18.032 -0.050 1.00 84.69 395 GLU A N 1
ATOM 2901 C CA . GLU A 1 395 ? 8.903 -19.435 0.347 1.00 84.69 395 GLU A CA 1
ATOM 2902 C C . GLU A 1 395 ? 9.310 -19.557 1.826 1.00 84.69 395 GLU A C 1
ATOM 2904 O O . GLU A 1 395 ? 8.697 -20.302 2.593 1.00 84.69 395 GLU A O 1
ATOM 2909 N N . TYR A 1 396 ? 10.307 -18.780 2.256 1.00 86.88 396 TYR A N 1
ATOM 2910 C CA . TYR A 1 396 ? 10.849 -18.854 3.612 1.00 86.88 396 TYR A CA 1
ATOM 2911 C C . TYR A 1 396 ? 10.007 -18.115 4.653 1.00 86.88 396 TYR A C 1
ATOM 2913 O O . TYR A 1 396 ? 9.893 -18.577 5.793 1.00 86.88 396 TYR A O 1
ATOM 2921 N N . PHE A 1 397 ? 9.425 -16.972 4.285 1.00 87.31 397 PHE A N 1
ATOM 2922 C CA . PHE A 1 397 ? 8.709 -16.097 5.212 1.00 87.31 397 PHE A CA 1
ATOM 2923 C C . PHE A 1 397 ? 7.196 -16.077 5.006 1.00 87.31 397 PHE A C 1
ATOM 2925 O O . PHE A 1 397 ? 6.493 -15.643 5.911 1.00 87.31 397 PHE A O 1
ATOM 2932 N N . GLY A 1 398 ? 6.657 -16.615 3.909 1.00 82.56 398 GLY A N 1
ATOM 2933 C CA . GLY A 1 398 ? 5.212 -16.699 3.657 1.00 82.56 398 GLY A CA 1
ATOM 2934 C C . GLY A 1 398 ? 4.389 -17.228 4.840 1.00 82.56 398 GLY A C 1
ATOM 2935 O O . GLY A 1 398 ? 3.402 -16.586 5.208 1.00 82.56 398 GLY A O 1
ATOM 2936 N N . PRO A 1 399 ? 4.803 -18.320 5.520 1.00 78.44 399 PRO A N 1
ATOM 2937 C CA . PRO A 1 399 ? 4.117 -18.796 6.721 1.00 78.44 399 PRO A CA 1
ATOM 2938 C C . PRO A 1 399 ? 4.072 -17.757 7.850 1.00 78.44 399 PRO A C 1
ATOM 2940 O O . PRO A 1 399 ? 3.042 -17.618 8.504 1.00 78.44 399 PRO A O 1
ATOM 2943 N N . VAL A 1 400 ? 5.155 -16.997 8.044 1.00 83.19 400 VAL A N 1
ATOM 2944 C CA . VAL A 1 400 ? 5.252 -15.927 9.050 1.00 83.19 400 VAL A CA 1
ATOM 2945 C C . VAL A 1 400 ? 4.341 -14.754 8.680 1.00 83.19 400 VAL A C 1
ATOM 2947 O O . VAL A 1 400 ? 3.528 -14.320 9.491 1.00 83.19 400 VAL A O 1
ATOM 2950 N N . LEU A 1 401 ? 4.412 -14.298 7.429 1.00 83.19 401 LEU A N 1
ATOM 2951 C CA . LEU A 1 401 ? 3.597 -13.199 6.895 1.00 83.19 401 LEU A CA 1
ATOM 2952 C C . LEU A 1 401 ? 2.095 -13.517 6.943 1.00 83.19 401 LEU A C 1
ATOM 2954 O O . LEU A 1 401 ? 1.255 -12.641 7.149 1.00 83.19 401 LEU A O 1
ATOM 2958 N N . SER A 1 402 ? 1.730 -14.792 6.777 1.00 76.06 402 SER A N 1
ATOM 2959 C CA . SER A 1 402 ? 0.332 -15.233 6.800 1.00 76.06 402 SER A CA 1
ATOM 2960 C C . SER A 1 402 ? -0.334 -15.113 8.179 1.00 76.06 402 SER A C 1
ATOM 2962 O O . SER A 1 402 ? -1.566 -15.044 8.253 1.00 76.06 402 SER A O 1
ATOM 2964 N N . GLN A 1 403 ? 0.473 -15.069 9.248 1.00 75.88 403 GLN A N 1
ATOM 2965 C CA . GLN A 1 403 ? 0.032 -14.977 10.643 1.00 75.88 403 GLN A CA 1
ATOM 2966 C C . GLN A 1 403 ? -0.198 -13.537 11.111 1.00 75.88 403 GLN A C 1
ATOM 2968 O O . GLN A 1 403 ? -0.867 -13.329 12.129 1.00 75.88 403 GLN A O 1
ATOM 2973 N N . ASN A 1 404 ? 0.321 -12.552 10.375 1.00 76.06 404 ASN A N 1
ATOM 2974 C CA . ASN A 1 404 ? 0.114 -11.144 10.675 1.00 76.06 404 ASN A CA 1
ATOM 2975 C C . ASN A 1 404 ? -1.252 -10.658 10.181 1.00 76.06 404 ASN A C 1
ATOM 2977 O O . ASN A 1 404 ? -1.716 -11.000 9.093 1.00 76.06 404 ASN A O 1
ATOM 2981 N N . ASP A 1 405 ? -1.883 -9.804 10.984 1.00 77.25 405 ASP A N 1
ATOM 2982 C CA . ASP A 1 405 ? -3.116 -9.094 10.640 1.00 77.25 405 ASP A CA 1
ATOM 2983 C C . ASP A 1 405 ? -2.810 -7.792 9.889 1.00 77.25 405 ASP A C 1
ATOM 2985 O O . ASP A 1 405 ? -3.081 -6.692 10.369 1.00 77.25 405 ASP A O 1
ATOM 2989 N N . MET A 1 406 ? -2.150 -7.917 8.739 1.00 85.12 406 MET A N 1
ATOM 2990 C CA . MET A 1 406 ? -1.832 -6.782 7.880 1.00 85.12 406 MET A CA 1
ATOM 2991 C C . MET A 1 406 ? -2.211 -7.106 6.441 1.00 85.12 406 MET A C 1
ATOM 2993 O O . MET A 1 406 ? -1.687 -8.050 5.851 1.00 85.12 406 MET A O 1
ATOM 2997 N N . THR A 1 407 ? -3.111 -6.305 5.869 1.00 86.06 407 THR A N 1
ATOM 2998 C CA . THR A 1 407 ? -3.537 -6.464 4.474 1.00 86.06 407 THR A CA 1
ATOM 2999 C C . THR A 1 407 ? -2.480 -5.883 3.545 1.00 86.06 407 THR A C 1
ATOM 3001 O O . THR A 1 407 ? -2.136 -4.706 3.660 1.00 86.06 407 THR A O 1
ATOM 3004 N N . ARG A 1 408 ? -1.997 -6.687 2.597 1.00 88.31 408 ARG A N 1
ATOM 3005 C CA . ARG A 1 408 ? -1.035 -6.266 1.573 1.00 88.31 408 ARG A CA 1
ATOM 3006 C C . ARG A 1 408 ? -1.707 -6.196 0.214 1.00 88.31 408 ARG A C 1
ATOM 3008 O O . ARG A 1 408 ? -2.350 -7.156 -0.210 1.00 88.31 408 ARG A O 1
ATOM 3015 N N . VAL A 1 409 ? -1.530 -5.068 -0.468 1.00 89.56 409 VAL A N 1
ATOM 3016 C CA . VAL A 1 409 ? -2.013 -4.878 -1.838 1.00 89.56 409 VAL A CA 1
ATOM 3017 C C . VAL A 1 409 ? -0.883 -4.418 -2.741 1.00 89.56 409 VAL A C 1
ATOM 3019 O O . VAL A 1 409 ? -0.268 -3.376 -2.507 1.00 89.56 409 VAL A O 1
ATOM 3022 N N . VAL A 1 410 ? -0.635 -5.193 -3.791 1.00 89.94 410 VAL A N 1
ATOM 3023 C CA . VAL A 1 410 ? 0.360 -4.880 -4.818 1.00 89.94 410 VAL A CA 1
ATOM 3024 C C . VAL A 1 410 ? -0.326 -4.254 -6.025 1.00 89.94 410 VAL A C 1
ATOM 3026 O O . VAL A 1 410 ? -1.333 -4.764 -6.507 1.00 89.94 410 VAL A O 1
ATOM 3029 N N . MET A 1 411 ? 0.212 -3.142 -6.507 1.00 89.31 411 MET A N 1
ATOM 3030 C CA . MET A 1 411 ? -0.366 -2.350 -7.583 1.00 89.31 411 MET A CA 1
ATOM 3031 C C . MET A 1 411 ? 0.394 -2.598 -8.883 1.00 89.31 411 MET A C 1
ATOM 3033 O O . MET A 1 411 ? 1.588 -2.349 -8.958 1.00 89.31 411 MET A O 1
ATOM 3037 N N . THR A 1 412 ? -0.295 -3.050 -9.926 1.00 87.00 412 THR A N 1
ATOM 3038 C CA . THR A 1 412 ? 0.298 -3.268 -11.255 1.00 87.00 412 THR A CA 1
ATOM 3039 C C . THR A 1 412 ? -0.582 -2.662 -12.343 1.00 87.00 412 THR A C 1
ATOM 3041 O O . THR A 1 412 ? -1.808 -2.609 -12.218 1.00 87.00 412 THR A O 1
ATOM 3044 N N . SER A 1 413 ? 0.041 -2.152 -13.402 1.00 84.62 413 SER A N 1
ATOM 3045 C CA . SER A 1 413 ? -0.652 -1.565 -14.543 1.00 84.62 413 SER A CA 1
ATOM 3046 C C . SER A 1 413 ? -0.793 -2.600 -15.651 1.00 84.62 413 SER A C 1
ATOM 3048 O O . SER A 1 413 ? 0.193 -2.956 -16.291 1.00 84.62 413 SER A O 1
ATOM 3050 N N . ASP A 1 414 ? -2.021 -3.013 -15.956 1.00 80.38 414 ASP A N 1
ATOM 3051 C CA . ASP A 1 414 ? -2.290 -3.766 -17.178 1.00 80.38 414 ASP A CA 1
ATOM 3052 C C . ASP A 1 414 ? -2.493 -2.808 -18.352 1.00 80.38 414 ASP A C 1
ATOM 3054 O O . ASP A 1 414 ? -3.463 -2.044 -18.414 1.00 80.38 414 ASP A O 1
ATOM 3058 N N . THR A 1 415 ? -1.576 -2.865 -19.308 1.00 72.38 415 THR A N 1
ATOM 3059 C CA . THR A 1 415 ? -1.635 -2.046 -20.525 1.00 72.38 415 THR A CA 1
ATOM 3060 C C . THR A 1 415 ? -2.699 -2.518 -21.512 1.00 72.38 415 THR A C 1
ATOM 3062 O O . THR A 1 415 ? -3.210 -1.691 -22.269 1.00 72.38 415 THR A O 1
ATOM 3065 N N . GLN A 1 416 ? -3.091 -3.798 -21.477 1.00 67.81 416 GLN A N 1
ATOM 3066 C CA . GLN A 1 416 ? -4.111 -4.341 -22.376 1.00 67.81 416 GLN A CA 1
ATOM 3067 C C . GLN A 1 416 ? -5.508 -3.907 -21.942 1.00 67.81 416 GLN A C 1
ATOM 3069 O O . GLN A 1 416 ? -6.218 -3.231 -22.689 1.00 67.81 416 GLN A O 1
ATOM 3074 N N . SER A 1 417 ? -5.895 -4.230 -20.704 1.00 63.19 417 SER A N 1
ATOM 3075 C CA . SER A 1 417 ? -7.186 -3.796 -20.166 1.00 63.19 417 SER A CA 1
ATOM 3076 C C . SER A 1 417 ? -7.199 -2.328 -19.768 1.00 63.19 417 SER A C 1
ATOM 3078 O O . SER A 1 417 ? -8.281 -1.802 -19.497 1.00 63.19 417 SER A O 1
ATOM 3080 N N . LYS A 1 418 ? -6.041 -1.654 -19.761 1.00 71.00 418 LYS A N 1
ATOM 3081 C CA . LYS A 1 418 ? -5.902 -0.261 -19.336 1.00 71.00 418 LYS A CA 1
ATOM 3082 C C . LYS A 1 418 ? -6.483 -0.092 -17.938 1.00 71.00 418 LYS A C 1
ATOM 3084 O O . LYS A 1 418 ? -7.356 0.748 -17.726 1.00 71.00 418 LYS A O 1
ATOM 3089 N N . THR A 1 419 ? -6.018 -0.924 -17.009 1.00 69.06 419 THR A N 1
ATOM 3090 C CA . THR A 1 419 ? -6.447 -0.900 -15.610 1.00 69.06 419 THR A CA 1
ATOM 3091 C C . THR A 1 419 ? -5.266 -0.880 -14.664 1.00 69.06 419 THR A C 1
ATOM 3093 O O . THR A 1 419 ? -4.206 -1.435 -14.940 1.00 69.06 419 THR A O 1
ATOM 3096 N N . LEU A 1 420 ? -5.473 -0.235 -13.523 1.00 78.88 420 LEU A N 1
ATOM 3097 C CA . LEU A 1 420 ? -4.614 -0.394 -12.365 1.00 78.88 420 LEU A CA 1
ATOM 3098 C C . LEU A 1 420 ? -5.188 -1.517 -11.494 1.00 78.88 420 LEU A C 1
ATOM 3100 O O . LEU A 1 420 ? -6.215 -1.342 -10.834 1.00 78.88 420 LEU A O 1
ATOM 3104 N N . GLN A 1 421 ? -4.529 -2.667 -11.501 1.00 80.62 421 GLN A N 1
ATOM 3105 C CA . GLN A 1 421 ? -4.918 -3.820 -10.702 1.00 80.62 421 GLN A CA 1
ATOM 3106 C C . GLN A 1 421 ? -4.306 -3.711 -9.307 1.00 80.62 421 GLN A C 1
ATOM 3108 O O . GLN A 1 421 ? -3.111 -3.466 -9.161 1.00 80.62 421 GLN A O 1
ATOM 3113 N N . GLY A 1 422 ? -5.145 -3.869 -8.282 1.00 83.06 422 GLY A N 1
ATOM 3114 C CA . GLY A 1 422 ? -4.710 -4.017 -6.896 1.00 83.06 422 GLY A CA 1
ATOM 3115 C C . GLY A 1 422 ? -4.838 -5.475 -6.484 1.00 83.06 422 GLY A C 1
ATOM 3116 O O . GLY A 1 422 ? -5.946 -5.944 -6.239 1.00 83.06 422 GLY A O 1
ATOM 3117 N N . LEU A 1 423 ? -3.717 -6.182 -6.423 1.00 83.44 423 LEU A N 1
ATOM 3118 C CA . LEU A 1 423 ? -3.649 -7.577 -6.017 1.00 83.44 423 LEU A CA 1
ATOM 3119 C C . LEU A 1 423 ? -3.644 -7.670 -4.495 1.00 83.44 423 LEU A C 1
ATOM 3121 O O . LEU A 1 423 ? -2.619 -7.445 -3.855 1.00 83.44 423 LEU A O 1
ATOM 3125 N N . ASP A 1 424 ? -4.810 -7.975 -3.927 1.00 82.31 424 ASP A N 1
ATOM 3126 C CA . ASP A 1 424 ? -4.976 -8.254 -2.502 1.00 82.31 424 ASP A CA 1
ATOM 3127 C C . ASP A 1 424 ? -4.481 -9.661 -2.186 1.00 82.31 424 ASP A C 1
ATOM 3129 O O . ASP A 1 424 ? -5.005 -10.649 -2.703 1.00 82.31 424 ASP A O 1
ATOM 3133 N N . GLU A 1 425 ? -3.494 -9.768 -1.305 1.00 79.50 425 GLU A N 1
ATOM 3134 C CA . GLU A 1 425 ? -2.885 -11.049 -0.967 1.00 79.50 425 GLU A CA 1
ATOM 3135 C C . GLU A 1 425 ? -3.856 -12.116 -0.447 1.00 79.50 425 GLU A C 1
ATOM 3137 O O . GLU A 1 425 ? -3.603 -13.317 -0.560 1.00 79.50 425 GLU A O 1
ATOM 3142 N N . ARG A 1 426 ? -4.982 -11.710 0.141 1.00 77.38 426 ARG A N 1
ATOM 3143 C CA . ARG A 1 426 ? -5.951 -12.648 0.709 1.00 77.38 426 ARG A CA 1
ATOM 3144 C C . ARG A 1 426 ? -6.685 -13.392 -0.394 1.00 77.38 426 ARG A C 1
ATOM 3146 O O . ARG A 1 426 ? -7.090 -14.532 -0.184 1.00 77.38 426 ARG A O 1
ATOM 3153 N N . THR A 1 427 ? -6.761 -12.814 -1.593 1.00 74.62 427 THR A N 1
ATOM 3154 C CA . THR A 1 427 ? -7.260 -13.515 -2.783 1.00 74.62 427 THR A CA 1
ATOM 3155 C C . THR A 1 427 ? -6.366 -14.698 -3.153 1.00 74.62 427 THR A C 1
ATOM 3157 O O . THR A 1 427 ? -6.879 -15.727 -3.594 1.00 74.62 427 THR A O 1
ATOM 3160 N N . CYS A 1 428 ? -5.061 -14.643 -2.867 1.00 72.75 428 CYS A N 1
ATOM 3161 C CA . CYS A 1 428 ? -4.170 -15.784 -3.060 1.00 72.75 428 CYS A CA 1
ATOM 3162 C C . CYS A 1 428 ? -4.573 -16.972 -2.173 1.00 72.75 428 CYS A C 1
ATOM 3164 O O . CYS A 1 428 ? -4.453 -18.117 -2.594 1.00 72.75 428 CYS A O 1
ATOM 3166 N N . ARG A 1 429 ? -5.149 -16.726 -0.985 1.00 69.75 429 ARG A N 1
ATOM 3167 C CA . ARG A 1 429 ? -5.635 -17.779 -0.066 1.00 69.75 429 ARG A CA 1
ATOM 3168 C C . ARG A 1 429 ? -6.897 -18.495 -0.553 1.00 69.75 429 ARG A C 1
ATOM 3170 O O . ARG A 1 429 ? -7.237 -19.565 -0.051 1.00 69.75 429 ARG A O 1
ATOM 3177 N N . THR A 1 430 ? -7.587 -17.900 -1.523 1.00 61.41 430 THR A N 1
ATOM 3178 C CA . THR A 1 430 ? -8.782 -18.475 -2.158 1.00 61.41 430 THR A CA 1
ATOM 3179 C C . THR A 1 430 ? -8.440 -19.371 -3.348 1.00 61.41 430 THR A C 1
ATOM 3181 O O . THR A 1 430 ? -9.309 -20.092 -3.837 1.00 61.41 430 THR A O 1
ATOM 3184 N N . ALA A 1 431 ? -7.183 -19.354 -3.811 1.00 58.28 431 ALA A N 1
ATOM 3185 C CA . ALA A 1 431 ? -6.746 -20.175 -4.928 1.00 58.28 431 ALA A CA 1
ATOM 3186 C C . ALA A 1 431 ? -6.837 -21.661 -4.552 1.00 58.28 431 ALA A C 1
ATOM 3188 O O . ALA A 1 431 ? -6.148 -22.135 -3.649 1.00 58.28 431 ALA A O 1
ATOM 3189 N N . GLN A 1 432 ? -7.698 -22.404 -5.250 1.00 51.69 432 GLN A N 1
ATOM 3190 C CA . GLN A 1 432 ? -7.686 -23.862 -5.184 1.00 51.69 432 GLN A CA 1
ATOM 3191 C C . GLN A 1 432 ? -6.323 -24.347 -5.679 1.00 51.69 432 GLN A C 1
ATOM 3193 O O . GLN A 1 432 ? -5.871 -23.943 -6.747 1.00 51.69 432 GLN A O 1
ATOM 3198 N N . THR A 1 433 ? -5.661 -25.184 -4.886 1.00 43.81 433 THR A N 1
ATOM 3199 C CA . THR A 1 433 ? -4.341 -25.742 -5.190 1.00 43.81 433 THR A CA 1
ATOM 3200 C C . THR A 1 433 ? -4.396 -26.473 -6.541 1.00 43.81 433 THR A C 1
ATOM 3202 O O . THR A 1 433 ? -5.117 -27.470 -6.643 1.00 43.81 433 THR A O 1
ATOM 3205 N N . PRO A 1 434 ? -3.674 -26.041 -7.592 1.00 46.44 434 PRO A N 1
ATOM 3206 C CA . PRO A 1 434 ? -3.469 -26.882 -8.759 1.00 46.44 434 PRO A CA 1
ATOM 3207 C C . PRO A 1 434 ? -2.463 -27.992 -8.430 1.00 46.44 434 PRO A C 1
ATOM 3209 O O . PRO A 1 434 ? -1.738 -27.939 -7.435 1.00 46.44 434 PRO A O 1
ATOM 3212 N N . ALA A 1 435 ? -2.475 -29.030 -9.266 1.00 42.41 435 ALA A N 1
ATOM 3213 C CA . ALA A 1 435 ? -1.843 -30.320 -9.019 1.00 42.41 435 ALA A CA 1
ATOM 3214 C C . ALA A 1 435 ? -0.339 -30.236 -8.640 1.00 42.41 435 ALA A C 1
ATOM 3216 O O . ALA A 1 435 ? 0.411 -29.492 -9.266 1.00 42.41 435 ALA A O 1
ATOM 3217 N N . PRO A 1 436 ? 0.128 -31.057 -7.680 1.00 40.62 436 PRO A N 1
ATOM 3218 C CA . PRO A 1 436 ? 1.437 -30.939 -7.017 1.00 40.62 436 PRO A CA 1
ATOM 3219 C C . PRO A 1 436 ? 2.693 -31.300 -7.849 1.00 40.62 436 PRO A C 1
ATOM 3221 O O . PRO A 1 436 ? 3.733 -31.575 -7.262 1.00 40.62 436 PRO A O 1
ATOM 3224 N N . ASN A 1 437 ? 2.653 -31.309 -9.188 1.00 42.00 437 ASN A N 1
ATOM 3225 C CA . ASN A 1 437 ? 3.701 -31.955 -10.005 1.00 42.00 437 ASN A CA 1
ATOM 3226 C C . ASN A 1 437 ? 4.444 -31.065 -11.021 1.00 42.00 437 ASN A C 1
ATOM 3228 O O . ASN A 1 437 ? 5.050 -31.586 -11.957 1.00 42.00 437 ASN A O 1
ATOM 3232 N N . THR A 1 438 ? 4.470 -29.746 -10.849 1.00 44.25 438 THR A N 1
ATOM 3233 C CA . THR A 1 438 ? 5.197 -28.831 -11.749 1.00 44.25 438 THR A CA 1
ATOM 3234 C C . THR A 1 438 ? 6.121 -27.927 -10.932 1.00 44.25 438 THR A C 1
ATOM 3236 O O . THR A 1 438 ? 5.703 -26.980 -10.282 1.00 44.25 438 THR A O 1
ATOM 3239 N N . THR A 1 439 ? 7.410 -28.266 -10.912 1.00 40.09 439 THR A N 1
ATOM 3240 C CA . THR A 1 439 ? 8.427 -27.717 -9.993 1.00 40.09 439 THR A CA 1
ATOM 3241 C C . THR A 1 439 ? 9.127 -26.443 -10.477 1.00 40.09 439 THR A C 1
ATOM 3243 O O . THR A 1 439 ? 10.068 -25.988 -9.835 1.00 40.09 439 THR A O 1
ATOM 3246 N N . LYS A 1 440 ? 8.704 -25.845 -11.594 1.00 43.69 440 LYS A N 1
ATOM 3247 C CA . LYS A 1 440 ? 9.215 -24.549 -12.064 1.00 43.69 440 LYS A CA 1
ATOM 3248 C C . LYS A 1 440 ? 8.081 -23.766 -12.710 1.00 43.69 440 LYS A C 1
ATOM 3250 O O . LYS A 1 440 ? 7.677 -24.076 -13.827 1.00 43.69 440 LYS A O 1
ATOM 3255 N N . TYR A 1 441 ? 7.587 -22.758 -12.003 1.00 48.81 441 TYR A N 1
ATOM 3256 C CA . TYR A 1 441 ? 6.681 -21.765 -12.559 1.00 48.81 441 TYR A CA 1
ATOM 3257 C C . TYR A 1 441 ? 7.394 -20.426 -12.641 1.00 48.81 441 TYR A C 1
ATOM 3259 O O . TYR A 1 441 ? 7.993 -19.970 -11.674 1.00 48.81 441 TYR A O 1
ATOM 3267 N N . SER A 1 442 ? 7.305 -19.817 -13.816 1.00 55.03 442 SER A N 1
ATOM 3268 C CA . SER A 1 442 ? 7.616 -18.414 -14.043 1.00 55.03 442 SER A CA 1
ATOM 3269 C C . SER A 1 442 ? 6.291 -17.692 -14.249 1.00 55.03 442 SER A C 1
ATOM 3271 O O . SER A 1 442 ? 5.416 -18.224 -14.938 1.00 55.03 442 SER A O 1
ATOM 3273 N N . CYS A 1 443 ? 6.163 -16.459 -13.759 1.00 60.38 443 CYS A N 1
ATOM 3274 C CA . CYS A 1 443 ? 5.020 -15.583 -14.057 1.00 60.38 443 CYS A CA 1
ATOM 3275 C C . CYS A 1 443 ? 4.826 -15.321 -15.572 1.00 60.38 443 CYS A C 1
ATOM 3277 O O . CYS A 1 443 ? 3.830 -14.730 -15.986 1.00 60.38 443 CYS A O 1
ATOM 3279 N N . SER A 1 444 ? 5.773 -15.785 -16.399 1.00 51.34 444 SER A N 1
ATOM 3280 C CA . SER A 1 444 ? 5.789 -15.741 -17.866 1.00 51.34 444 SER A CA 1
ATOM 3281 C C . SER A 1 444 ? 5.169 -16.971 -18.562 1.00 51.34 444 SER A C 1
ATOM 3283 O O . SER A 1 444 ? 4.886 -16.902 -19.761 1.00 51.34 444 SER A O 1
ATOM 3285 N N . ALA A 1 445 ? 4.999 -18.108 -17.869 1.00 45.88 445 ALA A N 1
ATOM 3286 C CA . ALA A 1 445 ? 4.616 -19.391 -18.471 1.00 45.88 445 ALA A CA 1
ATOM 3287 C C . ALA A 1 445 ? 3.200 -19.803 -18.036 1.00 45.88 445 ALA A C 1
ATOM 3289 O O . ALA A 1 445 ? 2.938 -20.020 -16.859 1.00 45.88 445 ALA A O 1
ATOM 3290 N N . GLY A 1 446 ? 2.274 -19.902 -18.995 1.00 43.00 446 GLY A N 1
ATOM 3291 C CA . GLY A 1 446 ? 0.819 -20.017 -18.801 1.00 43.00 446 GLY A CA 1
ATOM 3292 C C . GLY A 1 446 ? 0.267 -21.298 -18.159 1.00 43.00 446 GLY A C 1
ATOM 3293 O O . GLY A 1 446 ? -0.824 -21.723 -18.532 1.00 43.00 446 GLY A O 1
ATOM 3294 N N . ALA A 1 447 ? 0.966 -21.915 -17.212 1.00 43.41 447 ALA A N 1
ATOM 3295 C CA . ALA A 1 447 ? 0.425 -23.000 -16.407 1.00 43.41 447 ALA A CA 1
ATOM 3296 C C . ALA A 1 447 ? -0.221 -22.435 -15.111 1.00 43.41 447 ALA A C 1
ATOM 3298 O O . ALA A 1 447 ? 0.215 -21.398 -14.607 1.00 43.41 447 ALA A O 1
ATOM 3299 N N . PRO A 1 448 ? -1.266 -23.081 -14.555 1.00 45.41 448 PRO A N 1
ATOM 3300 C CA . PRO A 1 448 ? -1.921 -22.623 -13.329 1.00 45.41 448 PRO A CA 1
ATOM 3301 C C . PRO A 1 448 ? -0.955 -22.764 -12.145 1.00 45.41 448 PRO A C 1
ATOM 3303 O O . PRO A 1 448 ? -0.536 -23.878 -11.827 1.00 45.41 448 PRO A O 1
ATOM 3306 N N . GLY A 1 449 ? -0.563 -21.632 -11.556 1.00 46.56 449 GLY A N 1
ATOM 3307 C CA . GLY A 1 449 ? 0.363 -21.561 -10.424 1.00 46.56 449 GLY A CA 1
ATOM 3308 C C . GLY A 1 449 ? -0.292 -21.958 -9.103 1.00 46.56 449 GLY A C 1
ATOM 3309 O O . GLY A 1 449 ? -1.513 -21.889 -8.948 1.00 46.56 449 GLY A O 1
ATOM 3310 N N . THR A 1 450 ? 0.522 -22.385 -8.143 1.00 51.69 450 THR A N 1
ATOM 3311 C CA . THR A 1 450 ? 0.049 -22.685 -6.789 1.00 51.69 450 THR A CA 1
ATOM 3312 C C . THR A 1 450 ? -0.245 -21.396 -6.016 1.00 51.69 450 THR A C 1
ATOM 3314 O O . THR A 1 450 ? 0.174 -20.306 -6.402 1.00 51.69 450 THR A O 1
ATOM 3317 N N . GLN A 1 451 ? -0.948 -21.498 -4.885 1.00 52.03 451 GLN A N 1
ATOM 3318 C CA . GLN A 1 451 ? -1.184 -20.375 -3.963 1.00 52.03 451 GLN A CA 1
ATOM 3319 C C . GLN A 1 451 ? 0.110 -19.624 -3.576 1.00 52.03 451 GLN A C 1
ATOM 3321 O O . GLN A 1 451 ? 0.055 -18.420 -3.322 1.00 52.03 451 GLN A O 1
ATOM 3326 N N . LEU A 1 452 ? 1.258 -20.316 -3.555 1.00 56.09 452 LEU A N 1
ATOM 3327 C CA . LEU A 1 452 ? 2.574 -19.747 -3.242 1.00 56.09 452 LEU A CA 1
ATOM 3328 C C . LEU A 1 452 ? 3.089 -18.781 -4.322 1.00 56.09 452 LEU A C 1
ATOM 3330 O O . LEU A 1 452 ? 3.859 -17.883 -3.999 1.00 56.09 452 LEU A O 1
ATOM 3334 N N . ASP A 1 453 ? 2.620 -18.902 -5.565 1.00 67.62 453 ASP A N 1
ATOM 3335 C CA . ASP A 1 453 ? 3.132 -18.135 -6.710 1.00 67.62 453 ASP A CA 1
ATOM 3336 C C . ASP A 1 453 ? 2.358 -16.826 -6.951 1.00 67.62 453 ASP A C 1
ATOM 3338 O O . ASP A 1 453 ? 2.840 -15.911 -7.618 1.00 67.62 453 ASP A O 1
ATOM 3342 N N . CYS A 1 454 ? 1.163 -16.699 -6.369 1.00 75.12 454 CYS A N 1
ATOM 3343 C CA . CYS A 1 454 ? 0.259 -15.566 -6.579 1.00 75.12 454 CYS A CA 1
ATOM 3344 C C . CYS A 1 454 ? 0.872 -14.212 -6.171 1.00 75.12 454 CYS A C 1
ATOM 3346 O O . CYS A 1 454 ? 0.879 -13.263 -6.958 1.00 75.12 454 CYS A O 1
ATOM 3348 N N . LEU A 1 455 ? 1.418 -14.125 -4.954 1.00 78.12 455 LEU A N 1
ATOM 3349 C CA . LEU A 1 455 ? 2.025 -12.900 -4.429 1.00 78.12 455 LEU A CA 1
ATOM 3350 C C . LEU A 1 455 ? 3.368 -12.549 -5.085 1.00 78.12 455 LEU A C 1
ATOM 3352 O O . LEU A 1 455 ? 3.517 -11.396 -5.502 1.00 78.12 455 LEU A O 1
ATOM 3356 N N . PRO A 1 456 ? 4.321 -13.496 -5.225 1.00 81.56 456 PRO A N 1
ATOM 3357 C CA . PRO A 1 456 ? 5.546 -13.263 -5.982 1.00 81.56 456 PRO A CA 1
ATOM 3358 C C . PRO A 1 456 ? 5.274 -12.714 -7.381 1.00 81.56 456 PRO A C 1
ATOM 3360 O O . PRO A 1 456 ? 5.892 -11.725 -7.762 1.00 81.56 456 PRO A O 1
ATOM 3363 N N . CYS A 1 457 ? 4.295 -13.272 -8.104 1.00 81.00 457 CYS A N 1
ATOM 3364 C CA . CYS A 1 457 ? 3.944 -12.782 -9.434 1.00 81.00 457 CYS A CA 1
ATOM 3365 C C . CYS A 1 457 ? 3.312 -11.397 -9.431 1.00 81.00 457 CYS A C 1
ATOM 3367 O O . CYS A 1 457 ? 3.586 -10.610 -10.332 1.00 81.00 457 CYS A O 1
ATOM 3369 N N . GLY A 1 458 ? 2.511 -11.059 -8.419 1.00 84.50 458 GLY A N 1
ATOM 3370 C CA . GLY A 1 458 ? 2.007 -9.698 -8.272 1.00 84.50 458 GLY A CA 1
ATOM 3371 C C . GLY A 1 458 ? 3.130 -8.681 -8.087 1.00 84.50 458 GLY A C 1
ATOM 3372 O O . GLY A 1 458 ? 3.152 -7.650 -8.758 1.00 84.50 458 GLY A O 1
ATOM 3373 N N . VAL A 1 459 ? 4.100 -8.995 -7.225 1.00 86.19 459 VAL A N 1
ATOM 3374 C CA . VAL A 1 459 ? 5.286 -8.156 -7.005 1.00 86.19 459 VAL A CA 1
ATOM 3375 C C . VAL A 1 459 ? 6.139 -8.073 -8.272 1.00 86.19 459 VAL A C 1
ATOM 3377 O O . VAL A 1 459 ? 6.480 -6.974 -8.698 1.00 86.19 459 VAL A O 1
ATOM 3380 N N . ALA A 1 460 ? 6.415 -9.202 -8.927 1.00 82.69 460 ALA A N 1
ATOM 3381 C CA . ALA A 1 460 ? 7.167 -9.248 -10.180 1.00 82.69 460 ALA A CA 1
ATOM 3382 C C . ALA A 1 460 ? 6.461 -8.509 -11.330 1.00 82.69 460 ALA A C 1
ATOM 3384 O O . ALA A 1 460 ? 7.131 -7.993 -12.213 1.00 82.69 460 ALA A O 1
ATOM 3385 N N . ALA A 1 461 ? 5.130 -8.407 -11.316 1.00 84.50 461 ALA A N 1
ATOM 3386 C CA . ALA A 1 461 ? 4.343 -7.611 -12.261 1.00 84.50 461 ALA A CA 1
ATOM 3387 C C . ALA A 1 461 ? 4.295 -6.117 -11.915 1.00 84.50 461 ALA A C 1
ATOM 3389 O O . ALA A 1 461 ? 3.965 -5.294 -12.765 1.00 84.50 461 ALA A O 1
ATOM 3390 N N . SER A 1 462 ? 4.615 -5.755 -10.675 1.00 87.44 462 SER A N 1
ATOM 3391 C CA . SER A 1 462 ? 4.571 -4.380 -10.187 1.00 87.44 462 SER A CA 1
ATOM 3392 C C . SER A 1 462 ? 5.877 -3.618 -10.395 1.00 87.44 462 SER A C 1
ATOM 3394 O O . SER A 1 462 ? 5.854 -2.417 -10.181 1.00 87.44 462 SER A O 1
ATOM 3396 N N . VAL A 1 463 ? 6.985 -4.263 -10.765 1.00 81.19 463 VAL A N 1
ATOM 3397 C CA . VAL A 1 463 ? 8.327 -3.647 -10.901 1.00 81.19 463 VAL A CA 1
ATOM 3398 C C . VAL A 1 463 ? 8.751 -3.304 -12.349 1.00 81.19 463 VAL A C 1
ATOM 3400 O O . VAL A 1 463 ? 9.448 -2.306 -12.531 1.00 81.19 463 VAL A O 1
ATOM 3403 N N . PRO A 1 464 ? 8.385 -4.075 -13.394 1.00 78.62 464 PRO A N 1
ATOM 3404 C CA . PRO A 1 464 ? 8.925 -3.897 -14.739 1.00 78.62 464 PRO A CA 1
ATOM 3405 C C . PRO A 1 464 ? 8.627 -2.527 -15.347 1.00 78.62 464 PRO A C 1
ATOM 3407 O O . PRO A 1 464 ? 7.476 -2.189 -15.635 1.00 78.62 464 PRO A O 1
ATOM 3410 N N . ASN A 1 465 ? 9.689 -1.765 -15.618 1.00 75.50 465 ASN A N 1
ATOM 3411 C CA . ASN A 1 465 ? 9.604 -0.539 -16.401 1.00 75.50 465 ASN A CA 1
ATOM 3412 C C . ASN A 1 465 ? 9.354 -0.888 -17.881 1.00 75.50 465 ASN A C 1
ATOM 3414 O O . ASN A 1 465 ? 10.123 -1.675 -18.444 1.00 75.50 465 ASN A O 1
ATOM 3418 N N . PRO A 1 466 ? 8.352 -0.280 -18.543 1.00 71.81 466 PRO A N 1
ATOM 3419 C CA . PRO A 1 466 ? 7.967 -0.623 -19.911 1.00 71.81 466 PRO A CA 1
ATOM 3420 C C . PRO A 1 466 ? 9.048 -0.374 -20.970 1.00 71.81 466 PRO A C 1
ATOM 3422 O O . PRO A 1 466 ? 8.924 -0.888 -22.077 1.00 71.81 466 PRO A O 1
ATOM 3425 N N . LEU A 1 467 ? 10.093 0.406 -20.667 1.00 67.69 467 LEU A N 1
ATOM 3426 C CA . LEU A 1 467 ? 11.219 0.625 -21.583 1.00 67.69 467 LEU A CA 1
ATOM 3427 C C . LEU A 1 467 ? 12.340 -0.404 -21.434 1.00 67.69 467 LEU A C 1
ATOM 3429 O O . LEU A 1 467 ? 13.094 -0.618 -22.381 1.00 67.69 467 LEU A O 1
ATOM 3433 N N . PHE A 1 468 ? 12.481 -0.998 -20.250 1.00 66.94 468 PHE A N 1
ATOM 3434 C CA . PHE A 1 468 ? 13.660 -1.792 -19.903 1.00 66.94 468 PHE A CA 1
ATOM 3435 C C . PHE A 1 468 ? 13.352 -3.266 -19.720 1.00 66.94 468 PHE A C 1
ATOM 3437 O O . PHE A 1 468 ? 14.216 -4.086 -20.004 1.00 66.94 468 PHE A O 1
ATOM 3444 N N . ALA A 1 469 ? 12.143 -3.622 -19.286 1.00 72.19 469 ALA A N 1
ATOM 3445 C CA . ALA A 1 469 ? 11.835 -4.987 -18.903 1.00 72.19 469 ALA A CA 1
ATOM 3446 C C . ALA A 1 469 ? 10.571 -5.534 -19.551 1.00 72.19 469 ALA A C 1
ATOM 3448 O O . ALA A 1 469 ? 9.589 -4.827 -19.783 1.00 72.19 469 ALA A O 1
ATOM 3449 N N . ARG A 1 470 ? 10.598 -6.844 -19.800 1.00 74.31 470 ARG A N 1
ATOM 3450 C CA . ARG A 1 470 ? 9.434 -7.581 -20.281 1.00 74.31 470 ARG A CA 1
ATOM 3451 C C . ARG A 1 470 ? 8.341 -7.600 -19.215 1.00 74.31 470 ARG A C 1
ATOM 3453 O O . ARG A 1 470 ? 8.587 -7.988 -18.076 1.00 74.31 470 ARG A O 1
ATOM 3460 N N . ALA A 1 471 ? 7.122 -7.254 -19.617 1.00 74.81 471 ALA A N 1
ATOM 3461 C CA . ALA A 1 471 ? 5.943 -7.444 -18.785 1.00 74.81 471 ALA A CA 1
ATOM 3462 C C . ALA A 1 471 ? 5.656 -8.936 -18.558 1.00 74.81 471 ALA A C 1
ATOM 3464 O O . ALA A 1 471 ? 5.597 -9.700 -19.533 1.00 74.81 471 ALA A O 1
ATOM 3465 N N . PRO A 1 472 ? 5.374 -9.356 -17.313 1.00 76.75 472 PRO A N 1
ATOM 3466 C CA . PRO A 1 472 ? 4.620 -10.569 -17.062 1.00 76.75 472 PRO A CA 1
ATOM 3467 C C . PRO A 1 472 ? 3.306 -10.532 -17.836 1.00 76.75 472 PRO A C 1
ATOM 3469 O O . PRO A 1 472 ? 2.645 -9.495 -17.951 1.00 76.75 472 PRO A O 1
ATOM 3472 N N . ASN A 1 473 ? 2.926 -11.678 -18.388 1.00 75.31 473 ASN A N 1
ATOM 3473 C CA . ASN A 1 473 ? 1.715 -11.808 -19.193 1.00 75.31 473 ASN A CA 1
ATOM 3474 C C . ASN A 1 473 ? 0.531 -12.369 -18.395 1.00 75.31 473 ASN A C 1
ATOM 3476 O O . ASN A 1 473 ? -0.562 -12.541 -18.941 1.00 75.31 473 ASN A O 1
ATOM 3480 N N . ARG A 1 474 ? 0.749 -12.688 -17.115 1.00 76.44 474 ARG A N 1
ATOM 3481 C CA . ARG A 1 474 ? -0.261 -13.268 -16.241 1.00 76.44 474 ARG A CA 1
ATOM 3482 C C . ARG A 1 474 ? -0.053 -12.852 -14.787 1.00 76.44 474 ARG A C 1
ATOM 3484 O O . ARG A 1 474 ? 1.062 -12.907 -14.280 1.00 76.44 474 ARG A O 1
ATOM 3491 N N . ILE A 1 475 ? -1.143 -12.501 -14.111 1.00 78.81 475 ILE A N 1
ATOM 3492 C CA . ILE A 1 475 ? -1.198 -12.325 -12.650 1.00 78.81 475 ILE A CA 1
ATOM 3493 C C . ILE A 1 475 ? -2.390 -13.087 -12.082 1.00 78.81 475 ILE A C 1
ATOM 3495 O O . ILE A 1 475 ? -3.317 -13.438 -12.808 1.00 78.81 475 ILE A O 1
ATOM 3499 N N . TRP A 1 476 ? -2.409 -13.327 -10.777 1.00 77.38 476 TRP A N 1
ATOM 3500 C CA . TRP A 1 476 ? -3.546 -13.964 -10.122 1.00 77.38 476 TRP A CA 1
ATOM 3501 C C . TRP A 1 476 ? -4.359 -12.952 -9.316 1.00 77.38 476 TRP A C 1
ATOM 3503 O O . TRP A 1 476 ? -3.893 -12.470 -8.291 1.00 77.38 476 TRP A O 1
ATOM 3513 N N . SER A 1 477 ? -5.587 -12.660 -9.757 1.00 72.50 477 SER A N 1
ATOM 3514 C CA . SER A 1 477 ? -6.523 -11.773 -9.041 1.00 72.50 477 SER A CA 1
ATOM 3515 C C . SER A 1 477 ? -7.521 -12.526 -8.141 1.00 72.50 477 SER A C 1
ATOM 3517 O O . SER A 1 477 ? -8.252 -11.928 -7.351 1.00 72.50 477 SER A O 1
ATOM 3519 N N . GLY A 1 478 ? -7.604 -13.851 -8.308 1.00 71.31 478 GLY A N 1
ATOM 3520 C CA . GLY A 1 478 ? -8.633 -14.704 -7.714 1.00 71.31 478 GLY A CA 1
ATOM 3521 C C . GLY A 1 478 ? -9.992 -14.686 -8.427 1.00 71.31 478 GLY A C 1
ATOM 3522 O O . GLY A 1 478 ? -10.844 -15.496 -8.083 1.00 71.31 478 GLY A O 1
ATOM 3523 N N . VAL A 1 479 ? -10.205 -13.841 -9.445 1.00 70.38 479 VAL A N 1
ATOM 3524 C CA . VAL A 1 479 ? -11.444 -13.869 -10.250 1.00 70.38 479 VAL A CA 1
ATOM 3525 C C . VAL A 1 479 ? -11.487 -15.085 -11.170 1.00 70.38 479 VAL A C 1
ATOM 3527 O O . VAL A 1 479 ? -12.530 -15.731 -11.288 1.00 70.38 479 VAL A O 1
ATOM 3530 N N . ARG A 1 480 ? -10.365 -15.421 -11.814 1.00 74.38 480 ARG A N 1
ATOM 3531 C CA . ARG A 1 480 ? -10.233 -16.627 -12.637 1.00 74.38 480 ARG A CA 1
ATOM 3532 C C . ARG A 1 480 ? -9.325 -17.658 -11.981 1.00 74.38 480 ARG A C 1
ATOM 3534 O O . ARG A 1 480 ? -8.216 -17.345 -11.561 1.00 74.38 480 ARG A O 1
ATOM 3541 N N . ALA A 1 481 ? -9.745 -18.923 -12.033 1.00 69.94 481 ALA A N 1
ATOM 3542 C CA . ALA A 1 481 ? -8.954 -20.068 -11.574 1.00 69.94 481 ALA A CA 1
ATOM 3543 C C . ALA A 1 481 ? -7.673 -20.321 -12.398 1.00 69.94 481 ALA A C 1
ATOM 3545 O O . ALA A 1 481 ? -6.858 -21.164 -12.044 1.00 69.94 481 ALA A O 1
ATOM 3546 N N . THR A 1 482 ? -7.492 -19.627 -13.519 1.00 69.56 482 THR A N 1
ATOM 3547 C CA . THR A 1 482 ? -6.271 -19.682 -14.336 1.00 69.56 482 THR A CA 1
ATOM 3548 C C . THR A 1 482 ? -5.386 -18.452 -14.149 1.00 69.56 482 THR A C 1
ATOM 3550 O O . THR A 1 482 ? -4.357 -18.344 -14.809 1.00 69.56 482 THR A O 1
ATOM 3553 N N . GLY A 1 483 ? -5.803 -17.482 -13.334 1.00 74.25 483 GLY A N 1
ATOM 3554 C CA . GLY A 1 483 ? -5.256 -16.131 -13.355 1.00 74.25 483 GLY A CA 1
ATOM 3555 C C . GLY A 1 483 ? -5.687 -15.332 -14.588 1.00 74.25 483 GLY A C 1
ATOM 3556 O O . GLY A 1 483 ? -6.307 -15.854 -15.525 1.00 74.25 483 GLY A O 1
ATOM 3557 N N . GLU A 1 484 ? -5.337 -14.055 -14.561 1.00 76.06 484 GLU A N 1
ATOM 3558 C CA . GLU A 1 484 ? -5.688 -13.040 -15.542 1.00 76.06 484 GLU A CA 1
ATOM 3559 C C . GLU A 1 484 ? -4.566 -12.875 -16.555 1.00 76.06 484 GLU A C 1
ATOM 3561 O O . GLU A 1 484 ? -3.428 -12.596 -16.180 1.00 76.06 484 GLU A O 1
ATOM 3566 N N . ALA A 1 485 ? -4.884 -13.054 -17.835 1.00 77.62 485 ALA A N 1
ATOM 3567 C CA . ALA A 1 485 ? -3.958 -12.754 -18.918 1.00 77.62 485 ALA A CA 1
ATOM 3568 C C . ALA A 1 485 ? -3.924 -11.238 -19.168 1.00 77.62 485 ALA A C 1
ATOM 3570 O O . ALA A 1 485 ? -4.963 -10.582 -19.098 1.00 77.62 485 ALA A O 1
ATOM 3571 N N . GLY A 1 486 ? -2.747 -10.697 -19.466 1.00 76.25 486 GLY A N 1
ATOM 3572 C CA . GLY A 1 486 ? -2.565 -9.268 -19.707 1.00 76.25 486 GLY A CA 1
ATOM 3573 C C . GLY A 1 486 ? -1.138 -8.918 -20.105 1.00 76.25 486 GLY A C 1
ATOM 3574 O O . GLY A 1 486 ? -0.350 -9.778 -20.497 1.00 76.25 486 GLY A O 1
ATOM 3575 N N . SER A 1 487 ? -0.787 -7.640 -20.022 1.00 79.12 487 SER A N 1
ATOM 3576 C CA . SER A 1 487 ? 0.606 -7.188 -20.100 1.00 79.12 487 SER A CA 1
ATOM 3577 C C . SER A 1 487 ? 0.845 -6.211 -18.967 1.00 79.12 487 SER A C 1
ATOM 3579 O O . SER A 1 487 ? 0.478 -5.033 -19.049 1.00 79.12 487 SER A O 1
ATOM 3581 N N . PHE A 1 488 ? 1.401 -6.763 -17.894 1.00 81.81 488 PHE A N 1
ATOM 3582 C CA . PHE A 1 488 ? 1.501 -6.122 -16.599 1.00 81.81 488 PHE A CA 1
ATOM 3583 C C . PHE A 1 488 ? 2.852 -5.434 -16.444 1.00 81.81 488 PHE A C 1
ATOM 3585 O O . PHE A 1 488 ? 3.904 -6.052 -16.581 1.00 81.81 488 PHE A O 1
ATOM 3592 N N . PHE A 1 489 ? 2.803 -4.141 -16.173 1.00 84.31 489 PHE A N 1
ATOM 3593 C CA . PHE A 1 489 ? 3.964 -3.296 -15.952 1.00 84.31 489 PHE A CA 1
ATOM 3594 C C . PHE A 1 489 ? 3.871 -2.636 -14.585 1.00 84.31 489 PHE A C 1
ATOM 3596 O O . PHE A 1 489 ? 2.856 -2.739 -13.884 1.00 84.31 489 PHE A O 1
ATOM 3603 N N . ASP A 1 490 ? 4.924 -1.899 -14.254 1.00 83.62 490 ASP A N 1
ATOM 3604 C CA . ASP A 1 490 ? 4.992 -1.064 -13.071 1.00 83.62 490 ASP A CA 1
ATOM 3605 C C . ASP A 1 490 ? 3.674 -0.308 -12.815 1.00 83.62 490 ASP A C 1
ATOM 3607 O O . ASP A 1 490 ? 3.167 0.437 -13.663 1.00 83.62 490 ASP A O 1
ATOM 3611 N N . GLY A 1 491 ? 3.097 -0.518 -11.627 1.00 79.88 491 GLY A N 1
ATOM 3612 C CA . GLY A 1 491 ? 1.892 0.182 -11.192 1.00 79.88 491 GLY A CA 1
ATOM 3613 C C . GLY A 1 491 ? 2.085 1.698 -11.119 1.00 79.88 491 GLY A C 1
ATOM 3614 O O . GLY A 1 491 ? 1.108 2.432 -11.265 1.00 79.88 491 GLY A O 1
ATOM 3615 N N . GLY A 1 492 ? 3.330 2.169 -10.973 1.00 77.81 492 GLY A N 1
ATOM 3616 C CA . GLY A 1 492 ? 3.740 3.570 -10.923 1.00 77.81 492 GLY A CA 1
ATOM 3617 C C . GLY A 1 492 ? 3.288 4.355 -12.148 1.00 77.81 492 GLY A C 1
ATOM 3618 O O . GLY A 1 492 ? 2.925 5.522 -12.029 1.00 77.81 492 GLY A O 1
ATOM 3619 N N . LEU A 1 493 ? 3.177 3.686 -13.302 1.00 76.94 493 LEU A N 1
ATOM 3620 C CA . LEU A 1 493 ? 2.662 4.267 -14.546 1.00 76.94 493 LEU A CA 1
ATOM 3621 C C . LEU A 1 493 ? 1.238 4.828 -14.420 1.00 76.94 493 LEU A C 1
ATOM 3623 O O . LEU A 1 493 ? 0.841 5.679 -15.213 1.00 76.94 493 LEU A O 1
ATOM 3627 N N . ARG A 1 494 ? 0.449 4.318 -13.468 1.00 77.44 494 ARG A N 1
ATOM 3628 C CA . ARG A 1 494 ? -0.964 4.684 -13.271 1.00 77.44 494 ARG A CA 1
ATOM 3629 C C . ARG A 1 494 ? -1.292 5.154 -11.864 1.00 77.44 494 ARG A C 1
ATOM 3631 O O . ARG A 1 494 ? -2.205 5.952 -11.692 1.00 77.44 494 ARG A O 1
ATOM 3638 N N . SER A 1 495 ? -0.572 4.651 -10.875 1.00 77.19 495 SER A N 1
ATOM 3639 C CA . SER A 1 495 ? -0.630 5.089 -9.490 1.00 77.19 495 SER A CA 1
ATOM 3640 C C . SER A 1 495 ? 0.794 5.273 -9.032 1.00 77.19 495 SER A C 1
ATOM 3642 O O . SER A 1 495 ? 1.445 4.337 -8.572 1.00 77.19 495 SER A O 1
ATOM 3644 N N . GLY A 1 496 ? 1.287 6.498 -9.217 1.00 75.00 496 GLY A N 1
ATOM 3645 C CA . GLY A 1 496 ? 2.628 6.855 -8.790 1.00 75.00 496 GLY A CA 1
ATOM 3646 C C . GLY A 1 496 ? 2.800 6.598 -7.297 1.00 75.00 496 GLY A C 1
ATOM 3647 O O . GLY A 1 496 ? 3.840 6.116 -6.889 1.00 75.00 496 GLY A O 1
ATOM 3648 N N . LEU A 1 497 ? 1.785 6.856 -6.466 1.00 85.00 497 LEU A N 1
ATOM 3649 C CA . LEU A 1 497 ? 1.854 6.683 -5.016 1.00 85.00 497 LEU A CA 1
ATOM 3650 C C . LEU A 1 497 ? 0.498 6.202 -4.520 1.00 85.00 497 LEU A C 1
ATOM 3652 O O . LEU A 1 497 ? -0.363 7.069 -4.407 1.00 85.00 497 LEU A O 1
ATOM 3656 N N . PRO A 1 498 ? 0.324 4.909 -4.162 1.00 88.31 498 PRO A N 1
ATOM 3657 C CA . PRO A 1 498 ? -0.976 4.255 -3.946 1.00 88.31 498 PRO A CA 1
ATOM 3658 C C . PRO A 1 498 ? -1.741 4.709 -2.681 1.00 88.31 498 PRO A C 1
ATOM 3660 O O . PRO A 1 498 ? -2.390 3.923 -1.989 1.00 88.31 498 PRO A O 1
ATOM 3663 N N . ALA A 1 499 ? -1.667 5.994 -2.337 1.00 88.19 499 ALA A N 1
ATOM 3664 C CA . ALA A 1 499 ? -2.292 6.624 -1.190 1.00 88.19 499 ALA A CA 1
ATOM 3665 C C . ALA A 1 499 ? -3.818 6.557 -1.258 1.00 88.19 499 ALA A C 1
ATOM 3667 O O . ALA A 1 499 ? -4.446 6.336 -0.222 1.00 88.19 499 ALA A O 1
ATOM 3668 N N . LEU A 1 500 ? -4.426 6.688 -2.444 1.00 86.00 500 LEU A N 1
ATOM 3669 C CA . LEU A 1 500 ? -5.870 6.503 -2.577 1.00 86.00 500 LEU A CA 1
ATOM 3670 C C . LEU A 1 500 ? -6.232 5.070 -2.210 1.00 86.00 500 LEU A C 1
ATOM 3672 O O . LEU A 1 500 ? -7.134 4.858 -1.401 1.00 86.00 500 LEU A O 1
ATOM 3676 N N . ARG A 1 501 ? -5.494 4.092 -2.745 1.00 87.69 501 ARG A N 1
ATOM 3677 C CA . ARG A 1 501 ? -5.726 2.681 -2.429 1.00 87.69 501 ARG A CA 1
ATOM 3678 C C . ARG A 1 501 ? -5.574 2.420 -0.926 1.00 87.69 501 ARG A C 1
ATOM 3680 O O . ARG A 1 501 ? -6.418 1.743 -0.343 1.00 87.69 501 ARG A O 1
ATOM 3687 N N . ALA A 1 502 ? -4.568 3.006 -0.277 1.00 89.81 502 ALA A N 1
ATOM 3688 C CA . ALA A 1 502 ? -4.392 2.906 1.172 1.00 89.81 502 ALA A CA 1
ATOM 3689 C C . ALA A 1 502 ? -5.576 3.505 1.953 1.00 89.81 502 ALA A C 1
ATOM 3691 O O . ALA A 1 502 ? -6.050 2.897 2.915 1.00 89.81 502 ALA A O 1
ATOM 3692 N N . VAL A 1 503 ? -6.102 4.662 1.529 1.00 86.88 503 VAL A N 1
ATOM 3693 C CA . VAL A 1 503 ? -7.311 5.249 2.131 1.00 86.88 503 VAL A CA 1
ATOM 3694 C C . VAL A 1 503 ? -8.515 4.328 1.932 1.00 86.88 503 VAL A C 1
ATOM 3696 O O . VAL A 1 503 ? -9.212 4.058 2.907 1.00 86.88 503 VAL A O 1
ATOM 3699 N N . GLN A 1 504 ? -8.751 3.820 0.717 1.00 84.88 504 GLN A N 1
ATOM 3700 C CA . GLN A 1 504 ? -9.876 2.926 0.402 1.00 84.88 504 GLN A CA 1
ATOM 3701 C C . GLN A 1 504 ? -9.900 1.697 1.317 1.00 84.88 504 GLN A C 1
ATOM 3703 O O . GLN A 1 504 ? -10.959 1.333 1.825 1.00 84.88 504 GLN A O 1
ATOM 3708 N N . LEU A 1 505 ? -8.723 1.116 1.561 1.00 83.94 505 LEU A N 1
ATOM 3709 C CA . LEU A 1 505 ? -8.557 -0.113 2.332 1.00 83.94 505 LEU A CA 1
ATOM 3710 C C . LEU A 1 505 ? -8.482 0.104 3.852 1.00 83.94 505 LEU A C 1
ATOM 3712 O O . LEU A 1 505 ? -8.717 -0.831 4.614 1.00 83.94 505 LEU A O 1
ATOM 3716 N N . SER A 1 506 ? -8.154 1.302 4.330 1.00 84.44 506 SER A N 1
ATOM 3717 C CA . SER A 1 506 ? -8.138 1.591 5.773 1.00 84.44 506 SER A CA 1
ATOM 3718 C C . SER A 1 506 ? -9.532 1.457 6.396 1.00 84.44 506 SER A C 1
ATOM 3720 O O . SER A 1 506 ? -10.515 1.739 5.718 1.00 84.44 506 SER A O 1
ATOM 3722 N N . ALA A 1 507 ? -9.681 1.098 7.674 1.00 76.81 507 ALA A N 1
ATOM 3723 C CA . ALA A 1 507 ? -11.015 1.059 8.285 1.00 76.81 507 ALA A CA 1
ATOM 3724 C C . ALA A 1 507 ? -11.611 2.456 8.513 1.00 76.81 507 ALA A C 1
ATOM 3726 O O . ALA A 1 507 ? -10.913 3.418 8.832 1.00 76.81 507 ALA A O 1
ATOM 3727 N N . ILE A 1 508 ? -12.943 2.543 8.446 1.00 71.12 508 ILE A N 1
ATOM 3728 C CA . ILE A 1 508 ? -13.673 3.725 8.916 1.00 71.12 508 ILE A CA 1
ATOM 3729 C C . ILE A 1 508 ? -13.744 3.701 10.434 1.00 71.12 508 ILE A C 1
ATOM 3731 O O . ILE A 1 508 ? -14.160 2.708 11.042 1.00 71.12 508 ILE A O 1
ATOM 3735 N N . ARG A 1 509 ? -13.387 4.840 11.022 1.00 66.69 509 ARG A N 1
ATOM 3736 C CA . ARG A 1 509 ? -13.488 5.138 12.446 1.00 66.69 509 ARG A CA 1
ATOM 3737 C C . ARG A 1 509 ? -14.905 5.617 12.806 1.00 66.69 509 ARG A C 1
ATOM 3739 O O . ARG A 1 509 ? -15.315 6.688 12.350 1.00 66.69 509 ARG A O 1
ATOM 3746 N N . PRO A 1 510 ? -15.655 4.881 13.647 1.00 56.03 510 PRO A N 1
ATOM 3747 C CA . PRO A 1 510 ? -16.997 5.285 14.081 1.00 56.03 510 PRO A CA 1
ATOM 3748 C C . PRO A 1 510 ? -16.999 6.513 14.998 1.00 56.03 510 PRO A C 1
ATOM 3750 O O . PRO A 1 510 ? -18.029 7.163 15.147 1.00 56.03 510 PRO A O 1
ATOM 3753 N N . ASP A 1 511 ? -15.862 6.824 15.632 1.00 60.31 511 ASP A N 1
ATOM 3754 C CA . ASP A 1 511 ? -15.720 7.934 16.579 1.00 60.31 511 ASP A CA 1
ATOM 3755 C C . ASP A 1 511 ? -15.583 9.305 15.893 1.00 60.31 511 ASP A C 1
ATOM 3757 O O . ASP A 1 511 ? -15.662 10.324 16.578 1.00 60.31 511 ASP A O 1
ATOM 3761 N N . LEU A 1 512 ? -15.446 9.349 14.556 1.00 57.34 512 LEU A N 1
ATOM 3762 C CA . LEU A 1 512 ? -15.574 10.509 13.648 1.00 57.34 512 LEU A CA 1
ATOM 3763 C C . LEU A 1 512 ? -14.700 11.738 13.966 1.00 57.34 512 LEU A C 1
ATOM 3765 O O . LEU A 1 512 ? -14.751 12.732 13.225 1.00 57.34 512 LEU A O 1
ATOM 3769 N N . LYS A 1 513 ? -13.919 11.709 15.049 1.00 61.56 513 LYS A N 1
ATOM 3770 C CA . LYS A 1 513 ? -13.084 12.810 15.545 1.00 61.56 513 LYS A CA 1
ATOM 3771 C C . LYS A 1 513 ? -11.731 12.852 14.851 1.00 61.56 513 LYS A C 1
ATOM 3773 O O . LYS A 1 513 ? -11.243 13.949 14.592 1.00 61.56 513 LYS A O 1
ATOM 3778 N N . GLU A 1 514 ? -11.188 11.700 14.475 1.00 67.06 514 GLU A N 1
ATOM 3779 C CA . GLU A 1 514 ? -9.860 11.584 13.873 1.00 67.06 514 GLU A CA 1
ATOM 3780 C C . GLU A 1 514 ? -9.936 11.002 12.452 1.00 67.06 514 GLU A C 1
ATOM 3782 O O . GLU A 1 514 ? -10.855 10.250 12.136 1.00 67.06 514 GLU A O 1
ATOM 3787 N N . TYR A 1 515 ? -8.993 11.385 11.587 1.00 69.88 515 TYR A N 1
ATOM 3788 C CA . TYR A 1 515 ? -8.902 10.901 10.201 1.00 69.88 515 TYR A CA 1
ATOM 3789 C C . TYR A 1 515 ? -8.349 9.474 10.132 1.00 69.88 515 TYR A C 1
ATOM 3791 O O . TYR A 1 515 ? -7.665 9.033 11.057 1.00 69.88 515 TYR A O 1
ATOM 3799 N N . THR A 1 516 ? -8.532 8.770 9.018 1.00 78.50 516 THR A N 1
ATOM 3800 C CA . THR A 1 516 ? -7.574 7.707 8.677 1.00 78.50 516 THR A CA 1
ATOM 3801 C C . THR A 1 516 ? -6.176 8.322 8.574 1.00 78.50 516 THR A C 1
ATOM 3803 O O . THR A 1 516 ? -6.010 9.331 7.896 1.00 78.50 516 THR A O 1
ATOM 3806 N N . ALA A 1 517 ? -5.177 7.720 9.224 1.00 86.38 517 ALA A N 1
ATOM 3807 C CA . ALA A 1 517 ? -3.778 8.098 9.039 1.00 86.38 517 ALA A CA 1
ATOM 3808 C C . ALA A 1 517 ? -3.159 7.245 7.924 1.00 86.38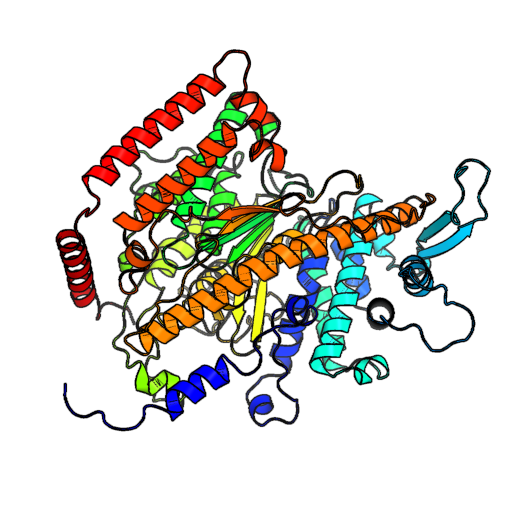 517 ALA A C 1
ATOM 3810 O O . ALA A 1 517 ? -3.009 6.035 8.086 1.00 86.38 517 ALA A O 1
ATOM 3811 N N . VAL A 1 518 ? -2.796 7.868 6.804 1.00 90.69 518 VAL A N 1
ATOM 3812 C CA . VAL A 1 518 ? -2.020 7.235 5.730 1.00 90.69 518 VAL A CA 1
ATOM 3813 C C . VAL A 1 518 ? -0.634 7.854 5.687 1.00 90.69 518 VAL A C 1
ATOM 3815 O O . VAL A 1 518 ? -0.491 9.059 5.477 1.00 90.69 518 VAL A O 1
ATOM 3818 N N . LEU A 1 519 ? 0.395 7.037 5.886 1.00 91.94 519 LEU A N 1
ATOM 3819 C CA . LEU A 1 519 ? 1.775 7.442 5.659 1.00 91.94 519 LEU A CA 1
ATOM 3820 C C . LEU A 1 519 ? 2.174 7.039 4.243 1.00 91.94 519 LEU A C 1
ATOM 3822 O O . LEU A 1 519 ? 2.149 5.860 3.904 1.00 91.94 519 LEU A O 1
ATOM 3826 N N . ALA A 1 520 ? 2.508 8.019 3.415 1.00 89.19 520 ALA A N 1
ATOM 3827 C CA . ALA A 1 520 ? 2.811 7.817 2.011 1.00 89.19 520 ALA A CA 1
ATOM 3828 C C . ALA A 1 520 ? 4.281 8.155 1.727 1.00 89.19 520 ALA A C 1
ATOM 3830 O O . ALA A 1 520 ? 4.753 9.254 2.025 1.00 89.19 520 ALA A O 1
ATOM 3831 N N . PHE A 1 521 ? 5.014 7.212 1.149 1.00 84.31 521 PHE A N 1
ATOM 3832 C CA . PHE A 1 521 ? 6.407 7.399 0.767 1.00 84.31 521 PHE A CA 1
ATOM 3833 C C . PHE A 1 521 ? 6.543 7.393 -0.738 1.00 84.31 521 PHE A C 1
ATOM 3835 O O . PHE A 1 521 ? 6.181 6.416 -1.392 1.00 84.31 521 PHE A O 1
ATOM 3842 N N . SER A 1 522 ? 7.126 8.464 -1.261 1.00 73.81 522 SER A N 1
ATOM 3843 C CA . SER A 1 522 ? 7.611 8.484 -2.627 1.00 73.81 522 SER A CA 1
ATOM 3844 C C . SER A 1 522 ? 9.066 8.899 -2.637 1.00 73.81 522 SER A C 1
ATOM 3846 O O . SER A 1 522 ? 9.583 9.630 -1.791 1.00 73.81 522 SER A O 1
ATOM 3848 N N . THR A 1 523 ? 9.739 8.334 -3.606 1.00 64.38 523 THR A N 1
ATOM 3849 C CA . THR A 1 523 ? 11.178 8.362 -3.754 1.00 64.38 523 THR A CA 1
ATOM 3850 C C . THR A 1 523 ? 11.593 9.386 -4.789 1.00 64.38 523 THR A C 1
ATOM 3852 O O . THR A 1 523 ? 12.766 9.711 -4.940 1.00 64.38 523 THR A O 1
ATOM 3855 N N . GLU A 1 524 ? 10.607 9.871 -5.530 1.00 62.59 524 GLU A N 1
ATOM 3856 C CA . GLU A 1 524 ? 10.773 10.905 -6.511 1.00 62.59 524 GLU A CA 1
ATOM 3857 C C . GLU A 1 524 ? 10.724 12.277 -5.831 1.00 62.59 524 GLU A C 1
ATOM 3859 O O . GLU A 1 524 ? 10.251 12.446 -4.701 1.00 62.59 524 GLU A O 1
ATOM 3864 N N . LYS A 1 525 ? 11.277 13.283 -6.508 1.00 53.34 525 LYS A N 1
ATOM 3865 C CA . LYS A 1 525 ? 11.212 14.662 -6.020 1.00 53.34 525 LYS A CA 1
ATOM 3866 C C . LYS A 1 525 ? 9.763 15.128 -5.990 1.00 53.34 525 LYS A C 1
ATOM 3868 O O . LYS A 1 525 ? 8.998 14.763 -6.868 1.00 53.34 525 LYS A O 1
ATOM 3873 N N . ALA A 1 526 ? 9.424 16.040 -5.080 1.00 43.25 526 ALA A N 1
ATOM 3874 C CA . ALA A 1 526 ? 8.134 16.732 -5.134 1.00 43.25 526 ALA A CA 1
ATOM 3875 C C . ALA A 1 526 ? 7.932 17.497 -6.464 1.00 43.25 526 ALA A C 1
ATOM 3877 O O . ALA A 1 526 ? 6.797 17.720 -6.876 1.00 43.25 526 ALA A O 1
ATOM 3878 N N . GLN A 1 527 ? 9.021 17.893 -7.138 1.00 41.53 527 GLN A N 1
ATOM 3879 C CA . GLN A 1 527 ? 9.038 18.488 -8.477 1.00 41.53 527 GLN A CA 1
ATOM 3880 C C . GLN A 1 527 ? 10.300 18.008 -9.222 1.00 41.53 527 GLN A C 1
ATOM 3882 O O . GLN A 1 527 ? 11.417 18.271 -8.765 1.00 41.53 527 GLN A O 1
ATOM 3887 N N . SER A 1 528 ? 10.161 17.301 -10.349 1.00 44.59 528 SER A N 1
ATOM 3888 C CA . SER A 1 528 ? 11.255 17.125 -11.314 1.00 44.59 528 SER A CA 1
ATOM 3889 C C . SER A 1 528 ? 11.154 18.225 -12.373 1.00 44.59 528 SER A C 1
ATOM 3891 O O . SER A 1 528 ? 10.081 18.508 -12.902 1.00 44.59 528 SER A O 1
ATOM 3893 N N . THR A 1 529 ? 12.260 18.917 -12.651 1.00 46.59 529 THR A N 1
ATOM 3894 C CA . THR A 1 529 ? 12.344 19.822 -13.801 1.00 46.59 529 THR A CA 1
ATOM 3895 C C . THR A 1 529 ? 12.734 18.970 -15.004 1.00 46.59 529 THR A C 1
ATOM 3897 O O . THR A 1 529 ? 13.827 18.396 -14.979 1.00 46.59 529 THR A O 1
ATOM 3900 N N . PRO A 1 530 ? 11.888 18.854 -16.044 1.00 51.06 530 PRO A N 1
ATOM 3901 C CA . PRO A 1 530 ? 12.260 18.146 -17.262 1.00 51.06 530 PRO A CA 1
ATOM 3902 C C . PRO A 1 530 ? 13.578 18.696 -17.815 1.00 51.06 530 PRO A C 1
ATOM 3904 O O . PRO A 1 530 ? 13.826 19.905 -17.744 1.00 51.06 530 PRO A O 1
ATOM 3907 N N . SER A 1 531 ? 14.414 17.822 -18.386 1.00 49.12 531 SER A N 1
ATOM 3908 C CA . SER A 1 531 ? 15.580 18.247 -19.171 1.00 49.12 531 SER A CA 1
ATOM 3909 C C . SER A 1 531 ? 15.121 19.282 -20.203 1.00 49.12 531 SER A C 1
ATOM 3911 O O . SER A 1 531 ? 14.186 19.033 -20.965 1.00 49.12 531 SER A O 1
ATOM 3913 N N . THR A 1 532 ? 15.743 20.464 -20.219 1.00 52.78 532 THR A N 1
ATOM 3914 C CA . THR A 1 532 ? 15.312 21.581 -21.080 1.00 52.78 532 THR A CA 1
ATOM 3915 C C . THR A 1 532 ? 15.517 21.305 -22.573 1.00 52.78 532 THR A C 1
ATOM 3917 O O . THR A 1 532 ? 14.986 22.040 -23.403 1.00 52.78 532 THR A O 1
ATOM 3920 N N . ALA A 1 533 ? 16.249 20.242 -22.926 1.00 63.34 533 ALA A N 1
ATOM 3921 C CA . ALA A 1 533 ? 16.378 19.741 -24.290 1.00 63.34 533 ALA A CA 1
ATOM 3922 C C . ALA A 1 533 ? 16.791 18.252 -24.284 1.00 63.34 533 ALA A C 1
ATOM 3924 O O . ALA A 1 533 ? 17.989 17.969 -24.171 1.00 63.34 533 ALA A O 1
ATOM 3925 N N . PRO A 1 534 ? 15.849 17.297 -24.425 1.00 63.47 534 PRO A N 1
ATOM 3926 C CA . PRO A 1 534 ? 16.201 15.884 -24.531 1.00 63.47 534 PRO A CA 1
ATOM 3927 C C . PRO A 1 534 ? 17.077 15.644 -25.768 1.00 63.47 534 PRO A C 1
ATOM 3929 O O . PRO A 1 534 ? 16.766 16.097 -26.871 1.00 63.47 534 PRO A O 1
ATOM 3932 N N . ARG A 1 535 ? 18.198 14.940 -25.588 1.00 66.00 535 ARG A N 1
ATOM 3933 C CA . ARG A 1 535 ? 19.223 14.718 -26.623 1.00 66.00 535 ARG A CA 1
ATOM 3934 C C . ARG A 1 535 ? 18.966 13.467 -27.459 1.00 66.00 535 ARG A C 1
ATOM 3936 O O . ARG A 1 535 ? 19.575 13.301 -28.516 1.00 66.00 535 ARG A O 1
ATOM 3943 N N . SER A 1 536 ? 18.080 12.586 -27.000 1.00 60.62 536 SER A N 1
ATOM 3944 C CA . SER A 1 536 ? 17.728 11.331 -27.667 1.00 60.62 536 SER A CA 1
ATOM 3945 C C . SER A 1 536 ? 16.247 10.980 -27.483 1.00 60.62 536 SER A C 1
ATOM 3947 O O . SER A 1 536 ? 15.578 11.508 -26.596 1.00 60.62 536 SER A O 1
ATOM 3949 N N . GLY A 1 537 ? 15.732 10.070 -28.319 1.00 64.81 537 GLY A N 1
ATOM 3950 C CA . GLY A 1 537 ? 14.366 9.553 -28.177 1.00 64.81 537 GLY A CA 1
ATOM 3951 C C . GLY A 1 537 ? 14.156 8.774 -26.874 1.00 64.81 537 GLY A C 1
ATOM 3952 O O . GLY A 1 537 ? 13.095 8.886 -26.272 1.00 64.81 537 GLY A O 1
ATOM 3953 N N . LEU A 1 538 ? 15.185 8.061 -26.402 1.00 64.31 538 LEU A N 1
ATOM 3954 C CA . LEU A 1 538 ? 15.166 7.370 -25.112 1.00 64.31 538 LEU A CA 1
ATOM 3955 C C . LEU A 1 538 ? 15.100 8.364 -23.943 1.00 64.31 538 LEU A C 1
ATOM 3957 O O . LEU A 1 538 ? 14.291 8.188 -23.041 1.00 64.31 538 LEU A O 1
ATOM 3961 N N . GLU A 1 539 ? 15.888 9.443 -23.984 1.00 62.16 539 GLU A N 1
ATOM 3962 C CA . GLU A 1 539 ? 15.827 10.501 -22.965 1.00 62.16 539 GLU A CA 1
ATOM 3963 C C . GLU A 1 539 ? 14.447 11.171 -22.947 1.00 62.16 539 GLU A C 1
ATOM 3965 O O . GLU A 1 539 ? 13.879 11.379 -21.880 1.00 62.16 539 GLU A O 1
ATOM 3970 N N . LEU A 1 540 ? 13.867 11.445 -24.121 1.00 69.56 540 LEU A N 1
ATOM 3971 C CA . LEU A 1 540 ? 12.503 11.964 -24.217 1.00 69.56 540 LEU A CA 1
ATOM 3972 C C . LEU A 1 540 ? 11.476 10.989 -23.616 1.00 69.56 540 LEU A C 1
ATOM 3974 O O . LEU A 1 540 ? 10.583 11.429 -22.892 1.00 69.56 540 LEU A O 1
ATOM 3978 N N . ALA A 1 541 ? 11.597 9.687 -23.890 1.00 68.44 541 ALA A N 1
ATOM 3979 C CA . ALA A 1 541 ? 10.701 8.667 -23.349 1.00 68.44 541 ALA A CA 1
ATOM 3980 C C . ALA A 1 541 ? 10.811 8.561 -21.819 1.00 68.44 541 ALA A C 1
ATOM 3982 O O . ALA A 1 541 ? 9.790 8.588 -21.137 1.00 68.44 541 ALA A O 1
ATOM 3983 N N . LEU A 1 542 ? 12.030 8.532 -21.272 1.00 70.50 542 LEU A N 1
ATOM 3984 C CA . LEU A 1 542 ? 12.275 8.484 -19.827 1.00 70.50 542 LEU A CA 1
ATOM 3985 C C . LEU A 1 542 ? 11.748 9.730 -19.109 1.00 70.50 542 LEU A C 1
ATOM 3987 O O . LEU A 1 542 ? 11.067 9.604 -18.097 1.00 70.50 542 LEU A O 1
ATOM 3991 N N . VAL A 1 543 ? 12.000 10.924 -19.655 1.00 68.56 543 VAL A N 1
ATOM 3992 C CA . VAL A 1 543 ? 11.472 12.184 -19.102 1.00 68.56 543 VAL A CA 1
ATOM 3993 C C . VAL A 1 543 ? 9.943 12.221 -19.168 1.00 68.56 543 VAL A C 1
ATOM 3995 O O . VAL A 1 543 ? 9.299 12.739 -18.258 1.00 68.56 543 VAL A O 1
ATOM 3998 N N . SER A 1 544 ? 9.345 11.658 -20.222 1.00 73.06 544 SER A N 1
ATOM 3999 C CA . SER A 1 544 ? 7.886 11.575 -20.346 1.00 73.06 544 SER A CA 1
ATOM 4000 C C . SER A 1 544 ? 7.287 10.624 -19.311 1.00 73.06 544 SER A C 1
ATOM 4002 O O . SER A 1 544 ? 6.295 10.977 -18.680 1.00 73.06 544 SER A O 1
ATOM 4004 N N . LEU A 1 545 ? 7.899 9.454 -19.097 1.00 71.69 545 LEU A N 1
ATOM 4005 C CA . LEU A 1 545 ? 7.472 8.512 -18.061 1.00 71.69 545 LEU A CA 1
ATOM 4006 C C . LEU A 1 545 ? 7.598 9.115 -16.660 1.00 71.69 545 LEU A C 1
ATOM 4008 O O . LEU A 1 545 ? 6.626 9.070 -15.915 1.00 71.69 545 LEU A O 1
ATOM 4012 N N . ASP A 1 546 ? 8.730 9.745 -16.332 1.00 71.25 546 ASP A N 1
ATOM 4013 C CA . ASP A 1 546 ? 8.911 10.447 -15.051 1.00 71.25 546 ASP A CA 1
ATOM 4014 C C . ASP A 1 546 ? 7.823 11.513 -14.852 1.00 71.25 546 ASP A C 1
ATOM 4016 O O . ASP A 1 546 ? 7.175 11.568 -13.811 1.00 71.25 546 ASP A O 1
ATOM 4020 N N . SER A 1 547 ? 7.524 12.308 -15.887 1.00 71.00 547 SER A N 1
ATOM 4021 C CA . SER A 1 547 ? 6.461 13.315 -15.806 1.00 71.00 547 SER A CA 1
ATOM 4022 C C . SER A 1 547 ? 5.074 12.708 -15.566 1.00 71.00 547 SER A C 1
ATOM 4024 O O . SER A 1 547 ? 4.292 13.277 -14.803 1.00 71.00 547 SER A O 1
ATOM 4026 N N . LEU A 1 548 ? 4.760 11.563 -16.183 1.00 71.12 548 LEU A N 1
ATOM 4027 C CA . LEU A 1 548 ? 3.490 10.860 -15.976 1.00 71.12 548 LEU A CA 1
ATOM 4028 C C . LEU A 1 548 ? 3.357 10.350 -14.535 1.00 71.12 548 LEU A C 1
ATOM 4030 O O . LEU A 1 548 ? 2.335 10.605 -13.895 1.00 71.12 548 LEU A O 1
ATOM 4034 N N . VAL A 1 549 ? 4.396 9.694 -14.009 1.00 72.19 549 VAL A N 1
ATOM 4035 C CA . VAL A 1 549 ? 4.418 9.169 -12.632 1.00 72.19 549 VAL A CA 1
ATOM 4036 C C . VAL A 1 549 ? 4.289 10.311 -11.618 1.00 72.19 549 VAL A C 1
ATOM 4038 O O . VAL A 1 549 ? 3.449 10.263 -10.715 1.00 72.19 549 VAL A O 1
ATOM 4041 N N . GLN A 1 550 ? 5.034 11.397 -11.830 1.00 70.38 550 GLN A N 1
ATOM 4042 C CA . GLN A 1 550 ? 5.025 12.579 -10.969 1.00 70.38 550 GLN A CA 1
ATOM 4043 C C . GLN A 1 550 ? 3.686 13.300 -10.930 1.00 70.38 550 GLN A C 1
ATOM 4045 O O . GLN A 1 550 ? 3.219 13.719 -9.869 1.00 70.38 550 GLN A O 1
ATOM 4050 N N . GLN A 1 551 ? 3.043 13.457 -12.085 1.00 69.88 551 GLN A N 1
ATOM 4051 C CA . GLN A 1 551 ? 1.687 13.987 -12.117 1.00 69.88 551 GLN A CA 1
ATOM 4052 C C . GLN A 1 551 ? 0.758 13.056 -11.332 1.00 69.88 551 GLN A C 1
ATOM 4054 O O . GLN A 1 551 ? 0.023 13.533 -10.465 1.00 69.88 551 GLN A O 1
ATOM 4059 N N . GLY A 1 552 ? 0.866 11.741 -11.552 1.00 71.56 552 GLY A N 1
ATOM 4060 C CA . GLY A 1 552 ? 0.145 10.723 -10.789 1.00 71.56 552 GLY A CA 1
ATOM 4061 C C . GLY A 1 552 ? 0.258 10.908 -9.272 1.00 71.56 552 GLY A C 1
ATOM 4062 O O . GLY A 1 552 ? -0.761 10.878 -8.588 1.00 71.56 552 GLY A O 1
ATOM 4063 N N . HIS A 1 553 ? 1.452 11.201 -8.742 1.00 73.94 553 HIS A N 1
ATOM 4064 C CA . HIS A 1 553 ? 1.665 11.475 -7.312 1.00 73.94 553 HIS A CA 1
ATOM 4065 C C . HIS A 1 553 ? 0.790 12.602 -6.764 1.00 73.94 553 HIS A C 1
ATOM 4067 O O . HIS A 1 553 ? 0.091 12.431 -5.761 1.00 73.94 553 HIS A O 1
ATOM 4073 N N . HIS A 1 554 ? 0.855 13.774 -7.399 1.00 71.25 554 HIS A N 1
ATOM 4074 C CA . HIS A 1 554 ? 0.160 14.969 -6.919 1.00 71.25 554 HIS A CA 1
ATOM 4075 C C . HIS A 1 554 ? -1.352 14.808 -7.002 1.00 71.25 554 HIS A C 1
ATOM 4077 O O . HIS A 1 554 ? -2.066 15.156 -6.056 1.00 71.25 554 HIS A O 1
ATOM 4083 N N . TRP A 1 555 ? -1.828 14.238 -8.110 1.00 73.44 555 TRP A N 1
ATOM 4084 C CA . TRP A 1 555 ? -3.240 13.928 -8.297 1.00 73.44 555 TRP A CA 1
ATOM 4085 C C . TRP A 1 555 ? -3.730 12.938 -7.248 1.00 73.44 555 TRP A C 1
ATOM 4087 O O . TRP A 1 555 ? -4.752 13.188 -6.609 1.00 73.44 555 TRP A O 1
ATOM 4097 N N . GLU A 1 556 ? -2.985 11.859 -7.012 1.00 78.56 556 GLU A N 1
ATOM 4098 C CA . GLU A 1 556 ? -3.408 10.821 -6.082 1.00 78.56 556 GLU A CA 1
ATOM 4099 C C . GLU A 1 556 ? -3.433 11.313 -4.631 1.00 78.56 556 GLU A C 1
ATOM 4101 O O . GLU A 1 556 ? -4.404 11.057 -3.922 1.00 78.56 556 GLU A O 1
ATOM 4106 N N . LEU A 1 557 ? -2.444 12.094 -4.186 1.00 79.06 557 LEU A N 1
ATOM 4107 C CA . LEU A 1 557 ? -2.448 12.678 -2.837 1.00 79.06 557 LEU A CA 1
ATOM 4108 C C . LEU A 1 557 ? -3.601 13.668 -2.623 1.00 79.06 557 LEU A C 1
ATOM 4110 O O . LEU A 1 557 ? -4.263 13.646 -1.575 1.00 79.06 557 LEU A O 1
ATOM 4114 N N . GLY A 1 558 ? -3.843 14.541 -3.606 1.00 74.12 558 GLY A N 1
ATOM 4115 C CA . GLY A 1 558 ? -4.948 15.496 -3.564 1.00 74.12 558 GLY A CA 1
ATOM 4116 C C . GLY A 1 558 ? -6.297 14.783 -3.523 1.00 74.12 558 GLY A C 1
ATOM 4117 O O . GLY A 1 558 ? -7.141 15.077 -2.673 1.00 74.12 558 GLY A O 1
ATOM 4118 N N . PHE A 1 559 ? -6.469 13.784 -4.385 1.00 77.69 559 PHE A N 1
ATOM 4119 C CA . PHE A 1 559 ? -7.700 13.016 -4.479 1.00 77.69 559 PHE A CA 1
ATOM 4120 C C . PHE A 1 559 ? -7.935 12.130 -3.253 1.00 77.69 559 PHE A C 1
ATOM 4122 O O . PHE A 1 559 ? -9.028 12.152 -2.698 1.00 77.69 559 PHE A O 1
ATOM 4129 N N . ALA A 1 560 ? -6.921 11.418 -2.758 1.00 82.88 560 ALA A N 1
ATOM 4130 C CA . ALA A 1 560 ? -7.026 10.598 -1.553 1.00 82.88 560 ALA A CA 1
ATOM 4131 C C . ALA A 1 560 ? -7.446 11.432 -0.328 1.00 82.88 560 ALA A C 1
ATOM 4133 O O . ALA A 1 560 ? -8.254 10.986 0.489 1.00 82.88 560 ALA A O 1
ATOM 4134 N N . SER A 1 561 ? -6.964 12.676 -0.237 1.00 80.00 561 SER A N 1
ATOM 4135 C CA . SER A 1 561 ? -7.370 13.618 0.812 1.00 80.00 561 SER A CA 1
ATOM 4136 C C . SER A 1 561 ? -8.846 14.019 0.695 1.00 80.00 561 SER A C 1
ATOM 4138 O O . SER A 1 561 ? -9.555 14.044 1.701 1.00 80.00 561 SER A O 1
ATOM 4140 N N . LEU A 1 562 ? -9.324 14.317 -0.520 1.00 77.06 562 LEU A N 1
ATOM 4141 C CA . LEU A 1 562 ? -10.737 14.628 -0.778 1.00 77.06 562 LEU A CA 1
ATOM 4142 C C . LEU A 1 562 ? -11.639 13.415 -0.524 1.00 77.06 562 LEU A C 1
ATOM 4144 O O . LEU A 1 562 ? -12.686 13.545 0.112 1.00 77.06 562 LEU A O 1
ATOM 4148 N N . PHE A 1 563 ? -11.214 12.237 -0.978 1.00 78.25 563 PHE A N 1
ATOM 4149 C CA . PHE A 1 563 ? -11.936 10.986 -0.803 1.00 78.25 563 PHE A CA 1
ATOM 4150 C C . PHE A 1 563 ? -12.113 10.650 0.682 1.00 78.25 563 PHE A C 1
ATOM 4152 O O . PHE A 1 563 ? -13.220 10.327 1.106 1.00 78.25 563 PHE A O 1
ATOM 4159 N N . GLU A 1 564 ? -11.078 10.819 1.512 1.00 80.25 564 GLU A N 1
ATOM 4160 C CA . GLU A 1 564 ? -11.225 10.624 2.958 1.00 80.25 564 GLU A CA 1
ATOM 4161 C C . GLU A 1 564 ? -12.194 11.638 3.594 1.00 80.25 564 GLU A C 1
ATOM 4163 O O . GLU A 1 564 ? -13.036 11.292 4.425 1.00 80.25 564 GLU A O 1
ATOM 4168 N N . GLN A 1 565 ? -12.160 12.907 3.183 1.00 76.00 565 GLN A N 1
ATOM 4169 C CA . GLN A 1 565 ? -13.136 13.877 3.690 1.00 76.00 565 GLN A CA 1
ATOM 4170 C C . GLN A 1 565 ? -14.576 13.476 3.349 1.00 76.00 565 GLN A C 1
ATOM 4172 O O . GLN A 1 565 ? -15.463 13.559 4.208 1.00 76.00 565 GLN A O 1
ATOM 4177 N N . GLN A 1 566 ? -14.806 13.010 2.119 1.00 75.44 566 GLN A N 1
ATOM 4178 C CA . GLN A 1 566 ? -16.105 12.495 1.698 1.00 75.44 566 GLN A CA 1
ATOM 4179 C C . GLN A 1 566 ? -16.497 11.272 2.523 1.00 75.44 566 GLN A C 1
ATOM 4181 O O . GLN A 1 566 ? -17.572 11.274 3.122 1.00 75.44 566 GLN A O 1
ATOM 4186 N N . ARG A 1 567 ? -15.614 10.278 2.639 1.00 76.62 567 ARG A N 1
ATOM 4187 C CA . ARG A 1 567 ? -15.810 9.059 3.431 1.00 76.62 567 ARG A CA 1
ATOM 4188 C C . ARG A 1 567 ? -16.198 9.360 4.874 1.00 76.62 567 ARG A C 1
ATOM 4190 O O . ARG A 1 567 ? -17.172 8.801 5.377 1.00 76.62 567 ARG A O 1
ATOM 4197 N N . ARG A 1 568 ? -15.516 10.309 5.520 1.00 76.12 568 ARG A N 1
ATOM 4198 C CA . ARG A 1 568 ? -15.854 10.775 6.869 1.00 76.12 568 ARG A CA 1
ATOM 4199 C C . ARG A 1 568 ? -17.233 11.418 6.921 1.00 76.12 568 ARG A C 1
ATOM 4201 O O . ARG A 1 568 ? -17.993 11.123 7.840 1.00 76.12 568 ARG A O 1
ATOM 4208 N N . LYS A 1 569 ? -17.577 12.281 5.955 1.00 73.31 569 LYS A N 1
ATOM 4209 C CA . LYS A 1 569 ? -18.924 12.865 5.853 1.00 73.31 569 LYS A CA 1
ATOM 4210 C C . LYS A 1 569 ? -19.964 11.743 5.791 1.00 73.31 569 LYS A C 1
ATOM 4212 O O . LYS A 1 569 ? -20.874 11.760 6.613 1.00 73.31 569 LYS A O 1
ATOM 4217 N N . ARG A 1 570 ? -19.777 10.722 4.942 1.00 71.25 570 ARG A N 1
ATOM 4218 C CA . ARG A 1 570 ? -20.712 9.582 4.822 1.00 71.25 570 ARG A CA 1
ATOM 4219 C C . ARG A 1 570 ? -20.828 8.775 6.106 1.00 71.25 570 ARG A C 1
ATOM 4221 O O . ARG A 1 570 ? -21.936 8.499 6.560 1.00 71.25 570 ARG A O 1
ATOM 4228 N N . ALA A 1 571 ? -19.694 8.467 6.727 1.00 72.94 571 ALA A N 1
ATOM 4229 C CA . ALA A 1 571 ? -19.641 7.724 7.977 1.00 72.94 571 ALA A CA 1
ATOM 4230 C C . ALA A 1 571 ? -20.430 8.413 9.102 1.00 72.94 571 ALA A C 1
ATOM 4232 O O . ALA A 1 571 ? -21.031 7.725 9.921 1.00 72.94 571 ALA A O 1
ATOM 4233 N N . ARG A 1 572 ? -20.486 9.757 9.137 1.00 72.31 572 ARG A N 1
ATOM 4234 C CA . ARG A 1 572 ? -21.308 10.497 10.117 1.00 72.31 572 ARG A CA 1
ATOM 4235 C C . ARG A 1 572 ? -22.790 10.191 9.963 1.00 72.31 572 ARG A C 1
ATOM 4237 O O . ARG A 1 572 ? -23.447 9.863 10.946 1.00 72.31 572 ARG A O 1
ATOM 4244 N N . TYR A 1 573 ? -23.296 10.274 8.737 1.00 68.94 573 TYR A N 1
ATOM 4245 C CA . TYR A 1 573 ? -24.704 10.014 8.454 1.00 68.94 573 TYR A CA 1
ATOM 4246 C C . TYR A 1 573 ? -25.059 8.542 8.651 1.00 68.94 573 TYR A C 1
ATOM 4248 O O . TYR A 1 573 ? -26.068 8.233 9.277 1.00 68.94 573 TYR A O 1
ATOM 4256 N N . ALA A 1 574 ? -24.199 7.629 8.197 1.00 69.75 574 ALA A N 1
ATOM 4257 C CA . ALA A 1 574 ? -24.407 6.204 8.409 1.00 69.75 574 ALA A CA 1
ATOM 4258 C C . ALA A 1 574 ? -24.339 5.833 9.904 1.00 69.75 574 ALA A C 1
ATOM 4260 O O . ALA A 1 574 ? -25.133 5.021 10.368 1.00 69.75 574 ALA A O 1
ATOM 4261 N N . SER A 1 575 ? -23.449 6.455 10.688 1.00 73.38 575 SER A N 1
ATOM 4262 C CA . SER A 1 575 ? -23.349 6.226 12.138 1.00 73.38 575 SER A CA 1
ATOM 4263 C C . SER A 1 575 ? -24.631 6.652 12.841 1.00 73.38 575 SER A C 1
ATOM 4265 O O . SER A 1 575 ? -25.212 5.889 13.608 1.00 73.38 575 SER A O 1
ATOM 4267 N N . ALA A 1 576 ? -25.138 7.832 12.499 1.00 69.62 576 ALA A N 1
ATOM 4268 C CA . ALA A 1 576 ? -26.406 8.309 13.014 1.00 69.62 576 ALA A CA 1
ATOM 4269 C C . ALA A 1 576 ? -27.586 7.408 12.631 1.00 69.62 576 ALA A C 1
ATOM 4271 O O . ALA A 1 576 ? -28.426 7.127 13.482 1.00 69.62 576 ALA A O 1
ATOM 4272 N N . ALA A 1 577 ? -27.596 6.878 11.404 1.00 69.31 577 ALA A N 1
ATOM 4273 C CA . ALA A 1 577 ? -28.590 5.908 10.959 1.00 69.31 577 ALA A CA 1
ATOM 4274 C C . ALA A 1 577 ? -28.546 4.589 11.745 1.00 69.31 577 ALA A C 1
ATOM 4276 O O . ALA A 1 577 ? -29.581 4.048 12.129 1.00 69.31 577 ALA A O 1
ATOM 4277 N N . VAL A 1 578 ? -27.345 4.061 11.992 1.00 72.06 578 VAL A N 1
ATOM 4278 C CA . VAL A 1 578 ? -27.147 2.802 12.727 1.00 72.06 578 VAL A CA 1
ATOM 4279 C C . VAL A 1 578 ? -27.463 2.968 14.215 1.00 72.06 578 VAL A C 1
ATOM 4281 O O . VAL A 1 578 ? -27.997 2.050 14.833 1.00 72.06 578 VAL A O 1
ATOM 4284 N N . LEU A 1 579 ? -27.144 4.127 14.792 1.00 76.00 579 LEU A N 1
ATOM 4285 C CA . LEU A 1 579 ? -27.329 4.418 16.215 1.00 76.00 579 LEU A CA 1
ATOM 4286 C C . LEU A 1 579 ? -28.689 5.061 16.538 1.00 76.00 579 LEU A C 1
ATOM 4288 O O . LEU A 1 579 ? -28.969 5.305 17.711 1.00 76.00 579 LEU A O 1
ATOM 4292 N N . GLY A 1 580 ? -29.518 5.361 15.530 1.00 67.94 580 GLY A N 1
ATOM 4293 C CA . GLY A 1 580 ? -30.786 6.079 15.698 1.00 67.94 580 GLY A CA 1
ATOM 4294 C C . GLY A 1 580 ? -30.608 7.489 16.272 1.00 67.94 580 GLY A C 1
ATOM 4295 O O . GLY A 1 580 ? -31.474 7.983 16.993 1.00 67.94 580 GLY A O 1
ATOM 4296 N N . GLN A 1 581 ? -29.459 8.119 16.015 1.00 68.69 581 GLN A N 1
ATOM 4297 C CA . GLN A 1 581 ? -29.118 9.429 16.560 1.00 68.69 581 GLN A CA 1
ATOM 4298 C C . GLN A 1 581 ? -29.475 10.551 15.575 1.00 68.69 581 GLN A C 1
ATOM 4300 O O . GLN A 1 581 ? -29.343 10.378 14.365 1.00 68.69 581 GLN A O 1
ATOM 4305 N N . PRO A 1 582 ? -29.915 11.717 16.069 1.00 60.31 582 PRO A N 1
ATOM 4306 C CA . PRO A 1 582 ? -30.117 12.890 15.228 1.00 60.31 582 PRO A CA 1
ATOM 4307 C C . PRO A 1 582 ? -28.786 13.449 14.698 1.00 60.31 582 PRO A C 1
ATOM 4309 O O . PRO A 1 582 ? -27.838 13.623 15.467 1.00 60.31 582 PRO A O 1
ATOM 4312 N N . VAL A 1 583 ? -28.723 13.796 13.406 1.00 60.34 583 VAL A N 1
ATOM 4313 C CA . VAL A 1 583 ? -27.602 14.560 12.824 1.00 60.34 583 VAL A CA 1
ATOM 4314 C C . VAL A 1 583 ? -28.016 16.010 12.655 1.00 60.34 583 VAL A C 1
ATOM 4316 O O . VAL A 1 583 ? -28.938 16.316 11.902 1.00 60.34 583 VAL A O 1
ATOM 4319 N N . CYS A 1 584 ? -27.291 16.917 13.304 1.00 55.53 584 CYS A N 1
ATOM 4320 C CA . CYS A 1 584 ? -27.386 18.333 12.978 1.00 55.53 584 CYS A CA 1
ATOM 4321 C C . CYS A 1 584 ? -26.625 18.587 11.674 1.00 55.53 584 CYS A C 1
ATOM 4323 O O . CYS A 1 584 ? -25.393 18.493 11.643 1.00 55.53 584 CYS A O 1
ATOM 4325 N N . THR A 1 585 ? -27.335 18.960 10.611 1.00 52.16 585 THR A N 1
ATOM 4326 C CA . THR A 1 585 ? -26.745 19.499 9.382 1.00 52.16 585 THR A CA 1
ATOM 4327 C C . THR A 1 585 ? -26.274 20.928 9.645 1.00 52.16 585 THR A C 1
ATOM 4329 O O . THR A 1 585 ? -26.826 21.896 9.121 1.00 52.16 585 THR A O 1
ATOM 4332 N N . GLN A 1 586 ? -25.266 21.113 10.500 1.00 47.62 586 GLN A N 1
ATOM 4333 C CA . GLN A 1 586 ? -24.547 22.379 10.447 1.00 47.62 586 GLN A CA 1
ATOM 4334 C C . GLN A 1 586 ? -23.931 22.471 9.056 1.00 47.62 586 GLN A C 1
ATOM 4336 O O . GLN A 1 586 ? -23.304 21.511 8.606 1.00 47.62 586 GLN A O 1
ATOM 4341 N N . GLY A 1 587 ? -24.158 23.593 8.367 1.00 42.88 587 GLY A N 1
ATOM 4342 C CA . GLY A 1 587 ? -23.492 23.914 7.113 1.00 42.88 587 GLY A CA 1
ATOM 4343 C C . GLY A 1 587 ? -21.994 23.892 7.366 1.00 42.88 587 GLY A C 1
ATOM 4344 O O . GLY A 1 587 ? -21.420 24.867 7.844 1.00 42.88 587 GLY A O 1
ATOM 4345 N N . VAL A 1 588 ? -21.380 22.733 7.146 1.00 40.16 588 VAL A N 1
ATOM 4346 C CA . VAL A 1 588 ? -19.947 22.563 7.298 1.00 40.16 588 VAL A CA 1
ATOM 4347 C C . VAL A 1 588 ? -19.363 23.403 6.179 1.00 40.16 588 VAL A C 1
ATOM 4349 O O . VAL A 1 588 ? -19.457 23.018 5.015 1.00 40.16 588 VAL A O 1
ATOM 4352 N N . ALA A 1 589 ? -18.820 24.573 6.524 1.00 36.19 589 ALA A N 1
ATOM 4353 C CA . ALA A 1 589 ? -17.922 25.289 5.634 1.00 36.19 589 ALA A CA 1
ATOM 4354 C C . ALA A 1 589 ? -16.948 24.244 5.092 1.00 36.19 589 ALA A C 1
ATOM 4356 O O . ALA A 1 589 ? -16.326 23.549 5.903 1.00 36.19 589 ALA A O 1
ATOM 4357 N N . GLN A 1 590 ? -16.907 24.056 3.766 1.00 36.72 590 GLN A N 1
ATOM 4358 C CA . GLN A 1 590 ? -15.997 23.092 3.160 1.00 36.72 590 GLN A CA 1
ATOM 4359 C C . GLN A 1 590 ? -14.616 23.348 3.764 1.00 36.72 590 GLN A C 1
ATOM 4361 O O . GLN A 1 590 ? -14.098 24.458 3.609 1.00 36.72 590 GLN A O 1
ATOM 4366 N N . PRO A 1 591 ? -14.044 22.402 4.529 1.00 36.78 591 PRO A N 1
ATOM 4367 C CA . PRO A 1 591 ? -12.700 22.598 5.011 1.00 36.78 591 PRO A CA 1
ATOM 4368 C C . PRO A 1 591 ? -11.833 22.617 3.761 1.00 36.78 591 PRO A C 1
ATOM 4370 O O . PRO A 1 591 ? -11.720 21.608 3.068 1.00 36.78 591 PRO A O 1
ATOM 4373 N N . THR A 1 592 ? -11.248 23.772 3.449 1.00 35.44 592 THR A N 1
ATOM 4374 C CA . THR A 1 592 ? -10.177 23.852 2.462 1.00 35.44 592 THR A CA 1
ATOM 4375 C C . THR A 1 592 ? -9.175 22.758 2.833 1.00 35.44 592 THR A C 1
ATOM 4377 O O . THR A 1 592 ? -8.755 22.723 3.997 1.00 35.44 592 THR A O 1
ATOM 4380 N N . PRO A 1 593 ? -8.848 21.814 1.933 1.00 36.53 593 PRO A N 1
ATOM 4381 C CA . PRO A 1 593 ? -8.015 20.678 2.285 1.00 36.53 593 PRO A CA 1
ATOM 4382 C C . PRO A 1 593 ? -6.655 21.201 2.740 1.00 36.53 593 PRO A C 1
ATOM 4384 O O . PRO A 1 593 ? -5.840 21.651 1.939 1.00 36.53 593 PRO A O 1
ATOM 4387 N N . ALA A 1 594 ? -6.401 21.160 4.046 1.00 39.59 594 ALA A N 1
ATOM 4388 C CA . ALA A 1 594 ? -5.046 21.277 4.536 1.00 39.59 594 ALA A CA 1
ATOM 4389 C C . ALA A 1 594 ? -4.344 19.972 4.148 1.00 39.59 594 ALA A C 1
ATOM 4391 O O . ALA A 1 594 ? -4.613 18.918 4.733 1.00 39.59 594 ALA A O 1
ATOM 4392 N N . LEU A 1 595 ? -3.474 20.037 3.137 1.00 43.16 595 LEU A N 1
ATOM 4393 C CA . LEU A 1 595 ? -2.432 19.033 2.923 1.00 43.16 595 LEU A CA 1
ATOM 4394 C C . LEU A 1 595 ? -1.778 18.748 4.290 1.00 43.16 595 LEU A C 1
ATOM 4396 O O . LEU A 1 595 ? -1.228 19.661 4.906 1.00 43.16 595 LEU A O 1
ATOM 4400 N N . GLY A 1 596 ? -1.910 17.515 4.795 1.00 48.91 596 GLY A N 1
ATOM 4401 C CA . GLY A 1 596 ? -1.340 17.091 6.085 1.00 48.91 596 GLY A CA 1
ATOM 4402 C C . GLY A 1 596 ? -2.316 16.669 7.196 1.00 48.91 596 GLY A C 1
ATOM 4403 O O . GLY A 1 596 ? -1.863 16.436 8.313 1.00 48.91 596 GLY A O 1
ATOM 4404 N N . GLY A 1 597 ? -3.630 16.568 6.946 1.00 63.84 597 GLY A N 1
ATOM 4405 C CA . GLY A 1 597 ? -4.599 16.105 7.962 1.00 63.84 597 GLY A CA 1
ATOM 4406 C C . GLY A 1 597 ? -4.721 14.578 8.095 1.00 63.84 597 GLY A C 1
ATOM 4407 O O . GLY A 1 597 ? -4.563 14.031 9.184 1.00 63.84 597 GLY A O 1
ATOM 4408 N N . ALA A 1 598 ? -5.020 13.899 6.984 1.00 68.56 598 ALA A N 1
ATOM 4409 C CA . ALA A 1 598 ? -5.214 12.443 6.915 1.00 68.56 598 ALA A CA 1
ATOM 4410 C C . ALA A 1 598 ? -4.011 11.711 6.302 1.00 68.56 598 ALA A C 1
ATOM 4412 O O . ALA A 1 598 ? -3.749 10.551 6.603 1.00 68.56 598 ALA A O 1
ATOM 4413 N N . ILE A 1 599 ? -3.263 12.404 5.445 1.00 78.38 599 ILE A N 1
ATOM 4414 C CA . ILE A 1 599 ? -2.143 11.837 4.704 1.00 78.38 599 ILE A CA 1
ATOM 4415 C C . ILE A 1 599 ? -0.892 12.620 5.077 1.00 78.38 599 ILE A C 1
ATOM 4417 O O . ILE A 1 599 ? -0.829 13.834 4.869 1.00 78.38 599 ILE A O 1
ATOM 4421 N N . SER A 1 600 ? 0.086 11.920 5.642 1.00 79.19 600 SER A N 1
ATOM 4422 C CA . SER A 1 600 ? 1.445 12.421 5.803 1.00 79.19 600 SER A CA 1
ATOM 4423 C C . SER A 1 600 ? 2.276 11.831 4.685 1.00 79.19 600 SER A C 1
ATOM 4425 O O . SER A 1 600 ? 2.214 10.629 4.438 1.00 79.19 600 SER A O 1
ATOM 4427 N N . PHE A 1 601 ? 3.049 12.666 4.009 1.00 76.94 601 PHE A N 1
ATOM 4428 C CA . PHE A 1 601 ? 3.898 12.227 2.918 1.00 76.94 601 PHE A CA 1
ATOM 4429 C C . PHE A 1 601 ? 5.345 12.627 3.172 1.00 76.94 601 PHE A C 1
ATOM 4431 O O . PHE A 1 601 ? 5.624 13.686 3.740 1.00 76.94 601 PHE A O 1
ATOM 4438 N N . SER A 1 602 ? 6.266 11.775 2.737 1.00 74.50 602 SER A N 1
ATOM 4439 C CA . SER A 1 602 ? 7.693 12.074 2.741 1.00 74.50 602 SER A CA 1
ATOM 4440 C C . SER A 1 602 ? 8.242 11.835 1.344 1.00 74.50 602 SER A C 1
ATOM 4442 O O . SER A 1 602 ? 8.197 10.712 0.844 1.00 74.50 602 SER A O 1
ATOM 4444 N N . PHE A 1 603 ? 8.738 12.911 0.736 1.00 68.56 603 PHE A N 1
ATOM 4445 C CA . PHE A 1 603 ? 9.454 12.891 -0.535 1.00 68.56 603 PHE A CA 1
ATOM 4446 C C . PHE A 1 603 ? 10.952 13.027 -0.291 1.00 68.56 603 PHE A C 1
ATOM 4448 O O . PHE A 1 603 ? 11.389 13.596 0.718 1.00 68.56 603 PHE A O 1
ATOM 4455 N N . MET A 1 604 ? 11.742 12.581 -1.263 1.00 67.00 604 MET A N 1
ATOM 4456 C CA . MET A 1 604 ? 13.164 12.886 -1.290 1.00 67.00 604 MET A CA 1
ATOM 4457 C C . MET A 1 604 ? 13.388 14.419 -1.291 1.00 67.00 604 MET A C 1
ATOM 4459 O O . MET A 1 604 ? 12.717 15.136 -2.041 1.00 67.00 604 MET A O 1
ATOM 4463 N N . PRO A 1 605 ? 14.327 14.956 -0.484 1.00 60.34 605 PRO A N 1
ATOM 4464 C CA . PRO A 1 605 ? 14.602 16.392 -0.447 1.00 60.34 605 PRO A CA 1
ATOM 4465 C C . PRO A 1 605 ? 15.009 16.966 -1.817 1.00 60.34 605 PRO A C 1
ATOM 4467 O O . PRO A 1 605 ? 15.884 16.423 -2.489 1.00 60.34 605 PRO A O 1
ATOM 4470 N N . GLU A 1 606 ? 14.461 18.131 -2.188 1.00 52.47 606 GLU A N 1
ATOM 4471 C CA . GLU A 1 606 ? 14.714 18.800 -3.484 1.00 52.47 606 GLU A CA 1
ATOM 4472 C C . GLU A 1 606 ? 16.196 19.096 -3.766 1.00 52.47 606 GLU A C 1
ATOM 4474 O O . GLU A 1 606 ? 16.615 19.126 -4.927 1.00 52.47 606 GLU A O 1
ATOM 4479 N N . LYS A 1 607 ? 16.986 19.293 -2.699 1.00 49.69 607 LYS A N 1
ATOM 4480 C CA . LYS A 1 607 ? 18.412 19.657 -2.743 1.00 49.69 607 LYS A CA 1
ATOM 4481 C C . LYS A 1 607 ? 19.316 18.572 -3.329 1.00 49.69 607 LYS A C 1
ATOM 4483 O O . LYS A 1 607 ? 20.455 18.879 -3.662 1.00 49.69 607 LYS A O 1
ATOM 4488 N N . ILE A 1 608 ? 18.845 17.330 -3.443 1.00 53.25 608 ILE A N 1
ATOM 4489 C CA . ILE A 1 608 ? 19.604 16.272 -4.111 1.00 53.25 608 ILE A CA 1
ATOM 4490 C C . ILE A 1 608 ? 19.402 16.456 -5.617 1.00 53.25 608 ILE A C 1
ATOM 4492 O O . ILE A 1 608 ? 18.278 16.350 -6.101 1.00 53.25 608 ILE A O 1
ATOM 4496 N N . ASN A 1 609 ? 20.441 16.822 -6.370 1.00 47.66 609 ASN A N 1
ATOM 4497 C CA . ASN A 1 609 ? 20.318 17.154 -7.791 1.00 47.66 609 ASN A CA 1
ATOM 4498 C C . ASN A 1 609 ? 19.843 15.931 -8.602 1.00 47.66 609 ASN A C 1
ATOM 4500 O O . ASN A 1 609 ? 20.451 14.867 -8.581 1.00 47.66 609 ASN A O 1
ATOM 4504 N N . GLY A 1 610 ? 18.732 16.080 -9.330 1.00 42.97 610 GLY A N 1
ATOM 4505 C CA . GLY A 1 610 ? 18.093 14.967 -10.044 1.00 42.97 610 GLY A CA 1
ATOM 4506 C C . GLY A 1 610 ? 18.906 14.509 -11.251 1.00 42.97 610 GLY A C 1
ATOM 4507 O O . GLY A 1 610 ? 18.859 13.339 -11.603 1.00 42.97 610 GLY A O 1
ATOM 4508 N N . MET A 1 611 ? 19.713 15.404 -11.832 1.00 40.94 611 MET A N 1
ATOM 4509 C CA . MET A 1 611 ? 20.647 15.046 -12.902 1.00 40.94 611 MET A CA 1
ATOM 4510 C C . MET A 1 611 ? 21.869 14.266 -12.396 1.00 40.94 611 MET A C 1
ATOM 4512 O O . MET A 1 611 ? 22.526 13.612 -13.196 1.00 40.94 611 MET A O 1
ATOM 4516 N N . GLU A 1 612 ? 22.170 14.319 -11.094 1.00 43.56 612 GLU A N 1
ATOM 4517 C CA . GLU A 1 612 ? 23.245 13.530 -10.471 1.00 43.56 612 GLU A CA 1
ATOM 4518 C C . GLU A 1 612 ? 22.745 12.141 -10.046 1.00 43.56 612 GLU A C 1
ATOM 4520 O O . GLU A 1 612 ? 23.488 11.175 -10.149 1.00 43.56 612 GLU A O 1
ATOM 4525 N N . LEU A 1 613 ? 21.469 12.015 -9.657 1.00 44.59 613 LEU A N 1
ATOM 4526 C CA . LEU A 1 613 ? 20.821 10.722 -9.378 1.00 44.59 613 LEU A CA 1
ATOM 4527 C C . LEU A 1 613 ? 20.369 9.983 -10.647 1.00 44.59 613 LEU A C 1
ATOM 4529 O O . LEU A 1 613 ? 20.354 8.761 -10.678 1.00 44.59 613 LEU A O 1
ATOM 4533 N N . GLY A 1 614 ? 19.977 10.726 -11.684 1.00 42.12 614 GLY A N 1
ATOM 4534 C CA . GLY A 1 614 ? 19.456 10.206 -12.948 1.00 42.12 614 GLY A CA 1
ATOM 4535 C C . GLY A 1 614 ? 20.468 10.233 -14.090 1.00 42.12 614 GLY A C 1
ATOM 4536 O O . GLY A 1 614 ? 20.063 10.284 -15.251 1.00 42.12 614 GLY A O 1
ATOM 4537 N N . ALA A 1 615 ? 21.771 10.257 -13.799 1.00 30.73 615 ALA A N 1
ATOM 4538 C CA . ALA A 1 615 ? 22.808 10.346 -14.821 1.00 30.73 615 ALA A CA 1
ATOM 4539 C C . ALA A 1 615 ? 22.861 9.074 -15.691 1.00 30.73 615 ALA A C 1
ATOM 4541 O O . ALA A 1 615 ? 23.681 8.195 -15.468 1.00 30.73 615 ALA A O 1
ATOM 4542 N N . GLY A 1 616 ? 22.005 8.996 -16.714 1.00 35.47 616 GLY A N 1
ATOM 4543 C CA . GLY A 1 616 ? 22.139 8.054 -17.829 1.00 35.47 616 GLY A CA 1
ATOM 4544 C C . GLY A 1 616 ? 21.267 6.799 -17.791 1.00 35.47 616 GLY A C 1
ATOM 4545 O O . GLY A 1 616 ? 21.518 5.906 -18.588 1.00 35.47 616 GLY A O 1
ATOM 4546 N N . GLY A 1 617 ? 20.251 6.721 -16.927 1.00 43.59 617 GLY A N 1
ATOM 4547 C CA . GLY A 1 617 ? 19.381 5.537 -16.859 1.00 43.59 617 GLY A CA 1
ATOM 4548 C C . GLY A 1 617 ? 19.871 4.430 -15.921 1.00 43.59 617 GLY A C 1
ATOM 4549 O O . GLY A 1 617 ? 19.320 3.339 -15.961 1.00 43.59 617 GLY A O 1
ATOM 4550 N N . TYR A 1 618 ? 20.854 4.707 -15.059 1.00 48.88 618 TYR A N 1
ATOM 4551 C CA . TYR A 1 618 ? 21.281 3.774 -14.014 1.00 48.88 618 TYR A CA 1
ATOM 4552 C C . TYR A 1 618 ? 20.299 3.822 -12.858 1.00 48.88 618 TYR A C 1
ATOM 4554 O O . TYR A 1 618 ? 20.259 4.804 -12.111 1.00 48.88 618 TYR A O 1
ATOM 4562 N N . GLN A 1 619 ? 19.481 2.780 -12.755 1.00 56.16 619 GLN A N 1
ATOM 4563 C CA . GLN A 1 619 ? 18.420 2.730 -11.783 1.00 56.16 619 GLN A CA 1
ATOM 4564 C C . GLN A 1 619 ? 18.784 1.909 -10.547 1.00 56.16 619 GLN A C 1
ATOM 4566 O O . GLN A 1 619 ? 17.962 1.884 -9.684 1.00 56.16 619 GLN A O 1
ATOM 4571 N N . PHE A 1 620 ? 19.929 1.262 -10.325 1.00 60.62 620 PHE A N 1
ATOM 4572 C CA . PHE A 1 620 ? 20.275 0.809 -8.953 1.00 60.62 620 PHE A CA 1
ATOM 4573 C C . PHE A 1 620 ? 21.789 0.818 -8.710 1.00 60.62 620 PHE A C 1
ATOM 4575 O O . PHE A 1 620 ? 22.413 -0.207 -8.428 1.00 60.62 620 PHE A O 1
ATOM 4582 N N . ASP A 1 621 ? 22.407 1.997 -8.814 1.00 72.50 621 ASP A N 1
ATOM 4583 C CA . ASP A 1 621 ? 23.804 2.167 -8.416 1.00 72.50 621 ASP A CA 1
ATOM 4584 C C . ASP A 1 621 ? 23.946 2.198 -6.875 1.00 72.50 621 ASP A C 1
ATOM 4586 O O . ASP A 1 621 ? 23.377 3.094 -6.242 1.00 72.50 621 ASP A O 1
ATOM 4590 N N . PRO A 1 622 ? 24.751 1.303 -6.259 1.00 78.88 622 PRO A N 1
ATOM 4591 C CA . PRO A 1 622 ? 24.910 1.225 -4.804 1.00 78.88 622 PRO A CA 1
ATOM 4592 C C . PRO A 1 622 ? 25.340 2.532 -4.128 1.00 78.88 622 PRO A C 1
ATOM 4594 O O . PRO A 1 622 ? 24.961 2.800 -2.984 1.00 78.88 622 PRO A O 1
ATOM 4597 N N . THR A 1 623 ? 26.141 3.358 -4.811 1.00 80.62 623 THR A N 1
ATOM 4598 C CA . THR A 1 623 ? 26.596 4.648 -4.283 1.00 80.62 623 THR A CA 1
ATOM 4599 C C . THR A 1 623 ? 25.419 5.613 -4.184 1.00 80.62 623 THR A C 1
ATOM 4601 O O . THR A 1 623 ? 25.266 6.307 -3.176 1.00 80.62 623 THR A O 1
ATOM 4604 N N . VAL A 1 624 ? 24.547 5.626 -5.191 1.00 77.81 624 VAL A N 1
ATOM 4605 C CA . VAL A 1 624 ? 23.321 6.429 -5.195 1.00 77.81 624 VAL A CA 1
ATOM 4606 C C . VAL A 1 624 ? 22.308 5.905 -4.175 1.00 77.81 624 VAL A C 1
ATOM 4608 O O . VAL A 1 624 ? 21.856 6.662 -3.311 1.00 77.81 624 VAL A O 1
ATOM 4611 N N . THR A 1 625 ? 21.985 4.612 -4.216 1.00 80.75 625 THR A N 1
ATOM 4612 C CA . THR A 1 625 ? 20.976 3.990 -3.343 1.00 80.75 625 THR A CA 1
ATOM 4613 C C . THR A 1 625 ? 21.363 4.087 -1.867 1.00 80.75 625 THR A C 1
ATOM 4615 O O . THR A 1 625 ? 20.512 4.389 -1.030 1.00 80.75 625 THR A O 1
ATOM 4618 N N . THR A 1 626 ? 22.647 3.932 -1.525 1.00 85.69 626 THR A N 1
ATOM 4619 C CA . THR A 1 626 ? 23.135 4.133 -0.149 1.00 85.69 626 THR A CA 1
ATOM 4620 C C . THR A 1 626 ? 22.904 5.571 0.319 1.00 85.69 626 THR A C 1
ATOM 4622 O O . THR A 1 626 ? 22.418 5.787 1.431 1.00 85.69 626 THR A O 1
ATOM 4625 N N . GLY A 1 627 ? 23.183 6.564 -0.531 1.00 84.00 627 GLY A N 1
ATOM 4626 C CA . GLY A 1 627 ? 22.923 7.972 -0.219 1.00 84.00 627 GLY A CA 1
ATOM 4627 C C . GLY A 1 627 ? 21.435 8.251 0.025 1.00 84.00 627 GLY A C 1
ATOM 4628 O O . GLY A 1 627 ? 21.075 8.917 0.999 1.00 84.00 627 GLY A O 1
ATOM 4629 N N . LEU A 1 628 ? 20.556 7.682 -0.806 1.00 84.00 628 LEU A N 1
ATOM 4630 C CA . LEU A 1 628 ? 19.100 7.793 -0.657 1.00 84.00 628 LEU A CA 1
ATOM 4631 C C . LEU A 1 628 ? 18.589 7.138 0.629 1.00 84.00 628 LEU A C 1
ATOM 4633 O O . LEU A 1 628 ? 17.774 7.730 1.339 1.00 84.00 628 LEU A O 1
ATOM 4637 N N . PHE A 1 629 ? 19.100 5.956 0.968 1.00 88.56 629 PHE A N 1
ATOM 4638 C CA . PHE A 1 629 ? 18.790 5.276 2.223 1.00 88.56 629 PHE A CA 1
ATOM 4639 C C . PHE A 1 629 ? 19.184 6.116 3.437 1.00 88.56 629 PHE A C 1
ATOM 4641 O O . PHE A 1 629 ? 18.369 6.339 4.335 1.00 88.56 629 PHE A O 1
ATOM 4648 N N . LEU A 1 630 ? 20.398 6.672 3.443 1.00 89.69 630 LEU A N 1
ATOM 4649 C CA . LEU A 1 630 ? 20.844 7.583 4.497 1.00 89.69 630 LEU A CA 1
ATOM 4650 C C . LEU A 1 630 ? 19.952 8.832 4.582 1.00 89.69 630 LEU A C 1
ATOM 4652 O O . LEU A 1 630 ? 19.564 9.230 5.682 1.00 89.69 630 LEU A O 1
ATOM 4656 N N . ALA A 1 631 ? 19.548 9.411 3.449 1.00 86.81 631 ALA A N 1
ATOM 4657 C CA . ALA A 1 631 ? 18.610 10.533 3.431 1.00 86.81 631 ALA A CA 1
ATOM 4658 C C . ALA A 1 631 ? 17.241 10.167 4.040 1.00 86.81 631 ALA A C 1
ATOM 4660 O O . ALA A 1 631 ? 16.669 10.967 4.785 1.00 86.81 631 ALA A O 1
ATOM 4661 N N . GLY A 1 632 ? 16.738 8.956 3.782 1.00 88.62 632 GLY A N 1
ATOM 4662 C CA . GLY A 1 632 ? 15.520 8.419 4.398 1.00 88.62 632 GLY A CA 1
ATOM 4663 C C . GLY A 1 632 ? 15.636 8.294 5.915 1.00 88.62 632 GLY A C 1
ATOM 4664 O O . GLY A 1 632 ? 14.778 8.789 6.651 1.00 88.62 632 GLY A O 1
ATOM 4665 N N . ARG A 1 633 ? 16.752 7.726 6.393 1.00 93.19 633 ARG A N 1
ATOM 4666 C CA . ARG A 1 633 ? 17.063 7.629 7.829 1.00 93.19 633 ARG A CA 1
ATOM 4667 C C . ARG A 1 633 ? 17.078 9.008 8.483 1.00 93.19 633 ARG A C 1
ATOM 4669 O O . ARG A 1 633 ? 16.432 9.225 9.508 1.00 93.19 633 ARG A O 1
ATOM 4676 N N . LYS A 1 634 ? 17.771 9.969 7.865 1.00 91.38 634 LYS A N 1
ATOM 4677 C CA . LYS A 1 634 ? 17.847 11.348 8.359 1.00 91.38 634 LYS A CA 1
ATOM 4678 C C . LYS A 1 634 ? 16.473 12.006 8.435 1.00 91.38 634 LYS A C 1
ATOM 4680 O O . LYS A 1 634 ? 16.174 12.654 9.435 1.00 91.38 634 LYS A O 1
ATOM 4685 N N . ALA A 1 635 ? 15.638 11.813 7.414 1.00 88.88 635 ALA A N 1
ATOM 4686 C CA . ALA A 1 635 ? 14.289 12.362 7.376 1.00 88.88 635 ALA A CA 1
ATOM 4687 C C . ALA A 1 635 ? 13.426 11.850 8.539 1.00 88.88 635 ALA A C 1
ATOM 4689 O O . ALA A 1 635 ? 12.733 12.650 9.168 1.00 88.88 635 ALA A O 1
ATOM 4690 N N . PHE A 1 636 ? 13.509 10.558 8.879 1.00 92.56 636 PHE A N 1
ATOM 4691 C CA . PHE A 1 636 ? 12.839 10.037 10.071 1.00 92.56 636 PHE A CA 1
ATOM 4692 C C . PHE A 1 636 ? 13.391 10.667 11.353 1.00 92.56 636 PHE A C 1
ATOM 4694 O O . PHE A 1 636 ? 12.611 11.161 12.162 1.00 92.56 636 PHE A O 1
ATOM 4701 N N . LEU A 1 637 ? 14.716 10.689 11.544 1.00 92.00 637 LEU A N 1
ATOM 4702 C CA . LEU A 1 637 ? 15.337 11.219 12.768 1.00 92.00 637 LEU A CA 1
ATOM 4703 C C . LEU A 1 637 ? 14.987 12.704 12.998 1.00 92.00 637 LEU A C 1
ATOM 4705 O O . LEU A 1 637 ? 14.724 13.125 14.129 1.00 92.00 637 LEU A O 1
ATOM 4709 N N . ASP A 1 638 ? 14.900 13.488 11.923 1.00 88.69 638 ASP A N 1
ATOM 4710 C CA . ASP A 1 638 ? 14.455 14.885 11.967 1.00 88.69 638 ASP A CA 1
ATOM 4711 C C . ASP A 1 638 ? 12.970 15.017 12.322 1.00 88.69 638 ASP A C 1
ATOM 4713 O O . ASP A 1 638 ? 12.584 15.909 13.079 1.00 88.69 638 ASP A O 1
ATOM 4717 N N . GLN A 1 639 ? 12.119 14.124 11.813 1.00 87.50 639 GLN A N 1
ATOM 4718 C CA . GLN A 1 639 ? 10.696 14.113 12.155 1.00 87.50 639 GLN A CA 1
ATOM 4719 C C . GLN A 1 639 ? 10.464 13.641 13.594 1.00 87.50 639 GLN A C 1
ATOM 4721 O O . GLN A 1 639 ? 9.715 14.279 14.329 1.00 87.50 639 GLN A O 1
ATOM 4726 N N . ALA A 1 640 ? 11.142 12.583 14.034 1.00 85.31 640 ALA A N 1
ATOM 4727 C CA . ALA A 1 640 ? 11.031 12.035 15.384 1.00 85.31 640 ALA A CA 1
ATOM 4728 C C . ALA A 1 640 ? 11.480 13.036 16.463 1.00 85.31 640 ALA A C 1
ATOM 4730 O O . ALA A 1 640 ? 10.885 13.092 17.537 1.00 85.31 640 ALA A O 1
ATOM 4731 N N . SER A 1 641 ? 12.487 13.864 16.166 1.00 81.69 641 SER A N 1
ATOM 4732 C CA . SER A 1 641 ? 12.957 14.934 17.059 1.00 81.69 641 SER A CA 1
ATOM 4733 C C . SER A 1 641 ? 12.116 16.219 16.998 1.00 81.69 641 SER A C 1
ATOM 4735 O O . SER A 1 641 ? 12.221 17.074 17.881 1.00 81.69 641 SER A O 1
ATOM 4737 N N . SER A 1 642 ? 11.261 16.378 15.984 1.00 80.69 642 SER A N 1
ATOM 4738 C CA . SER A 1 642 ? 10.452 17.582 15.791 1.00 80.69 642 SER A CA 1
ATOM 4739 C C . SER A 1 642 ? 9.196 17.579 16.657 1.00 80.69 642 SER A C 1
ATOM 4741 O O . SER A 1 642 ? 8.352 16.698 16.541 1.00 80.69 642 SER A O 1
ATOM 4743 N N . GLN A 1 643 ? 8.971 18.641 17.435 1.00 70.25 643 GLN A N 1
ATOM 4744 C CA . GLN A 1 643 ? 7.695 18.824 18.144 1.00 70.25 643 GLN A CA 1
ATOM 4745 C C . GLN A 1 643 ? 6.514 19.130 17.206 1.00 70.25 643 GLN A C 1
ATOM 4747 O O . GLN A 1 643 ? 5.364 18.917 17.578 1.00 70.25 643 GLN A O 1
ATOM 4752 N N . LYS A 1 644 ? 6.778 19.647 15.996 1.00 68.50 644 LYS A N 1
ATOM 4753 C CA . LYS A 1 644 ? 5.738 20.110 15.058 1.00 68.50 644 LYS A CA 1
ATOM 4754 C C . LYS A 1 644 ? 5.399 19.099 13.961 1.00 68.50 644 LYS A C 1
ATOM 4756 O O . LYS A 1 644 ? 4.311 19.171 13.407 1.00 68.50 644 LYS A O 1
ATOM 4761 N N . ARG A 1 645 ? 6.328 18.203 13.613 1.00 74.62 645 ARG A N 1
ATOM 4762 C CA . ARG A 1 645 ? 6.198 17.233 12.507 1.00 74.62 645 ARG A CA 1
ATOM 4763 C C . ARG A 1 645 ? 6.557 15.815 12.956 1.00 74.62 645 ARG A C 1
ATOM 4765 O O . ARG A 1 645 ? 7.259 15.098 12.253 1.00 74.62 645 ARG A O 1
ATOM 4772 N N . ASN A 1 646 ? 6.113 15.438 14.152 1.00 84.50 646 ASN A N 1
ATOM 4773 C CA . ASN A 1 646 ? 6.403 14.121 14.702 1.00 84.50 646 ASN A CA 1
ATOM 4774 C C . ASN A 1 646 ? 5.573 13.039 13.997 1.00 84.50 646 ASN A C 1
ATOM 4776 O O . ASN A 1 646 ? 4.359 12.952 14.197 1.00 84.50 646 ASN A O 1
ATOM 4780 N N . VAL A 1 647 ? 6.238 12.201 13.198 1.00 88.94 647 VAL A N 1
ATOM 4781 C CA . VAL A 1 647 ? 5.598 11.098 12.466 1.00 88.94 647 VAL A CA 1
ATOM 4782 C C . VAL A 1 647 ? 4.928 10.085 13.396 1.00 88.94 647 VAL A C 1
ATOM 4784 O O . VAL A 1 647 ? 3.868 9.567 13.065 1.00 88.94 647 VAL A O 1
ATOM 4787 N N . LEU A 1 648 ? 5.470 9.853 14.594 1.00 91.38 648 LEU A N 1
ATOM 4788 C CA . LEU A 1 648 ? 4.892 8.920 15.566 1.00 91.38 648 LEU A CA 1
ATOM 4789 C C . LEU A 1 648 ? 3.583 9.460 16.147 1.00 91.38 648 LEU A C 1
ATOM 4791 O O . LEU A 1 648 ? 2.658 8.691 16.390 1.00 91.38 648 LEU A O 1
ATOM 4795 N N . THR A 1 649 ? 3.462 10.784 16.310 1.00 89.44 649 THR A N 1
ATOM 4796 C CA . THR A 1 649 ? 2.181 11.422 16.658 1.00 89.44 649 THR A CA 1
ATOM 4797 C C . THR A 1 649 ? 1.154 11.216 15.552 1.00 89.44 649 THR A C 1
ATOM 4799 O O . THR A 1 649 ? 0.021 10.842 15.840 1.00 89.44 649 THR A O 1
ATOM 4802 N N . PHE A 1 650 ? 1.548 11.438 14.294 1.00 87.62 650 PHE A N 1
ATOM 4803 C CA . PHE A 1 650 ? 0.667 11.243 13.141 1.00 87.62 650 PHE A CA 1
ATOM 4804 C C . PHE A 1 650 ? 0.184 9.789 13.036 1.00 87.62 650 PHE A C 1
ATOM 4806 O O . PHE A 1 650 ? -1.011 9.542 12.893 1.00 87.62 650 PHE A O 1
ATOM 4813 N N . LEU A 1 651 ? 1.101 8.832 13.197 1.00 90.25 651 LEU A N 1
ATOM 4814 C CA . LEU A 1 651 ? 0.813 7.397 13.208 1.00 90.25 651 LEU A CA 1
ATOM 4815 C C . LEU A 1 651 ? 0.078 6.927 14.468 1.00 90.25 651 LEU A C 1
ATOM 4817 O O . LEU A 1 651 ? -0.346 5.777 14.531 1.00 90.25 651 LEU A O 1
ATOM 4821 N N . ARG A 1 652 ? -0.078 7.784 15.483 1.00 89.75 652 ARG A N 1
ATOM 4822 C CA . ARG A 1 652 ? -0.658 7.424 16.788 1.00 89.75 652 ARG A CA 1
ATOM 4823 C C . ARG A 1 652 ? 0.118 6.316 17.500 1.00 89.75 652 ARG A C 1
ATOM 4825 O O . ARG A 1 652 ? -0.449 5.578 18.301 1.00 89.75 652 ARG A O 1
ATOM 4832 N N . TRP A 1 653 ? 1.418 6.225 17.240 1.00 91.94 653 TRP A N 1
ATOM 4833 C CA . TRP A 1 653 ? 2.323 5.305 17.919 1.00 91.94 653 TRP A CA 1
ATOM 4834 C C . TRP A 1 653 ? 2.754 5.914 19.255 1.00 91.94 653 TRP A C 1
ATOM 4836 O O . TRP A 1 653 ? 3.865 6.422 19.435 1.00 91.94 653 TRP A O 1
ATOM 4846 N N . LYS A 1 654 ? 1.789 5.975 20.173 1.00 92.81 654 LYS A N 1
ATOM 4847 C CA . LYS A 1 654 ? 1.889 6.625 21.475 1.00 92.81 654 LYS A CA 1
ATOM 4848 C C . LYS A 1 654 ? 2.957 5.978 22.347 1.00 92.81 654 LYS A C 1
ATOM 4850 O O . LYS A 1 654 ? 3.714 6.712 22.978 1.00 92.81 654 LYS A O 1
ATOM 4855 N N . TYR A 1 655 ? 3.007 4.652 22.416 1.00 93.94 655 TYR A N 1
ATOM 4856 C CA . TYR A 1 655 ? 3.944 3.930 23.275 1.00 93.94 655 TYR A CA 1
ATOM 4857 C C . TYR A 1 655 ? 5.369 4.038 22.738 1.00 93.94 655 TYR A C 1
ATOM 4859 O O . TYR A 1 655 ? 6.285 4.336 23.503 1.00 93.94 655 TYR A O 1
ATOM 4867 N N . VAL A 1 656 ? 5.549 3.932 21.417 1.00 93.62 656 VAL A N 1
ATOM 4868 C CA . VAL A 1 656 ? 6.849 4.184 20.778 1.00 93.62 656 VAL A CA 1
ATOM 4869 C C . VAL A 1 656 ? 7.313 5.622 21.024 1.00 93.62 656 VAL A C 1
ATOM 4871 O O . VAL A 1 656 ? 8.443 5.846 21.455 1.00 93.62 656 VAL A O 1
ATOM 4874 N N . LYS A 1 657 ? 6.435 6.614 20.837 1.00 93.31 657 LYS A N 1
ATOM 4875 C CA . LYS A 1 657 ? 6.758 8.020 21.117 1.00 93.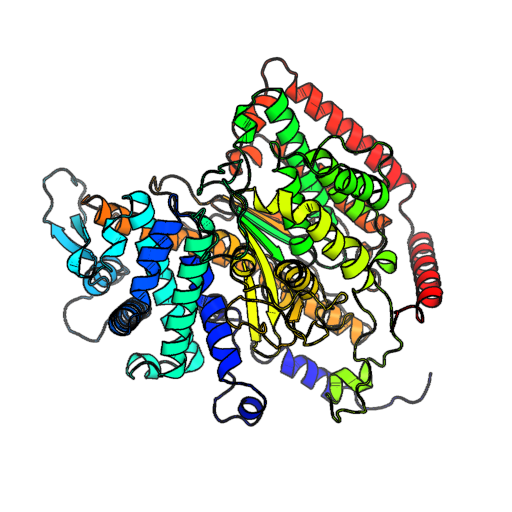31 657 LYS A CA 1
ATOM 4876 C C . LYS A 1 657 ? 7.139 8.243 22.580 1.00 93.31 657 LYS A C 1
ATOM 4878 O O . LYS A 1 657 ? 8.132 8.909 22.850 1.00 93.31 657 LYS A O 1
ATOM 4883 N N . GLN A 1 658 ? 6.374 7.685 23.519 1.00 91.69 658 GLN A N 1
ATOM 4884 C CA . GLN A 1 658 ? 6.649 7.799 24.954 1.00 91.69 658 GLN A CA 1
ATOM 4885 C C . GLN A 1 658 ? 8.003 7.201 25.338 1.00 91.69 658 GLN A C 1
ATOM 4887 O O . GLN A 1 658 ? 8.691 7.783 26.170 1.00 91.69 658 GLN A O 1
ATOM 4892 N N . ALA A 1 659 ? 8.400 6.088 24.718 1.00 90.50 659 ALA A N 1
ATOM 4893 C CA . ALA A 1 659 ? 9.713 5.490 24.933 1.00 90.50 659 ALA A CA 1
ATOM 4894 C C . ALA A 1 659 ? 10.850 6.395 24.429 1.00 90.50 659 ALA A C 1
ATOM 4896 O O . ALA A 1 659 ? 11.841 6.596 25.127 1.00 90.50 659 ALA A O 1
ATOM 4897 N N . ILE A 1 660 ? 10.692 7.007 23.252 1.00 88.94 660 ILE A N 1
ATOM 4898 C CA . ILE A 1 660 ? 11.698 7.926 22.690 1.00 88.94 660 ILE A CA 1
ATOM 4899 C C . ILE A 1 660 ? 11.767 9.243 23.479 1.00 88.94 660 ILE A C 1
ATOM 4901 O O . ILE A 1 660 ? 12.836 9.830 23.643 1.00 88.94 660 ILE A O 1
ATOM 4905 N N . GLU A 1 661 ? 10.636 9.707 24.003 1.00 88.50 661 GLU A N 1
ATOM 4906 C CA . GLU A 1 661 ? 10.530 10.931 24.802 1.00 88.50 661 GLU A CA 1
ATOM 4907 C C . GLU A 1 661 ? 10.666 10.681 26.314 1.00 88.50 661 GLU A C 1
ATOM 4909 O O . GLU A 1 661 ? 10.374 11.581 27.108 1.00 88.50 661 GLU A O 1
ATOM 4914 N N . ALA A 1 662 ? 11.093 9.480 26.724 1.00 84.88 662 ALA A N 1
ATOM 4915 C CA . ALA A 1 662 ? 11.059 9.045 28.115 1.00 84.88 662 ALA A CA 1
ATOM 4916 C C . ALA A 1 662 ? 11.738 10.058 29.070 1.00 84.88 662 ALA A C 1
ATOM 4918 O O . ALA A 1 662 ? 12.851 10.527 28.789 1.00 84.88 662 ALA A O 1
ATOM 4919 N N . PRO A 1 663 ? 11.107 10.401 30.217 1.00 76.56 663 PRO A N 1
ATOM 4920 C CA . PRO A 1 663 ? 11.638 11.396 31.154 1.00 76.56 663 PRO A CA 1
ATOM 4921 C C . PRO A 1 663 ? 12.985 11.015 31.772 1.00 76.56 663 PRO A C 1
ATOM 4923 O O . PRO A 1 663 ? 13.756 11.897 32.144 1.00 76.56 663 PRO A O 1
ATOM 4926 N N . ASP A 1 664 ? 13.269 9.714 31.867 1.00 82.00 664 ASP A N 1
ATOM 4927 C CA . ASP A 1 664 ? 14.529 9.168 32.381 1.00 82.00 664 ASP A CA 1
ATOM 4928 C C . ASP A 1 664 ? 15.725 9.405 31.437 1.00 82.00 664 ASP A C 1
ATOM 4930 O O . ASP A 1 664 ? 16.864 9.095 31.779 1.00 82.00 664 ASP A O 1
ATOM 4934 N N . GLY A 1 665 ? 15.477 9.979 30.253 1.00 82.75 665 GLY A N 1
ATOM 4935 C CA . GLY A 1 665 ? 16.489 10.307 29.258 1.00 82.75 665 GLY A CA 1
ATOM 4936 C C . GLY A 1 665 ? 16.919 9.131 28.381 1.00 82.75 665 GLY A C 1
ATOM 4937 O O . GLY A 1 665 ? 17.681 9.358 27.440 1.00 82.75 665 GLY A O 1
ATOM 4938 N N . SER A 1 666 ? 16.414 7.915 28.616 1.00 85.31 666 SER A N 1
ATOM 4939 C CA . SER A 1 666 ? 16.794 6.711 27.863 1.00 85.31 666 SER A CA 1
ATOM 4940 C C . SER A 1 666 ? 16.513 6.850 26.363 1.00 85.31 666 SER A C 1
ATOM 4942 O O . SER A 1 666 ? 17.399 6.608 25.541 1.00 85.31 666 SER A O 1
ATOM 4944 N N . GLY A 1 667 ? 15.338 7.365 25.997 1.00 84.88 667 GLY A N 1
ATOM 4945 C CA . GLY A 1 667 ? 14.974 7.637 24.607 1.00 84.88 667 GLY A CA 1
ATOM 4946 C C . GLY A 1 667 ? 15.816 8.736 23.944 1.00 84.88 667 GLY A C 1
ATOM 4947 O O . GLY A 1 667 ? 16.189 8.614 22.776 1.00 84.88 667 GLY A O 1
ATOM 4948 N N . LYS A 1 668 ? 16.238 9.765 24.698 1.00 86.19 668 LYS A N 1
ATOM 4949 C CA . LYS A 1 668 ? 17.192 10.777 24.200 1.00 86.19 668 LYS A CA 1
ATOM 4950 C C . LYS A 1 668 ? 18.565 10.167 23.939 1.00 86.19 668 LYS A C 1
ATOM 4952 O O . LYS A 1 668 ? 19.188 10.484 22.930 1.00 86.19 668 LYS A O 1
ATOM 4957 N N . THR A 1 669 ? 19.032 9.287 24.826 1.00 91.62 669 THR A N 1
ATOM 4958 C CA . THR A 1 669 ? 20.277 8.535 24.625 1.00 91.62 669 THR A CA 1
ATOM 4959 C C . THR A 1 669 ? 20.182 7.630 23.400 1.00 91.62 669 THR A C 1
ATOM 4961 O O . THR A 1 669 ? 21.127 7.574 22.617 1.00 91.62 669 THR A O 1
ATOM 4964 N N . TRP A 1 670 ? 19.052 6.945 23.206 1.00 92.38 670 TRP A N 1
ATOM 4965 C CA . TRP A 1 670 ? 18.810 6.132 22.017 1.00 92.38 670 TRP A CA 1
ATOM 4966 C C . TRP A 1 670 ? 18.880 6.981 20.743 1.00 92.38 670 TRP A C 1
ATOM 4968 O O . TRP A 1 670 ? 19.673 6.676 19.854 1.00 92.38 670 TRP A O 1
ATOM 4978 N N . LEU A 1 671 ? 18.145 8.096 20.688 1.00 91.12 671 LEU A N 1
ATOM 4979 C CA . LEU A 1 671 ? 18.117 8.977 19.521 1.00 91.12 671 LEU A CA 1
ATOM 4980 C C . LEU A 1 671 ? 19.501 9.566 19.208 1.00 91.12 671 LEU A C 1
ATOM 4982 O O . LEU A 1 671 ? 19.900 9.599 18.046 1.00 91.12 671 LEU A O 1
ATOM 4986 N N . ALA A 1 672 ? 20.258 9.972 20.235 1.00 91.50 672 ALA A N 1
ATOM 4987 C CA . ALA A 1 672 ? 21.632 10.444 20.077 1.00 91.50 672 ALA A CA 1
ATOM 4988 C C . ALA A 1 672 ? 22.535 9.361 19.464 1.00 91.50 672 ALA A C 1
ATOM 4990 O O . ALA A 1 672 ? 23.203 9.620 18.469 1.00 91.50 672 ALA A O 1
ATOM 4991 N N . LYS A 1 673 ? 22.470 8.117 19.963 1.00 95.12 673 LYS A N 1
ATOM 4992 C CA . LYS A 1 673 ? 23.222 6.986 19.388 1.00 95.12 673 LYS A CA 1
ATOM 4993 C C . LYS A 1 673 ? 22.842 6.706 17.933 1.00 95.12 673 LYS A C 1
ATOM 4995 O O . LYS A 1 673 ? 23.713 6.385 17.126 1.00 95.12 673 LYS A O 1
ATOM 5000 N N . ARG A 1 674 ? 21.554 6.809 17.581 1.00 95.25 674 ARG A N 1
ATOM 5001 C CA . ARG A 1 674 ? 21.096 6.651 16.189 1.00 95.25 674 ARG A CA 1
ATOM 5002 C C . ARG A 1 674 ? 21.644 7.758 15.291 1.00 95.25 674 ARG A C 1
ATOM 5004 O O . ARG A 1 674 ? 22.097 7.461 14.188 1.00 95.25 674 ARG A O 1
ATOM 5011 N N . LEU A 1 675 ? 21.651 9.002 15.774 1.00 93.81 675 LEU A N 1
ATOM 5012 C CA . LEU A 1 675 ? 22.210 10.146 15.054 1.00 93.81 675 LEU A CA 1
ATOM 5013 C C . LEU A 1 675 ? 23.730 10.025 14.876 1.00 93.81 675 LEU A C 1
ATOM 5015 O O . LEU A 1 675 ? 24.227 10.266 13.779 1.00 93.81 675 LEU A O 1
ATOM 5019 N N . ASP A 1 676 ? 24.456 9.585 15.905 1.00 94.94 676 ASP A N 1
ATOM 5020 C CA . ASP A 1 676 ? 25.897 9.324 15.827 1.00 94.94 676 ASP A CA 1
ATOM 5021 C C . ASP A 1 676 ? 26.207 8.232 14.799 1.00 94.94 676 ASP A C 1
ATOM 5023 O O . ASP A 1 676 ? 27.083 8.406 13.951 1.00 94.94 676 ASP A O 1
ATOM 5027 N N . LYS A 1 677 ? 25.436 7.134 14.808 1.00 94.88 677 LYS A N 1
ATOM 5028 C CA . LYS A 1 677 ? 25.558 6.080 13.795 1.00 94.88 677 LYS A CA 1
ATOM 5029 C C . LYS A 1 677 ? 25.268 6.608 12.390 1.00 94.88 677 LYS A C 1
ATOM 5031 O O . LYS A 1 677 ? 26.027 6.312 11.476 1.00 94.88 677 LYS A O 1
ATOM 5036 N N . TYR A 1 678 ? 24.200 7.386 12.206 1.00 94.12 678 TYR A N 1
ATOM 5037 C CA . TYR A 1 678 ? 23.912 8.025 10.921 1.00 94.12 678 TYR A CA 1
ATOM 5038 C C . TYR A 1 678 ? 25.088 8.893 10.448 1.00 94.12 678 TYR A C 1
ATOM 5040 O O . TYR A 1 678 ? 25.502 8.768 9.302 1.00 94.12 678 TYR A O 1
ATOM 5048 N N . ASN A 1 679 ? 25.653 9.733 11.321 1.00 92.75 679 ASN A N 1
ATOM 5049 C CA . ASN A 1 679 ? 26.769 10.612 10.967 1.00 92.75 679 ASN A CA 1
ATOM 5050 C C . ASN A 1 679 ? 28.022 9.816 10.575 1.00 92.75 679 ASN A C 1
ATOM 5052 O O . ASN A 1 679 ? 28.708 10.198 9.629 1.00 92.75 679 ASN A O 1
ATOM 5056 N N . ALA A 1 680 ? 28.303 8.710 11.270 1.00 95.69 680 ALA A N 1
ATOM 5057 C CA . ALA A 1 680 ? 29.404 7.814 10.928 1.00 95.69 680 ALA A CA 1
ATOM 5058 C C . ALA A 1 680 ? 29.192 7.148 9.559 1.00 95.69 680 ALA A C 1
ATOM 5060 O O . ALA A 1 680 ? 30.063 7.238 8.696 1.00 95.69 680 ALA A O 1
ATOM 5061 N N . ASP A 1 681 ? 28.016 6.551 9.336 1.00 90.81 681 ASP A N 1
ATOM 5062 C CA . ASP A 1 681 ? 27.672 5.897 8.069 1.00 90.81 681 ASP A CA 1
ATOM 5063 C C . ASP A 1 681 ? 27.687 6.915 6.900 1.00 90.81 681 ASP A C 1
ATOM 5065 O O . ASP A 1 681 ? 28.201 6.628 5.817 1.00 90.81 681 ASP A O 1
ATOM 5069 N N . PHE A 1 682 ? 27.192 8.140 7.130 1.00 89.88 682 PHE A N 1
ATOM 5070 C CA . PHE A 1 682 ? 27.220 9.235 6.156 1.00 89.88 682 PHE A CA 1
ATOM 5071 C C . PHE A 1 682 ? 28.638 9.706 5.839 1.00 89.88 682 PHE A C 1
ATOM 5073 O O . PHE A 1 682 ? 28.944 9.940 4.675 1.00 89.88 682 PHE A O 1
ATOM 5080 N N . ALA A 1 683 ? 29.521 9.814 6.835 1.00 90.62 683 ALA A N 1
ATOM 5081 C CA . ALA A 1 683 ? 30.917 10.177 6.607 1.00 90.62 683 ALA A CA 1
ATOM 5082 C C . ALA A 1 683 ? 31.648 9.127 5.755 1.00 90.62 683 ALA A C 1
ATOM 5084 O O . ALA A 1 683 ? 32.432 9.488 4.878 1.00 90.62 683 ALA A O 1
ATOM 5085 N N . THR A 1 684 ? 31.370 7.835 5.970 1.00 92.00 684 THR A N 1
ATOM 5086 C CA . THR A 1 684 ? 31.898 6.756 5.121 1.00 92.00 684 THR A CA 1
ATOM 5087 C C . THR A 1 684 ? 31.400 6.884 3.686 1.00 92.00 684 THR A C 1
ATOM 5089 O O . THR A 1 684 ? 32.207 6.851 2.759 1.00 92.00 684 THR A O 1
ATOM 5092 N N . TRP A 1 685 ? 30.095 7.081 3.495 1.00 88.56 685 TRP A N 1
ATOM 5093 C CA . TRP A 1 685 ? 29.518 7.271 2.166 1.00 88.56 685 TRP A CA 1
ATOM 5094 C C . TRP A 1 685 ? 30.089 8.510 1.459 1.00 88.56 685 TRP A C 1
ATOM 5096 O O . TRP A 1 685 ? 30.583 8.395 0.338 1.00 88.56 685 TRP A O 1
ATOM 5106 N N . ASP A 1 686 ? 30.114 9.667 2.128 1.00 86.38 686 ASP A N 1
ATOM 5107 C CA . ASP A 1 686 ? 30.617 10.933 1.576 1.00 86.38 686 ASP A CA 1
ATOM 5108 C C . ASP A 1 686 ? 32.106 10.853 1.200 1.00 86.38 686 ASP A C 1
ATOM 5110 O O . ASP A 1 686 ? 32.532 11.480 0.232 1.00 86.38 686 ASP A O 1
ATOM 5114 N N . ALA A 1 687 ? 32.905 10.053 1.913 1.00 88.31 687 ALA A N 1
ATOM 5115 C CA . ALA A 1 687 ? 34.301 9.807 1.554 1.00 88.31 687 ALA A CA 1
ATOM 5116 C C . ALA A 1 687 ? 34.455 8.999 0.250 1.00 88.31 687 ALA A C 1
ATOM 5118 O O . ALA A 1 687 ? 35.447 9.171 -0.456 1.00 88.31 687 ALA A O 1
ATOM 5119 N N . THR A 1 688 ? 33.486 8.135 -0.070 1.00 85.75 688 THR A N 1
ATOM 5120 C CA . THR A 1 688 ? 33.494 7.277 -1.271 1.00 85.75 688 THR A CA 1
ATOM 5121 C C . THR A 1 688 ? 32.715 7.853 -2.456 1.00 85.75 688 THR A C 1
ATOM 5123 O O . THR A 1 688 ? 32.916 7.417 -3.587 1.00 85.75 688 THR A O 1
ATOM 5126 N N . PHE A 1 689 ? 31.839 8.834 -2.225 1.00 82.56 689 PHE A N 1
ATOM 5127 C CA . PHE A 1 689 ? 30.990 9.410 -3.264 1.00 82.56 689 PHE A CA 1
ATOM 5128 C C . PHE A 1 689 ? 31.819 10.185 -4.314 1.00 82.56 689 PHE A C 1
ATOM 5130 O O . PHE A 1 689 ? 32.634 11.035 -3.937 1.00 82.56 689 PHE A O 1
ATOM 5137 N N . PRO A 1 690 ? 31.619 9.974 -5.632 1.00 81.12 690 PRO A N 1
ATOM 5138 C CA . PRO A 1 690 ? 32.360 10.700 -6.661 1.00 81.12 690 PRO A CA 1
ATOM 5139 C C . PRO A 1 690 ? 31.979 12.192 -6.690 1.00 81.12 690 PRO A C 1
ATOM 5141 O O . PRO A 1 690 ? 30.958 12.587 -7.242 1.00 81.12 690 PRO A O 1
ATOM 5144 N N . LYS A 1 691 ? 32.827 13.056 -6.115 1.00 81.12 691 LYS A N 1
ATOM 5145 C CA . LYS A 1 691 ? 32.522 14.496 -5.941 1.00 81.12 691 LYS A CA 1
ATOM 5146 C C . LYS A 1 691 ? 32.804 15.380 -7.157 1.00 81.12 691 LYS A C 1
ATOM 5148 O O . LYS A 1 691 ? 32.463 16.560 -7.146 1.00 81.12 691 LYS A O 1
ATOM 5153 N N . THR A 1 692 ? 33.484 14.862 -8.180 1.00 81.62 692 THR A N 1
ATOM 5154 C CA . THR A 1 692 ? 33.843 15.645 -9.375 1.00 81.62 692 THR A CA 1
ATOM 5155 C C . THR A 1 692 ? 33.151 15.085 -10.613 1.00 81.62 692 THR A C 1
ATOM 5157 O O . THR A 1 692 ? 32.991 13.868 -10.702 1.00 81.62 692 THR A O 1
ATOM 5160 N N . PRO A 1 693 ? 32.816 15.918 -11.618 1.00 76.81 693 PRO A N 1
ATOM 5161 C CA . PRO A 1 693 ? 32.241 15.427 -12.871 1.00 76.81 693 PRO A CA 1
ATOM 5162 C C . PRO A 1 693 ? 33.102 14.361 -13.565 1.00 76.81 693 PRO A C 1
ATOM 5164 O O . PRO A 1 693 ? 32.569 13.446 -14.184 1.00 76.81 693 PRO A O 1
ATOM 5167 N N . ALA A 1 694 ? 34.432 14.455 -13.449 1.00 79.88 694 ALA A N 1
ATOM 5168 C CA . ALA A 1 694 ? 35.358 13.472 -14.007 1.00 79.88 694 ALA A CA 1
ATOM 5169 C C . ALA A 1 694 ? 35.311 12.136 -13.250 1.00 79.88 694 ALA A C 1
ATOM 5171 O O . ALA A 1 694 ? 35.229 11.090 -13.886 1.00 79.88 694 ALA A O 1
ATOM 5172 N N . ALA A 1 695 ? 35.312 12.171 -11.912 1.00 81.44 695 ALA A N 1
ATOM 5173 C CA . ALA A 1 695 ? 35.167 10.971 -11.087 1.00 81.44 695 ALA A CA 1
ATOM 5174 C C . ALA A 1 695 ? 33.798 10.311 -11.298 1.00 81.44 695 ALA A C 1
ATOM 5176 O O . ALA A 1 695 ? 33.720 9.095 -11.414 1.00 81.44 695 ALA A O 1
ATOM 5177 N N . TRP A 1 696 ? 32.737 11.111 -11.425 1.00 79.31 696 TRP A N 1
ATOM 5178 C CA . TRP A 1 696 ? 31.404 10.611 -11.747 1.00 79.31 696 TRP A CA 1
ATOM 5179 C C . TRP A 1 696 ? 31.360 9.952 -13.126 1.00 79.31 696 TRP A C 1
ATOM 5181 O O . TRP A 1 696 ? 30.868 8.841 -13.268 1.00 79.31 696 TRP A O 1
ATOM 5191 N N . LYS A 1 697 ? 31.942 10.588 -14.149 1.00 76.12 697 LYS A N 1
ATOM 5192 C CA . LYS A 1 697 ? 32.033 9.990 -15.486 1.00 76.12 697 LYS A CA 1
ATOM 5193 C C . LYS A 1 697 ? 32.820 8.674 -15.477 1.00 76.12 697 LYS A C 1
ATOM 5195 O O . LYS A 1 697 ? 32.415 7.743 -16.161 1.00 76.12 697 LYS A O 1
ATOM 5200 N N . ALA A 1 698 ? 33.923 8.604 -14.729 1.00 82.62 698 ALA A N 1
ATOM 5201 C CA . ALA A 1 698 ? 34.711 7.381 -14.584 1.00 82.62 698 ALA A CA 1
ATOM 5202 C C . ALA A 1 698 ? 33.907 6.267 -13.896 1.00 82.62 698 ALA A C 1
ATOM 5204 O O . ALA A 1 698 ? 33.887 5.150 -14.396 1.00 82.62 698 ALA A O 1
ATOM 5205 N N . HIS A 1 699 ? 33.182 6.600 -12.825 1.00 82.31 699 HIS A N 1
ATOM 5206 C CA . HIS A 1 699 ? 32.265 5.687 -12.139 1.00 82.31 699 HIS A CA 1
ATOM 5207 C C . HIS A 1 699 ? 31.190 5.138 -13.085 1.00 82.31 699 HIS A C 1
ATOM 5209 O O . HIS A 1 699 ? 30.990 3.934 -13.168 1.00 82.31 699 HIS A O 1
ATOM 5215 N N . ILE A 1 700 ? 30.536 6.007 -13.863 1.00 74.00 700 ILE A N 1
ATOM 5216 C CA . ILE A 1 700 ? 29.530 5.585 -14.849 1.00 74.00 700 ILE A CA 1
ATOM 5217 C C . ILE A 1 700 ? 30.136 4.678 -15.929 1.00 74.00 700 ILE A C 1
ATOM 5219 O O . ILE A 1 700 ? 29.492 3.714 -16.330 1.00 74.00 700 ILE A O 1
ATOM 5223 N N . GLN A 1 701 ? 31.359 4.957 -16.391 1.00 76.06 701 GLN A N 1
ATOM 5224 C CA . GLN A 1 701 ? 32.034 4.094 -17.363 1.00 76.06 701 GLN A CA 1
ATOM 5225 C C . GLN A 1 701 ? 32.352 2.717 -16.770 1.00 76.06 701 GLN A C 1
ATOM 5227 O O . GLN A 1 701 ? 32.050 1.719 -17.404 1.00 76.06 701 GLN A O 1
ATOM 5232 N N . GLU A 1 702 ? 32.869 2.654 -15.541 1.00 81.50 702 GLU A N 1
ATOM 5233 C CA . GLU A 1 702 ? 33.098 1.386 -14.833 1.00 81.50 702 GLU A CA 1
ATOM 5234 C C . GLU A 1 702 ? 31.804 0.563 -14.725 1.00 81.50 702 GLU A C 1
ATOM 5236 O O . GLU A 1 702 ? 31.811 -0.650 -14.918 1.00 81.50 702 GLU A O 1
ATOM 5241 N N . ARG A 1 703 ? 30.666 1.219 -14.456 1.00 74.56 703 ARG A N 1
ATOM 5242 C CA . ARG A 1 703 ? 29.357 0.549 -14.437 1.00 74.56 703 ARG A CA 1
ATOM 5243 C C . ARG A 1 703 ? 28.913 0.055 -15.808 1.00 74.56 703 ARG A C 1
ATOM 5245 O O . ARG A 1 703 ? 28.313 -1.011 -15.874 1.00 74.56 703 ARG A O 1
ATOM 5252 N N . HIS A 1 704 ? 29.188 0.811 -16.866 1.00 69.25 704 HIS A N 1
ATOM 5253 C CA . HIS A 1 704 ? 28.902 0.388 -18.234 1.00 69.25 704 HIS A CA 1
ATOM 5254 C C . HIS A 1 704 ? 29.739 -0.832 -18.628 1.00 69.25 704 HIS A C 1
ATOM 5256 O O . HIS A 1 704 ? 29.209 -1.773 -19.203 1.00 69.25 704 HIS A O 1
ATOM 5262 N N . ASP A 1 705 ? 31.025 -0.845 -18.281 1.00 73.25 705 ASP A N 1
ATOM 5263 C CA . ASP A 1 705 ? 31.921 -1.956 -18.613 1.00 73.25 705 ASP A CA 1
ATOM 5264 C C . ASP A 1 705 ? 31.447 -3.262 -17.936 1.00 73.25 705 ASP A C 1
ATOM 5266 O O . ASP A 1 705 ? 31.428 -4.316 -18.563 1.00 73.25 705 ASP A O 1
ATOM 5270 N N . LEU A 1 706 ? 30.949 -3.185 -16.692 1.00 70.25 706 LEU A N 1
ATOM 5271 C CA . LEU A 1 706 ? 30.315 -4.323 -16.006 1.00 70.25 706 LEU A CA 1
ATOM 5272 C C . LEU A 1 706 ? 29.031 -4.817 -16.689 1.00 70.25 706 LEU A C 1
ATOM 5274 O O . LEU A 1 706 ? 28.688 -5.991 -16.556 1.00 70.25 706 LEU A O 1
ATOM 5278 N N . LEU A 1 707 ? 28.288 -3.921 -17.346 1.00 64.31 707 LEU A N 1
ATOM 5279 C CA . LEU A 1 707 ? 27.076 -4.281 -18.076 1.00 64.31 707 LEU A CA 1
ATOM 5280 C C . LEU A 1 707 ? 27.434 -5.083 -19.318 1.00 64.31 707 LEU A C 1
ATOM 5282 O O . LEU A 1 707 ? 26.854 -6.145 -19.518 1.00 64.31 707 LEU A O 1
ATOM 5286 N N . ASP A 1 708 ? 28.394 -4.591 -20.103 1.00 66.06 708 ASP A N 1
ATOM 5287 C CA . ASP A 1 708 ? 28.838 -5.230 -21.343 1.00 66.06 708 ASP A CA 1
ATOM 5288 C C . ASP A 1 708 ? 29.296 -6.680 -21.101 1.00 66.06 708 ASP A C 1
ATOM 5290 O O . ASP A 1 708 ? 28.991 -7.560 -21.905 1.00 66.06 708 ASP A O 1
ATOM 5294 N N . ASP A 1 709 ? 29.914 -6.956 -19.948 1.00 67.31 709 ASP A N 1
ATOM 5295 C CA . ASP A 1 709 ? 30.313 -8.309 -19.537 1.00 67.31 709 ASP A CA 1
ATOM 5296 C C . ASP A 1 709 ? 29.121 -9.250 -19.231 1.00 67.31 709 ASP A C 1
ATOM 5298 O O . ASP A 1 709 ? 29.280 -10.469 -19.287 1.00 67.31 709 ASP A O 1
ATOM 5302 N N . LYS A 1 710 ? 27.925 -8.721 -18.920 1.00 64.19 710 LYS A N 1
ATOM 5303 C CA . LYS A 1 710 ? 26.727 -9.490 -18.512 1.00 64.19 710 LYS A CA 1
ATOM 5304 C C . LYS A 1 710 ? 25.617 -9.590 -19.573 1.00 64.19 710 LYS A C 1
ATOM 5306 O O . LYS A 1 710 ? 24.593 -10.227 -19.314 1.00 64.19 710 LYS A O 1
ATOM 5311 N N . ILE A 1 711 ? 25.780 -8.981 -20.754 1.00 61.03 711 ILE A N 1
ATOM 5312 C CA . ILE A 1 711 ? 24.733 -8.882 -21.800 1.00 61.03 711 ILE A CA 1
ATOM 5313 C C . ILE A 1 711 ? 24.232 -10.252 -22.315 1.00 61.03 711 ILE A C 1
ATOM 5315 O O . ILE A 1 711 ? 23.128 -10.335 -22.848 1.00 61.03 711 ILE A O 1
ATOM 5319 N N . GLU A 1 712 ? 24.986 -11.338 -22.121 1.00 56.84 712 GLU A N 1
ATOM 5320 C CA . GLU A 1 712 ? 24.650 -12.672 -22.650 1.00 56.84 712 GLU A CA 1
ATOM 5321 C C . GLU A 1 712 ? 24.174 -13.689 -21.586 1.00 56.84 712 GLU A C 1
ATOM 5323 O O . GLU A 1 712 ? 24.006 -14.867 -21.894 1.00 56.84 712 GLU A O 1
ATOM 5328 N N . GLU A 1 713 ? 23.933 -13.276 -20.335 1.00 63.31 713 GLU A N 1
ATOM 5329 C CA . GLU A 1 713 ? 23.742 -14.216 -19.212 1.00 63.31 713 GLU A CA 1
ATOM 5330 C C . GLU A 1 713 ? 22.284 -14.549 -18.835 1.00 63.31 713 GLU A C 1
ATOM 5332 O O . GLU A 1 713 ? 22.073 -15.263 -17.853 1.00 63.31 713 GLU A O 1
ATOM 5337 N N . CYS A 1 714 ? 21.254 -14.078 -19.552 1.00 64.12 714 CYS A N 1
ATOM 5338 C CA . CYS A 1 714 ? 19.884 -14.497 -19.217 1.00 64.12 714 CYS A CA 1
ATOM 5339 C C . CYS A 1 714 ? 19.706 -16.016 -19.442 1.00 64.12 714 CYS A C 1
ATOM 5341 O O . CYS A 1 714 ? 19.788 -16.456 -20.591 1.00 64.12 714 CYS A O 1
ATOM 5343 N N . PRO A 1 715 ? 19.425 -16.824 -18.395 1.00 61.22 715 PRO A N 1
ATOM 5344 C CA . PRO A 1 715 ? 19.178 -18.258 -18.555 1.00 61.22 715 PRO A CA 1
ATOM 5345 C C . PRO A 1 715 ? 17.949 -18.487 -19.443 1.00 61.22 715 PRO A C 1
ATOM 5347 O O . PRO A 1 715 ? 16.964 -17.775 -19.275 1.00 61.22 715 PRO A O 1
ATOM 5350 N N . GLU A 1 716 ? 17.989 -19.455 -20.364 1.00 51.56 716 GLU A N 1
ATOM 5351 C CA . GLU A 1 716 ? 16.840 -19.789 -21.234 1.00 51.56 716 GLU A CA 1
ATOM 5352 C C . GLU A 1 716 ? 15.601 -20.300 -20.482 1.00 51.56 716 GLU A C 1
ATOM 5354 O O . GLU A 1 716 ? 15.749 -21.116 -19.536 1.00 51.56 716 GLU A O 1
#

pLDDT: mean 70.74, std 18.51, range [26.31, 95.88]

Radius of gyration: 26.04 Å; chains: 1; bounding box: 76×62×75 Å